Protein AF-A0A1W9N4V4-F1 (afdb_monomer_lite)

Foldseek 3Di:
DQVLQLLVQVLVVVVVVCPPDDPVVVVVNVVSNVVSVVVSVVVLVVQWDFLLVLVVCLQVLLVVLCVVVVAAEDEAEERSRDIAGPQLSVLCNVLVSVVSSCCSPPFADHLVVQVVLVHHSYKYWYWYWDDDPQKIKIKIWIQGQWDDLVVLLVLCVVVVVDDPVVSVPDDSQVSQVCQLDPPSDPDPDPDPPDPDPDGNVVSQVSLVLQVKGWTKDIDGSGTIMIMIIGHRDQDFFKWWWFDAANAIATEGVVFFPDKDKDWAPRVLVAFDDDQLFTWGQDPNFTATEDEVNLLVVDLFFDDSVNSNVVSVVVNVCSVVSDDPPPDDDDDDPDDPDDIDMWMWTFGDDSPFTHTYTGPDTPGMGTWGWDADDPVCVSSQQFGTWTQDSVRDIHTYGDPVSSCRRHVDDGDDPDDDDDDDDDDDDDDDDDDDFQWFWWFWFAQADAAIATEGPLFFPDKDKDFPVQWDDDPPWTWHQDPNDTATEDRVVVVDVDHHGDHDRIWMWTWTPPDPPTYTYTTRTGDDIDTGRDPFDDPDDDDQFWPGWDQDPNDIYTYGDPVRSSVSVVVVVVVVPDDPDDDDDDD

Structure (mmCIF, N/CA/C/O backbone):
data_AF-A0A1W9N4V4-F1
#
_entry.id   AF-A0A1W9N4V4-F1
#
loop_
_atom_site.group_PDB
_atom_site.id
_atom_site.type_symbol
_atom_site.label_atom_id
_atom_site.label_alt_id
_atom_site.label_comp_id
_atom_site.label_asym_id
_atom_site.label_entity_id
_atom_site.label_seq_id
_atom_site.pdbx_PDB_ins_code
_atom_site.Cartn_x
_atom_site.Cartn_y
_atom_site.Cartn_z
_atom_site.occupancy
_atom_site.B_iso_or_equiv
_atom_site.auth_seq_id
_atom_site.auth_comp_id
_atom_site.auth_asym_id
_atom_site.auth_atom_id
_atom_site.pdbx_PDB_model_num
ATOM 1 N N . MET A 1 1 ? 13.656 -20.418 8.368 1.00 48.03 1 MET A N 1
ATOM 2 C CA . MET A 1 1 ? 12.396 -19.639 8.273 1.00 48.03 1 MET A CA 1
ATOM 3 C C . MET A 1 1 ? 12.213 -18.962 6.918 1.00 48.03 1 MET A C 1
ATOM 5 O O . MET A 1 1 ? 11.075 -18.763 6.526 1.00 48.03 1 MET A O 1
ATOM 9 N N . THR A 1 2 ? 13.289 -18.683 6.181 1.00 56.28 2 THR A N 1
ATOM 10 C CA . THR A 1 2 ? 13.272 -18.233 4.776 1.00 56.28 2 THR A CA 1
ATOM 11 C C . THR A 1 2 ? 12.549 -19.219 3.844 1.00 56.28 2 THR A C 1
ATOM 13 O O . THR A 1 2 ? 11.702 -18.819 3.054 1.00 56.28 2 THR A O 1
ATOM 16 N N . LEU A 1 3 ? 12.754 -20.520 4.076 1.00 59.81 3 LEU A N 1
ATOM 17 C CA . LEU A 1 3 ? 12.187 -21.627 3.296 1.00 59.81 3 LEU A CA 1
ATOM 18 C C . LEU A 1 3 ? 10.655 -21.634 3.181 1.00 59.81 3 LEU A C 1
ATOM 20 O O . LEU A 1 3 ? 10.145 -22.058 2.157 1.00 59.81 3 LEU A O 1
ATOM 24 N N . ALA A 1 4 ? 9.905 -21.186 4.198 1.00 63.50 4 ALA A N 1
ATOM 25 C CA . ALA A 1 4 ? 8.439 -21.169 4.127 1.00 63.50 4 ALA A CA 1
ATOM 26 C C . ALA A 1 4 ? 7.928 -20.048 3.211 1.00 63.50 4 ALA A C 1
ATOM 28 O O . ALA A 1 4 ? 6.982 -20.259 2.464 1.00 63.50 4 ALA A O 1
ATOM 29 N N . GLY A 1 5 ? 8.575 -18.878 3.232 1.00 62.72 5 GLY A N 1
ATOM 30 C CA . GLY A 1 5 ? 8.293 -17.798 2.286 1.00 62.72 5 GLY A CA 1
ATOM 31 C C . GLY A 1 5 ? 8.739 -18.158 0.867 1.00 62.72 5 GLY A C 1
ATOM 32 O O . GLY A 1 5 ? 7.974 -17.989 -0.077 1.00 62.72 5 GLY A O 1
ATOM 33 N N . GLU A 1 6 ? 9.933 -18.738 0.726 1.00 64.31 6 GLU A N 1
ATOM 34 C CA . GLU A 1 6 ? 10.447 -19.259 -0.548 1.00 64.31 6 GLU A CA 1
ATOM 35 C C . GLU A 1 6 ? 9.533 -20.340 -1.141 1.00 64.31 6 GLU A C 1
ATOM 37 O O . GLU A 1 6 ? 9.282 -20.328 -2.341 1.00 64.31 6 GLU A O 1
ATOM 42 N N . LEU A 1 7 ? 8.961 -21.228 -0.318 1.00 71.25 7 LEU A N 1
ATOM 43 C CA . LEU A 1 7 ? 7.986 -22.235 -0.753 1.00 71.25 7 LEU A CA 1
ATOM 44 C C . LEU A 1 7 ? 6.770 -21.587 -1.429 1.00 71.25 7 LEU A C 1
ATOM 46 O O . LEU A 1 7 ? 6.291 -22.089 -2.444 1.00 71.25 7 LEU A O 1
ATOM 50 N N . VAL A 1 8 ? 6.286 -20.463 -0.890 1.00 67.00 8 VAL A N 1
ATOM 51 C CA . VAL A 1 8 ? 5.151 -19.737 -1.472 1.00 67.00 8 VAL A CA 1
ATOM 52 C C . VAL A 1 8 ? 5.548 -19.037 -2.768 1.00 67.00 8 VAL A C 1
ATOM 54 O O . VAL A 1 8 ? 4.783 -19.060 -3.728 1.00 67.00 8 VAL A O 1
ATOM 57 N N . LEU A 1 9 ? 6.759 -18.483 -2.841 1.00 66.44 9 LEU A N 1
ATOM 58 C CA . LEU A 1 9 ? 7.277 -17.898 -4.080 1.00 66.44 9 LEU A CA 1
ATOM 59 C C . LEU A 1 9 ? 7.418 -18.952 -5.183 1.00 66.44 9 LEU A C 1
ATOM 61 O O . LEU A 1 9 ? 6.939 -18.747 -6.297 1.00 66.44 9 LEU A O 1
ATOM 65 N N . VAL A 1 10 ? 8.009 -20.108 -4.866 1.00 66.00 10 VAL A N 1
ATOM 66 C CA . VAL A 1 10 ? 8.147 -21.236 -5.798 1.00 66.00 10 VAL A CA 1
ATOM 67 C C . VAL A 1 10 ? 6.771 -21.734 -6.243 1.00 66.00 10 VAL A C 1
ATOM 69 O O . VAL A 1 10 ? 6.568 -21.961 -7.434 1.00 66.00 10 VAL A O 1
ATOM 72 N N . ARG A 1 11 ? 5.802 -21.833 -5.325 1.00 69.88 11 ARG A N 1
ATOM 73 C CA . ARG A 1 11 ? 4.405 -22.176 -5.633 1.00 69.88 11 ARG A CA 1
ATOM 74 C C . ARG A 1 11 ? 3.775 -21.178 -6.611 1.00 69.88 11 ARG A C 1
ATOM 76 O O . ARG A 1 11 ? 3.251 -21.595 -7.639 1.00 69.88 11 ARG A O 1
ATOM 83 N N . ASN A 1 12 ? 3.859 -19.874 -6.350 1.00 62.41 12 ASN A N 1
ATOM 84 C CA . ASN A 1 12 ? 3.261 -18.846 -7.215 1.00 62.41 12 ASN A CA 1
ATOM 85 C C . ASN A 1 12 ? 3.929 -18.796 -8.605 1.00 62.41 12 ASN A C 1
ATOM 87 O O . ASN A 1 12 ? 3.254 -18.647 -9.632 1.00 62.41 12 ASN A O 1
ATOM 91 N N . GLN A 1 13 ? 5.248 -19.006 -8.664 1.00 65.25 13 GLN A N 1
ATOM 92 C CA . GLN A 1 13 ? 5.986 -19.157 -9.921 1.00 65.25 13 GLN A CA 1
ATOM 93 C C . GLN A 1 13 ? 5.577 -20.420 -10.690 1.00 65.25 13 GLN A C 1
ATOM 95 O O . GLN A 1 13 ? 5.483 -20.384 -11.919 1.00 65.25 13 GLN A O 1
ATOM 100 N N . GLN A 1 14 ? 5.323 -21.531 -9.992 1.00 67.25 14 GLN A N 1
ATOM 101 C CA . GLN A 1 14 ? 4.809 -22.759 -10.597 1.00 67.25 14 GLN A CA 1
ATOM 102 C C . GLN A 1 14 ? 3.400 -22.546 -11.149 1.00 67.25 14 GLN A C 1
ATOM 104 O O . GLN A 1 14 ? 3.186 -22.832 -12.323 1.00 67.25 14 GLN A O 1
ATOM 109 N N . LEU A 1 15 ? 2.484 -21.958 -10.370 1.00 62.12 15 LEU A N 1
ATOM 110 C CA . LEU A 1 15 ? 1.117 -21.634 -10.801 1.00 62.12 15 LEU A CA 1
ATOM 111 C C . LEU A 1 15 ? 1.096 -20.799 -12.091 1.00 62.12 15 LEU A C 1
ATOM 113 O O . LEU A 1 15 ? 0.320 -21.084 -13.002 1.00 62.12 15 LEU A O 1
ATOM 117 N N . SER A 1 16 ? 2.011 -19.835 -12.219 1.00 57.06 16 SER A N 1
ATOM 118 C CA . SER A 1 16 ? 2.143 -18.997 -13.421 1.00 57.06 16 SER A CA 1
ATOM 119 C C . SER A 1 16 ? 2.586 -19.773 -14.676 1.00 57.06 16 SER A C 1
ATOM 121 O O . SER A 1 16 ? 2.337 -19.324 -15.794 1.00 57.06 16 SER A O 1
ATOM 123 N N . LYS A 1 17 ? 3.213 -20.949 -14.519 1.00 60.25 17 LYS A N 1
ATOM 124 C CA . LYS A 1 17 ? 3.654 -21.834 -15.617 1.00 60.25 17 LYS A CA 1
ATOM 125 C C . LYS A 1 17 ? 2.630 -22.922 -15.981 1.00 60.25 17 LYS A C 1
ATOM 127 O O . LYS A 1 17 ? 2.794 -23.579 -17.004 1.00 60.25 17 LYS A O 1
ATOM 132 N N . ILE A 1 18 ? 1.554 -23.086 -15.203 1.00 60.62 18 ILE A N 1
ATOM 133 C CA . ILE A 1 18 ? 0.519 -24.122 -15.417 1.00 60.62 18 ILE A CA 1
ATOM 134 C C . ILE A 1 18 ? -0.365 -23.838 -16.643 1.00 60.62 18 ILE A C 1
ATOM 136 O O . ILE A 1 18 ? -1.011 -24.750 -17.158 1.00 60.62 18 ILE A O 1
ATOM 140 N N . ALA A 1 19 ? -0.358 -22.610 -17.176 1.00 54.59 19 ALA A N 1
ATOM 141 C CA . ALA A 1 19 ? -1.196 -22.211 -18.311 1.00 54.59 19 ALA A CA 1
ATOM 142 C C . ALA A 1 19 ? -0.974 -23.032 -19.607 1.00 54.59 19 ALA A C 1
ATOM 144 O O . ALA A 1 19 ? -1.804 -22.952 -20.510 1.00 54.59 19 ALA A O 1
ATOM 145 N N . GLY A 1 20 ? 0.095 -23.839 -19.691 1.00 56.53 20 GLY A N 1
ATOM 146 C CA . GLY A 1 20 ? 0.379 -24.754 -20.806 1.00 56.53 20 GLY A CA 1
ATOM 147 C C . GLY A 1 20 ? 0.582 -26.228 -20.423 1.00 56.53 20 GLY A C 1
ATOM 148 O O . GLY A 1 20 ? 1.085 -26.978 -21.250 1.00 56.53 20 GLY A O 1
ATOM 149 N N . ALA A 1 21 ? 0.250 -26.647 -19.194 1.00 60.72 21 ALA A N 1
ATOM 150 C CA . ALA A 1 21 ? 0.531 -28.004 -18.708 1.00 60.72 21 ALA A CA 1
ATOM 151 C C . ALA A 1 21 ? -0.555 -29.033 -19.090 1.00 60.72 21 ALA A C 1
ATOM 153 O O . ALA A 1 21 ? -1.753 -28.697 -19.136 1.00 60.72 21 ALA A O 1
ATOM 154 N N . ASP A 1 22 ? -0.127 -30.285 -19.297 1.00 68.25 22 ASP A N 1
ATOM 155 C CA . ASP A 1 22 ? -0.988 -31.437 -19.584 1.00 68.25 22 ASP A CA 1
ATOM 156 C C . ASP A 1 22 ? -1.964 -31.737 -18.422 1.00 68.25 22 ASP A C 1
ATOM 158 O O . ASP A 1 22 ? -1.704 -31.376 -17.268 1.00 68.25 22 ASP A O 1
ATOM 162 N N . PRO A 1 23 ? -3.118 -32.384 -18.683 1.00 66.12 23 PRO A N 1
ATOM 163 C CA . PRO A 1 23 ? -4.141 -32.649 -17.664 1.00 66.12 23 PRO A CA 1
ATOM 164 C C . PRO A 1 23 ? -3.640 -33.455 -16.454 1.00 66.12 23 PRO A C 1
ATOM 166 O O . PRO A 1 23 ? -4.096 -33.213 -15.335 1.00 66.12 23 PRO A O 1
ATOM 169 N N . GLU A 1 24 ? -2.699 -34.384 -16.656 1.00 64.69 24 GLU A N 1
ATOM 170 C CA . GLU A 1 24 ? -2.095 -35.186 -15.581 1.00 64.69 24 GLU A CA 1
ATOM 171 C C . GLU A 1 24 ? -1.172 -34.346 -14.687 1.00 64.69 24 GLU A C 1
ATOM 173 O O . GLU A 1 24 ? -1.274 -34.404 -13.456 1.00 64.69 24 GLU A O 1
ATOM 178 N N . ASP A 1 25 ? -0.359 -33.475 -15.290 1.00 66.56 25 ASP A N 1
ATOM 179 C CA . ASP A 1 25 ? 0.526 -32.557 -14.571 1.00 66.56 25 ASP A CA 1
ATOM 180 C C . ASP A 1 25 ? -0.270 -31.568 -13.712 1.00 66.56 25 ASP A C 1
ATOM 182 O O . ASP A 1 25 ? 0.094 -31.298 -12.564 1.00 66.56 25 ASP A O 1
ATOM 186 N N . ARG A 1 26 ? -1.424 -31.083 -14.199 1.00 68.19 26 ARG A N 1
ATOM 187 C CA . ARG A 1 26 ? -2.325 -30.216 -13.411 1.00 68.19 26 ARG A CA 1
ATOM 188 C C . ARG A 1 26 ? -2.776 -30.874 -12.109 1.00 68.19 26 ARG A C 1
ATOM 190 O O . ARG A 1 26 ? -2.869 -30.192 -11.088 1.00 68.19 26 ARG A O 1
ATOM 197 N N . GLY A 1 27 ? -3.030 -32.183 -12.125 1.00 71.31 27 GLY A N 1
ATOM 198 C CA . GLY A 1 27 ? -3.420 -32.937 -10.933 1.00 71.31 27 GLY A CA 1
ATOM 199 C C . GLY A 1 27 ? -2.303 -33.019 -9.887 1.00 71.31 27 GLY A C 1
ATOM 200 O O . GLY A 1 27 ? -2.572 -32.918 -8.687 1.00 71.31 27 GLY A O 1
ATOM 201 N N . ILE A 1 28 ? -1.048 -33.163 -10.324 1.00 75.19 28 ILE A N 1
ATOM 202 C CA . ILE A 1 28 ? 0.131 -33.149 -9.443 1.00 75.19 28 ILE A CA 1
ATOM 203 C C . ILE A 1 28 ? 0.344 -31.743 -8.876 1.00 75.19 28 ILE A C 1
ATOM 205 O O . ILE A 1 28 ? 0.511 -31.595 -7.662 1.00 75.19 28 ILE A O 1
ATOM 209 N N . PHE A 1 29 ? 0.243 -30.707 -9.713 1.00 73.56 29 PHE A N 1
ATOM 210 C CA . PHE A 1 29 ? 0.378 -29.320 -9.275 1.00 73.56 29 PHE A CA 1
ATOM 211 C C . PHE A 1 29 ? -0.677 -28.928 -8.240 1.00 73.56 29 PHE A C 1
ATOM 213 O O . PHE A 1 29 ? -0.322 -28.364 -7.213 1.00 73.56 29 PHE A O 1
ATOM 220 N N . GLN A 1 30 ? -1.948 -29.294 -8.431 1.00 73.69 30 GLN A N 1
ATOM 221 C CA . GLN A 1 30 ? -3.002 -29.037 -7.439 1.00 73.69 30 GLN A CA 1
ATOM 222 C C . GLN A 1 30 ? -2.735 -29.733 -6.094 1.00 73.69 30 GLN A C 1
ATOM 224 O O . GLN A 1 30 ? -3.030 -29.184 -5.031 1.00 73.69 30 GLN A O 1
ATOM 229 N N . ARG A 1 31 ? -2.153 -30.941 -6.107 1.00 76.44 31 ARG A N 1
ATOM 230 C CA . ARG A 1 31 ? -1.762 -31.629 -4.865 1.00 76.44 31 ARG A CA 1
ATOM 231 C C . ARG A 1 31 ? -0.582 -30.943 -4.186 1.00 76.44 31 ARG A C 1
ATOM 233 O O . ARG A 1 31 ? -0.629 -30.772 -2.970 1.00 76.44 31 ARG A O 1
ATOM 240 N N . MET A 1 32 ? 0.441 -30.538 -4.942 1.00 78.56 32 MET A N 1
ATOM 241 C CA . MET A 1 32 ? 1.561 -29.758 -4.405 1.00 78.56 32 MET A CA 1
ATOM 242 C C . MET A 1 32 ? 1.078 -28.427 -3.827 1.00 78.56 32 MET A C 1
ATOM 244 O O . MET A 1 32 ? 1.463 -28.077 -2.716 1.00 78.56 32 MET A O 1
ATOM 248 N N . ASP A 1 33 ? 0.175 -27.738 -4.518 1.00 75.12 33 ASP A N 1
ATOM 249 C CA . ASP A 1 33 ? -0.450 -26.490 -4.080 1.00 75.12 33 ASP A CA 1
ATOM 250 C C . ASP A 1 33 ? -1.152 -26.646 -2.724 1.00 75.12 33 ASP A C 1
ATOM 252 O O . ASP A 1 33 ? -0.937 -25.868 -1.792 1.00 75.12 33 ASP A O 1
ATOM 256 N N . ARG A 1 34 ? -1.924 -27.727 -2.569 1.00 77.06 34 ARG A N 1
ATOM 257 C CA . ARG A 1 34 ? -2.609 -28.046 -1.315 1.00 77.06 34 ARG A CA 1
ATOM 258 C C . ARG A 1 34 ? -1.631 -28.377 -0.187 1.00 77.06 34 ARG A C 1
ATOM 260 O O . ARG A 1 34 ? -1.788 -27.862 0.915 1.00 77.06 34 ARG A O 1
ATOM 267 N N . ILE A 1 35 ? -0.638 -29.234 -0.443 1.00 80.50 35 ILE A N 1
ATOM 268 C CA . ILE A 1 35 ? 0.340 -29.662 0.575 1.00 80.50 35 ILE A CA 1
ATOM 269 C C . ILE A 1 35 ? 1.196 -28.478 1.033 1.00 80.50 35 ILE A C 1
ATOM 271 O O . ILE A 1 35 ? 1.402 -28.294 2.230 1.00 80.50 35 ILE A O 1
ATOM 275 N N . THR A 1 36 ? 1.667 -27.654 0.096 1.00 76.00 36 THR A N 1
ATOM 276 C CA . THR A 1 36 ? 2.465 -26.460 0.408 1.00 76.00 36 THR A CA 1
ATOM 277 C C . THR A 1 36 ? 1.653 -25.438 1.199 1.00 76.00 36 THR A C 1
ATOM 279 O O . THR A 1 36 ? 2.160 -24.911 2.186 1.00 76.00 36 THR A O 1
ATOM 282 N N . SER A 1 37 ? 0.375 -25.242 0.857 1.00 71.56 37 SER A N 1
ATOM 283 C CA . SER A 1 37 ? -0.541 -24.376 1.618 1.00 71.56 37 SER A CA 1
ATOM 284 C C . SER A 1 37 ? -0.770 -24.884 3.049 1.00 71.56 37 SER A C 1
ATOM 286 O O . SER A 1 37 ? -0.696 -24.109 3.998 1.00 71.56 37 SER A O 1
ATOM 288 N N . GLN A 1 38 ? -0.975 -26.195 3.232 1.00 76.25 38 GLN A N 1
ATOM 289 C CA . GLN A 1 38 ? -1.119 -26.808 4.562 1.00 76.25 38 GLN A CA 1
ATOM 290 C C . GLN A 1 38 ? 0.162 -26.693 5.396 1.00 76.25 38 GLN A C 1
ATOM 292 O O . GLN A 1 38 ? 0.105 -26.409 6.593 1.00 76.25 38 GLN A O 1
ATOM 297 N N . MET A 1 39 ? 1.326 -26.892 4.771 1.00 79.31 39 MET A N 1
ATOM 298 C CA . MET A 1 39 ? 2.618 -26.744 5.436 1.00 79.31 39 MET A CA 1
ATOM 299 C C . MET A 1 39 ? 2.867 -25.289 5.843 1.00 79.31 39 MET A C 1
ATOM 301 O O . MET A 1 39 ? 3.314 -25.038 6.961 1.00 79.31 39 MET A O 1
ATOM 305 N N . GLN A 1 40 ? 2.531 -24.332 4.973 1.00 72.75 40 GLN A N 1
ATOM 306 C CA . GLN A 1 40 ? 2.591 -22.909 5.286 1.00 72.75 40 GLN A CA 1
ATOM 307 C C . GLN A 1 40 ? 1.699 -22.585 6.486 1.00 72.75 40 GLN A C 1
ATOM 309 O O . GLN A 1 40 ? 2.184 -22.001 7.448 1.00 72.75 40 GLN A O 1
ATOM 314 N N . GLU A 1 41 ? 0.428 -22.992 6.471 1.00 73.25 41 GLU A N 1
ATOM 315 C CA . GLU A 1 41 ? -0.503 -22.722 7.570 1.00 73.25 41 GLU A CA 1
ATOM 316 C C . GLU A 1 41 ? 0.003 -23.299 8.901 1.00 73.25 41 GLU A C 1
ATOM 318 O O . GLU A 1 41 ? 0.016 -22.603 9.918 1.00 73.25 41 GLU A O 1
ATOM 323 N N . ALA A 1 42 ? 0.501 -24.540 8.891 1.00 78.50 42 ALA A N 1
ATOM 324 C CA . ALA A 1 42 ? 1.070 -25.180 10.073 1.00 78.50 42 ALA A CA 1
ATOM 325 C C . ALA A 1 42 ? 2.297 -24.424 10.611 1.00 78.50 42 ALA A C 1
ATOM 327 O O . ALA A 1 42 ? 2.389 -24.186 11.815 1.00 78.50 42 ALA A O 1
ATOM 328 N N . VAL A 1 43 ? 3.216 -23.998 9.735 1.00 78.44 43 VAL A N 1
ATOM 329 C CA . VAL A 1 43 ? 4.378 -23.184 10.128 1.00 78.44 43 VAL A CA 1
ATOM 330 C C . VAL A 1 43 ? 3.928 -21.832 10.683 1.00 78.44 43 VAL A C 1
ATOM 332 O O . VAL A 1 43 ? 4.441 -21.400 11.714 1.00 78.44 43 VAL A O 1
ATOM 335 N N . MET A 1 44 ? 2.945 -21.182 10.058 1.00 72.75 44 MET A N 1
ATOM 336 C CA . MET A 1 44 ? 2.443 -19.883 10.505 1.00 72.75 44 MET A CA 1
ATOM 337 C C . MET A 1 44 ? 1.842 -19.965 11.910 1.00 72.75 44 MET A C 1
ATOM 339 O O . MET A 1 44 ? 2.187 -19.133 12.747 1.00 72.75 44 MET A O 1
ATOM 343 N N . ARG A 1 45 ? 1.055 -21.007 12.217 1.00 75.94 45 ARG A N 1
ATOM 344 C CA . ARG A 1 45 ? 0.507 -21.232 13.569 1.00 75.94 45 ARG A CA 1
ATOM 345 C C . ARG A 1 45 ? 1.585 -21.298 14.652 1.00 75.94 45 ARG A C 1
ATOM 347 O O . ARG A 1 45 ? 1.359 -20.819 15.753 1.00 75.94 45 ARG A O 1
ATOM 354 N N . THR A 1 46 ? 2.785 -21.804 14.351 1.00 81.12 46 THR A N 1
ATOM 355 C CA . THR A 1 46 ? 3.880 -21.843 15.347 1.00 81.12 46 THR A CA 1
ATOM 356 C C . THR A 1 46 ? 4.456 -20.468 15.705 1.00 81.12 46 THR A C 1
ATOM 358 O O . THR A 1 46 ? 5.111 -20.330 16.737 1.00 81.12 46 THR A O 1
ATOM 361 N N . ARG A 1 47 ? 4.231 -19.448 14.865 1.00 77.44 47 ARG A N 1
ATOM 362 C CA . ARG A 1 47 ? 4.715 -18.069 15.061 1.00 77.44 47 ARG A CA 1
ATOM 363 C C . ARG A 1 47 ? 3.648 -17.137 15.634 1.00 77.44 47 ARG A C 1
ATOM 365 O O . ARG A 1 47 ? 3.988 -16.039 16.085 1.00 77.44 47 ARG A O 1
ATOM 372 N N . MET A 1 48 ? 2.386 -17.547 15.586 1.00 83.69 48 MET A N 1
ATOM 373 C CA . MET A 1 48 ? 1.278 -16.733 16.056 1.00 83.69 48 MET A CA 1
ATOM 374 C C . MET A 1 48 ? 1.414 -16.414 17.543 1.00 83.69 48 MET A C 1
ATOM 376 O O . MET A 1 48 ? 1.865 -17.225 18.351 1.00 83.69 48 MET A O 1
ATOM 380 N N . GLN A 1 49 ? 1.036 -15.193 17.893 1.00 87.44 49 GLN A N 1
ATOM 381 C CA . GLN A 1 49 ? 0.944 -14.727 19.265 1.00 87.44 49 GLN A CA 1
ATOM 382 C C . GLN A 1 49 ? -0.426 -14.091 19.498 1.00 87.44 49 GLN A C 1
ATOM 384 O O . GLN A 1 49 ? -0.960 -13.452 18.590 1.00 87.44 49 GLN A O 1
ATOM 389 N N . PRO A 1 50 ? -0.991 -14.215 20.708 1.00 91.06 50 PRO A N 1
ATOM 390 C CA . PRO A 1 50 ? -2.258 -13.577 21.029 1.00 91.06 50 PRO A CA 1
ATOM 391 C C . PRO A 1 50 ? -2.121 -12.050 20.990 1.00 91.06 50 PRO A C 1
ATOM 393 O O . PRO A 1 50 ? -1.191 -11.471 21.569 1.00 91.06 50 PRO A O 1
ATOM 396 N N . VAL A 1 51 ? -3.086 -11.384 20.353 1.00 89.69 51 VAL A N 1
ATOM 397 C CA . VAL A 1 51 ? -3.188 -9.918 20.282 1.00 89.69 51 VAL A CA 1
ATOM 398 C C . VAL A 1 51 ? -3.362 -9.310 21.681 1.00 89.69 51 VAL A C 1
ATOM 400 O O . VAL A 1 51 ? -2.968 -8.166 21.905 1.00 89.69 51 VAL A O 1
ATOM 403 N N . GLY A 1 52 ? -3.816 -10.081 22.674 1.00 88.25 52 GLY A N 1
ATOM 404 C CA . GLY A 1 52 ? -3.866 -9.674 24.081 1.00 88.25 52 GLY A CA 1
ATOM 405 C C . GLY A 1 52 ? -2.554 -9.084 24.623 1.00 88.25 52 GLY A C 1
ATOM 406 O O . GLY A 1 52 ? -2.584 -8.191 25.470 1.00 88.25 52 GLY A O 1
ATOM 407 N N . ASN A 1 53 ? -1.393 -9.478 24.083 1.00 85.62 53 ASN A N 1
ATOM 408 C CA . ASN A 1 53 ? -0.096 -8.887 24.441 1.00 85.62 53 ASN A CA 1
ATOM 409 C C . ASN A 1 53 ? -0.004 -7.384 24.117 1.00 85.62 53 ASN A C 1
ATOM 411 O O . ASN A 1 53 ? 0.622 -6.618 24.858 1.00 85.62 53 ASN A O 1
ATOM 415 N N . LEU A 1 54 ? -0.634 -6.958 23.021 1.00 86.00 54 LEU A N 1
ATOM 416 C CA . LEU A 1 54 ? -0.772 -5.556 22.640 1.00 86.00 54 LEU A CA 1
ATOM 417 C C . LEU A 1 54 ? -1.776 -4.852 23.563 1.00 86.00 54 LEU A C 1
ATOM 419 O O . LEU A 1 54 ? -1.515 -3.753 24.059 1.00 86.00 54 LEU A O 1
ATOM 423 N N . PHE A 1 55 ? -2.909 -5.503 23.829 1.00 88.75 55 PHE A N 1
ATOM 424 C CA . PHE A 1 55 ? -3.999 -4.937 24.621 1.00 88.75 55 PHE A CA 1
ATOM 425 C C . PHE A 1 55 ? -3.642 -4.757 26.096 1.00 88.75 55 PHE A C 1
ATOM 427 O O . PHE A 1 55 ? -4.039 -3.758 26.692 1.00 88.75 55 PHE A O 1
ATOM 434 N N . GLY A 1 56 ? -2.806 -5.624 26.672 1.00 86.31 56 GLY A N 1
ATOM 435 C CA . GLY A 1 56 ? -2.440 -5.577 28.091 1.00 86.31 56 GLY A CA 1
ATOM 436 C C . GLY A 1 56 ? -1.764 -4.274 28.546 1.00 86.31 56 GLY A C 1
ATOM 437 O O . GLY A 1 56 ? -1.820 -3.925 29.726 1.00 86.31 56 GLY A O 1
ATOM 438 N N . ARG A 1 57 ? -1.151 -3.511 27.628 1.00 87.06 57 ARG A N 1
ATOM 439 C CA . ARG A 1 57 ? -0.519 -2.213 27.942 1.00 87.06 57 ARG A CA 1
ATOM 440 C C . ARG A 1 57 ? -1.492 -1.034 27.870 1.00 87.06 57 ARG A C 1
ATOM 442 O O . ARG A 1 57 ? -1.261 -0.018 28.529 1.00 87.06 57 ARG A O 1
ATOM 449 N N . LEU A 1 58 ? -2.572 -1.159 27.100 1.00 89.88 58 LEU A N 1
ATOM 450 C CA . LEU A 1 58 ? -3.493 -0.057 26.817 1.00 89.88 58 LEU A CA 1
ATOM 451 C C . LEU A 1 58 ? -4.220 0.465 28.073 1.00 89.88 58 LEU A C 1
ATOM 453 O O . LEU A 1 58 ? -4.274 1.685 28.229 1.00 89.88 58 LEU A O 1
ATOM 457 N N . PRO A 1 59 ? -4.702 -0.372 29.019 1.00 91.31 59 PRO A N 1
ATOM 458 C CA . PRO A 1 59 ? -5.377 0.118 30.223 1.00 91.31 59 PRO A CA 1
ATOM 459 C C . PRO A 1 59 ? -4.537 1.038 31.099 1.00 91.31 59 PRO A C 1
ATOM 461 O O . PRO A 1 59 ? -5.060 2.019 31.625 1.00 91.31 59 PRO A O 1
ATOM 464 N N . ARG A 1 60 ? -3.235 0.757 31.239 1.00 91.56 60 ARG A N 1
ATOM 465 C CA . ARG A 1 60 ? -2.329 1.633 31.997 1.00 91.56 60 ARG A CA 1
ATOM 466 C C . ARG A 1 60 ? -2.168 2.977 31.291 1.00 91.56 60 ARG A C 1
ATOM 468 O O . ARG A 1 60 ? -2.388 4.012 31.903 1.00 91.56 60 ARG A O 1
ATOM 475 N N . MET A 1 61 ? -1.913 2.950 29.984 1.00 90.38 61 MET A N 1
ATOM 476 C CA . MET A 1 61 ? -1.768 4.164 29.179 1.00 90.38 61 MET A CA 1
ATOM 477 C C . MET A 1 61 ? -3.031 5.041 29.197 1.00 90.38 61 MET A C 1
ATOM 479 O O . MET A 1 61 ? -2.928 6.256 29.338 1.00 90.38 61 MET A O 1
ATOM 483 N N . VAL A 1 62 ? -4.223 4.448 29.069 1.00 91.88 62 VAL A N 1
ATOM 484 C CA . VAL A 1 62 ? -5.491 5.197 29.123 1.00 91.88 62 VAL A CA 1
ATOM 485 C C . VAL A 1 62 ? -5.721 5.795 30.508 1.00 91.88 62 VAL A C 1
ATOM 487 O O . VAL A 1 62 ? -6.171 6.934 30.594 1.00 91.88 62 VAL A O 1
ATOM 490 N N . ARG A 1 63 ? -5.367 5.084 31.586 1.00 91.25 63 ARG A N 1
ATOM 491 C CA . ARG A 1 63 ? -5.452 5.613 32.955 1.00 91.25 63 ARG A CA 1
ATOM 492 C C . ARG A 1 63 ? -4.536 6.825 33.156 1.00 91.25 63 ARG A C 1
ATOM 494 O O . ARG A 1 63 ? -4.989 7.834 33.689 1.00 91.25 63 ARG A O 1
ATOM 501 N N . ASP A 1 64 ? -3.297 6.754 32.675 1.00 91.19 64 ASP A N 1
ATOM 502 C CA . ASP A 1 64 ? -2.338 7.861 32.772 1.00 91.19 64 ASP A CA 1
ATOM 503 C C . ASP A 1 64 ? -2.802 9.082 31.951 1.00 91.19 64 ASP A C 1
ATOM 505 O O . ASP A 1 64 ? -2.743 10.221 32.419 1.00 91.19 64 ASP A O 1
ATOM 509 N N . LEU A 1 65 ? -3.329 8.857 30.739 1.00 88.31 65 LEU A N 1
ATOM 510 C CA . LEU A 1 65 ? -3.900 9.916 29.893 1.00 88.31 65 LEU A CA 1
ATOM 511 C C . LEU A 1 65 ? -5.166 10.528 30.505 1.00 88.31 65 LEU A C 1
ATOM 513 O O . LEU A 1 65 ? -5.331 11.745 30.480 1.00 88.31 65 LEU A O 1
ATOM 517 N N . SER A 1 66 ? -6.040 9.705 31.085 1.00 90.75 66 SER A N 1
ATOM 518 C CA . SER A 1 66 ? -7.259 10.135 31.777 1.00 90.75 66 SER A CA 1
ATOM 519 C C . SER A 1 66 ? -6.939 11.115 32.911 1.00 90.75 66 SER A C 1
ATOM 521 O O . SER A 1 66 ? -7.551 12.183 32.981 1.00 90.75 66 SER A O 1
ATOM 523 N N . GLN A 1 67 ? -5.918 10.815 33.723 1.00 90.19 67 GLN A N 1
ATOM 524 C CA . GLN A 1 67 ? -5.442 11.714 34.779 1.00 90.19 67 GLN A CA 1
ATOM 525 C C . GLN A 1 67 ? -4.826 12.996 34.214 1.00 90.19 67 GLN A C 1
ATOM 527 O O . GLN A 1 67 ? -5.164 14.089 34.659 1.00 90.19 67 GLN A O 1
ATOM 532 N N . LYS A 1 68 ? -3.950 12.879 33.209 1.00 89.75 68 LYS A N 1
ATOM 533 C CA . LYS A 1 68 ? -3.249 14.028 32.619 1.00 89.75 68 LYS A CA 1
ATOM 534 C C . LYS A 1 68 ? -4.191 15.028 31.939 1.00 89.75 68 LYS A C 1
ATOM 536 O O . LYS A 1 68 ? -3.928 16.226 31.956 1.00 89.75 68 LYS A O 1
ATOM 541 N N . LEU A 1 69 ? -5.262 14.539 31.318 1.00 87.31 69 LEU A N 1
ATOM 542 C CA . LEU A 1 69 ? -6.233 15.351 30.577 1.00 87.31 69 LEU A CA 1
ATOM 543 C C . LEU A 1 69 ? -7.437 15.776 31.427 1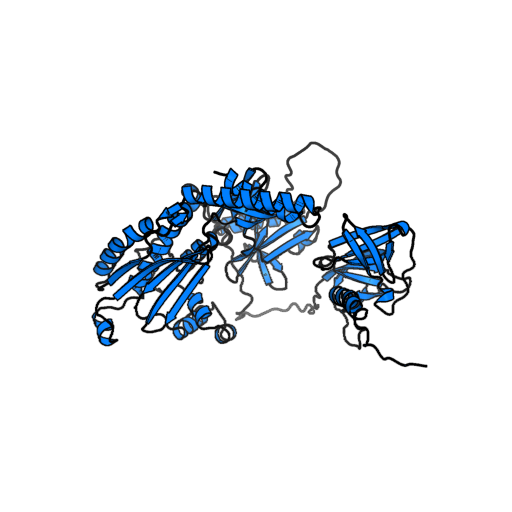.00 87.31 69 LEU A C 1
ATOM 545 O O . LEU A 1 69 ? -8.295 16.507 30.927 1.00 87.31 69 LEU A O 1
ATOM 549 N N . SER A 1 70 ? -7.527 15.298 32.673 1.00 89.50 70 SER A N 1
ATOM 550 C CA . SER A 1 70 ? -8.688 15.464 33.555 1.00 89.50 70 SER A CA 1
ATOM 551 C C . SER A 1 70 ? -10.004 15.026 32.890 1.00 89.50 70 SER A C 1
ATOM 553 O O . SER A 1 70 ? -11.001 15.752 32.906 1.00 89.50 70 SER A O 1
ATOM 555 N N . LYS A 1 71 ? -10.000 13.842 32.263 1.00 90.94 71 LYS A N 1
ATOM 556 C CA . LYS A 1 71 ? -11.173 13.228 31.613 1.00 90.94 71 LYS A CA 1
ATOM 557 C C . LYS A 1 71 ? -11.442 11.855 32.218 1.00 90.94 71 LYS A C 1
ATOM 559 O O . LYS A 1 71 ? -10.497 11.098 32.411 1.00 90.94 71 LYS A O 1
ATOM 564 N N . ASN A 1 72 ? -12.704 11.488 32.431 1.00 91.25 72 ASN A N 1
ATOM 565 C CA . ASN A 1 72 ? -13.077 10.147 32.893 1.00 91.25 72 ASN A CA 1
ATOM 566 C C . ASN A 1 72 ? -13.183 9.201 31.690 1.00 91.25 72 ASN A C 1
ATOM 568 O O . ASN A 1 72 ? -14.090 9.351 30.875 1.00 91.25 72 ASN A O 1
ATOM 572 N N . ILE A 1 73 ? -12.241 8.259 31.554 1.00 93.62 73 ILE A N 1
ATOM 573 C CA . ILE A 1 73 ? -12.148 7.364 30.389 1.00 93.62 73 ILE A CA 1
ATOM 574 C C . ILE A 1 73 ? -12.053 5.906 30.844 1.00 93.62 73 ILE A C 1
ATOM 576 O O . ILE A 1 73 ? -11.199 5.550 31.655 1.00 93.62 73 ILE A O 1
ATOM 580 N N . GLN A 1 74 ? -12.896 5.052 30.270 1.00 93.94 74 GLN A N 1
ATOM 581 C CA . GLN A 1 74 ? -12.863 3.603 30.414 1.00 93.94 74 GLN A CA 1
ATOM 582 C C . GLN A 1 74 ? -12.399 2.957 29.106 1.00 93.94 74 GLN A C 1
ATOM 584 O O . GLN A 1 74 ? -12.872 3.314 28.027 1.00 93.94 74 GLN A O 1
ATOM 589 N N . ILE A 1 75 ? -11.499 1.975 29.202 1.00 94.31 75 ILE A N 1
ATOM 590 C CA . ILE A 1 75 ? -11.125 1.123 28.071 1.00 94.31 75 ILE A CA 1
ATOM 591 C C . ILE A 1 75 ? -11.779 -0.255 28.192 1.00 94.31 75 ILE A C 1
ATOM 593 O O . ILE A 1 75 ? -11.808 -0.838 29.276 1.00 94.31 75 ILE A O 1
ATOM 597 N N . VAL A 1 76 ? -12.283 -0.779 27.076 1.00 94.81 76 VAL A N 1
ATOM 598 C CA . VAL A 1 76 ? -12.854 -2.127 26.971 1.00 94.81 76 VAL A CA 1
ATOM 599 C C . VAL A 1 76 ? -12.144 -2.879 25.851 1.00 94.81 76 VAL A C 1
ATOM 601 O O . VAL A 1 76 ? -12.199 -2.461 24.697 1.00 94.81 76 VAL A O 1
ATOM 604 N N . THR A 1 77 ? -11.500 -3.998 26.172 1.00 93.94 77 THR A N 1
ATOM 605 C CA . THR A 1 77 ? -10.831 -4.870 25.196 1.00 93.94 77 THR A CA 1
ATOM 606 C C . THR A 1 77 ? -11.631 -6.161 25.010 1.00 93.94 77 THR A C 1
ATOM 608 O O . THR A 1 77 ? -12.262 -6.643 25.952 1.00 93.94 77 THR A O 1
ATOM 611 N N . ARG A 1 78 ? -11.687 -6.680 23.779 1.00 94.31 78 ARG A N 1
ATOM 612 C CA . ARG A 1 78 ? -12.274 -7.990 23.439 1.00 94.31 78 ARG A CA 1
ATOM 613 C C . ARG A 1 78 ? -11.456 -8.652 22.330 1.00 94.31 78 ARG A C 1
ATOM 615 O O . ARG A 1 78 ? -10.942 -7.945 21.460 1.00 94.31 78 ARG A O 1
ATOM 622 N N . GLY A 1 79 ? -11.421 -9.983 22.319 1.00 91.81 79 GLY A N 1
ATOM 623 C CA . GLY A 1 79 ? -10.649 -10.755 21.342 1.00 91.81 79 GLY A CA 1
ATOM 624 C C . GLY A 1 79 ? -9.163 -10.827 21.687 1.00 91.81 79 GLY A C 1
ATOM 625 O O . GLY A 1 79 ? -8.317 -10.779 20.797 1.00 91.81 79 GLY A O 1
ATOM 626 N N . ASP A 1 80 ? -8.835 -10.893 22.977 1.00 91.06 80 ASP A N 1
ATOM 627 C CA . ASP A 1 80 ? -7.455 -10.986 23.465 1.00 91.06 80 ASP A CA 1
ATOM 628 C C . ASP A 1 80 ? -6.787 -12.295 22.987 1.00 91.06 80 ASP A C 1
ATOM 630 O O . ASP A 1 80 ? -5.570 -12.357 22.804 1.00 91.06 80 ASP A O 1
ATOM 634 N N . GLU A 1 81 ? -7.600 -13.326 22.756 1.00 89.12 81 GLU A N 1
ATOM 635 C CA . GLU A 1 81 ? -7.247 -14.657 22.270 1.00 89.12 81 GLU A CA 1
ATOM 636 C C . GLU A 1 81 ? -6.951 -14.728 20.768 1.00 89.12 81 GLU A C 1
ATOM 638 O O . GLU A 1 81 ? -6.416 -15.735 20.308 1.00 89.12 81 GLU A O 1
ATOM 643 N N . VAL A 1 82 ? -7.292 -13.690 19.994 1.00 90.19 82 VAL A N 1
ATOM 644 C CA . VAL A 1 82 ? -7.057 -13.687 18.546 1.00 90.19 82 VAL A CA 1
ATOM 645 C C . VAL A 1 82 ? -5.562 -13.767 18.281 1.00 90.19 82 VAL A C 1
ATOM 647 O O . VAL A 1 82 ? -4.777 -12.988 18.813 1.00 90.19 82 VAL A O 1
ATOM 650 N N . GLU A 1 83 ? -5.173 -14.715 17.444 1.00 87.88 83 GLU A N 1
ATOM 651 C CA . GLU A 1 83 ? -3.789 -14.973 17.079 1.00 87.88 83 GLU A CA 1
ATOM 652 C C . GLU A 1 83 ? -3.355 -14.100 15.897 1.00 87.88 83 GLU A C 1
ATOM 654 O O . GLU A 1 83 ? -4.058 -14.013 14.894 1.00 87.88 83 GLU A O 1
ATOM 659 N N . LEU A 1 84 ? -2.188 -13.462 16.010 1.00 86.56 84 LEU A N 1
ATOM 660 C CA . LEU A 1 84 ? -1.576 -12.623 14.980 1.00 86.56 84 LEU A CA 1
ATOM 661 C C . LEU A 1 84 ? -0.078 -12.927 14.873 1.00 86.56 84 LEU A C 1
ATOM 663 O O . LEU A 1 84 ? 0.577 -13.277 15.857 1.00 86.56 84 LEU A O 1
ATOM 667 N N . ASP A 1 85 ? 0.493 -12.762 13.681 1.00 83.94 85 ASP A N 1
ATOM 668 C CA . ASP A 1 85 ? 1.927 -12.939 13.474 1.00 83.94 85 ASP A CA 1
ATOM 669 C C . ASP A 1 85 ? 2.730 -11.988 14.379 1.00 83.94 85 ASP A C 1
ATOM 671 O O . ASP A 1 85 ? 2.489 -10.776 14.396 1.00 83.94 85 ASP A O 1
ATOM 675 N N . LYS A 1 86 ? 3.715 -12.529 15.111 1.00 82.62 86 LYS A N 1
ATOM 676 C CA . LYS A 1 86 ? 4.561 -11.769 16.049 1.00 82.62 86 LYS A CA 1
ATOM 677 C C . LYS A 1 86 ? 5.104 -10.468 15.452 1.00 82.62 86 LYS A C 1
ATOM 679 O O . LYS A 1 86 ? 5.182 -9.451 16.134 1.00 82.62 86 LYS A O 1
ATOM 684 N N . THR A 1 87 ? 5.505 -10.492 14.190 1.00 78.00 87 THR A N 1
ATOM 685 C CA . THR A 1 87 ? 6.132 -9.341 13.548 1.00 78.00 87 THR A CA 1
ATOM 686 C C . THR A 1 87 ? 5.119 -8.270 13.161 1.00 78.00 87 THR A C 1
ATOM 688 O O . THR A 1 87 ? 5.409 -7.080 13.295 1.00 78.00 87 THR A O 1
ATOM 691 N N . ILE A 1 88 ? 3.914 -8.676 12.755 1.00 82.56 88 ILE A N 1
ATOM 692 C CA . ILE A 1 88 ? 2.797 -7.747 12.567 1.00 82.56 88 ILE A CA 1
ATOM 693 C C . ILE A 1 88 ? 2.427 -7.118 13.922 1.00 82.56 88 ILE A C 1
ATOM 695 O O . ILE A 1 88 ? 2.275 -5.900 14.014 1.00 82.56 88 ILE A O 1
ATOM 699 N N . LEU A 1 89 ? 2.384 -7.915 14.996 1.00 85.62 89 LEU A N 1
ATOM 700 C CA . LEU A 1 89 ? 2.090 -7.454 16.358 1.00 85.62 89 LEU A CA 1
ATOM 701 C C . LEU A 1 89 ? 3.111 -6.414 16.861 1.00 85.62 89 LEU A C 1
ATOM 703 O O . LEU A 1 89 ? 2.728 -5.354 17.364 1.00 85.62 89 LEU A O 1
ATOM 707 N N . GLU A 1 90 ? 4.409 -6.670 16.676 1.00 84.12 90 GLU A N 1
ATOM 708 C CA . GLU A 1 90 ? 5.479 -5.718 17.012 1.00 84.12 90 GLU A CA 1
ATOM 709 C C . GLU A 1 90 ? 5.341 -4.408 16.218 1.00 84.12 90 GLU A C 1
ATOM 711 O O . GLU A 1 90 ? 5.434 -3.323 16.795 1.00 84.12 90 GLU A O 1
ATOM 716 N N . SER A 1 91 ? 5.045 -4.489 14.916 1.00 80.88 91 SER A N 1
ATOM 717 C CA . SER A 1 91 ? 4.889 -3.309 14.056 1.00 80.88 91 SER A CA 1
ATOM 718 C C . SER A 1 91 ? 3.635 -2.480 14.363 1.00 80.88 91 SER A C 1
ATOM 720 O O . SER A 1 91 ? 3.624 -1.276 14.101 1.00 80.88 91 SER A O 1
ATOM 722 N N . LEU A 1 92 ? 2.579 -3.090 14.908 1.00 84.94 92 LEU A N 1
ATOM 723 C CA . LEU A 1 92 ? 1.326 -2.407 15.256 1.00 84.94 92 LEU A CA 1
ATOM 724 C C . LEU A 1 92 ? 1.333 -1.755 16.636 1.00 84.94 92 LEU A C 1
ATOM 726 O O . LEU A 1 92 ? 0.432 -0.971 16.931 1.00 84.94 92 LEU A O 1
ATOM 730 N N . THR A 1 93 ? 2.345 -2.021 17.463 1.00 85.62 93 THR A N 1
ATOM 731 C CA . THR A 1 93 ? 2.395 -1.508 18.838 1.00 85.62 93 THR A CA 1
ATOM 732 C C . THR A 1 93 ? 2.321 0.021 18.897 1.00 85.62 93 THR A C 1
ATOM 734 O O . THR A 1 93 ? 1.452 0.568 19.582 1.00 85.62 93 THR A O 1
ATOM 737 N N . ASP A 1 94 ? 3.169 0.719 18.137 1.00 82.75 94 ASP A N 1
ATOM 738 C CA . ASP A 1 94 ? 3.179 2.188 18.119 1.00 82.75 94 ASP A CA 1
ATOM 739 C C . ASP A 1 94 ? 1.930 2.786 17.430 1.00 82.75 94 ASP A C 1
ATOM 741 O O . ASP A 1 94 ? 1.311 3.683 18.015 1.00 82.75 94 ASP A O 1
ATOM 745 N N . PRO A 1 95 ? 1.492 2.303 16.241 1.00 86.25 95 PRO A N 1
ATOM 746 C CA . PRO A 1 95 ? 0.267 2.784 15.594 1.00 86.25 95 PRO A CA 1
ATOM 747 C C . PRO A 1 95 ? -0.989 2.673 16.465 1.00 86.25 95 PRO A C 1
ATOM 749 O O . PRO A 1 95 ? -1.783 3.612 16.545 1.00 86.25 95 PRO A O 1
ATOM 752 N N . MET A 1 96 ? -1.154 1.549 17.160 1.00 88.75 96 MET A N 1
ATOM 753 C CA . MET A 1 96 ? -2.297 1.299 18.039 1.00 88.75 96 MET A CA 1
ATOM 754 C C . MET A 1 96 ? -2.302 2.239 19.241 1.00 88.75 96 MET A C 1
ATOM 756 O O . MET A 1 96 ? -3.332 2.834 19.560 1.00 88.75 96 MET A O 1
ATOM 760 N N . ALA A 1 97 ? -1.143 2.437 19.875 1.00 87.56 97 ALA A N 1
ATOM 761 C CA . ALA A 1 97 ? -1.011 3.388 20.973 1.00 87.56 97 ALA A CA 1
ATOM 762 C C . ALA A 1 97 ? -1.356 4.821 20.533 1.00 87.56 97 ALA A C 1
ATOM 764 O O . ALA A 1 97 ? -1.993 5.566 21.281 1.00 87.56 97 ALA A O 1
ATOM 765 N N . HIS A 1 98 ? -0.979 5.194 19.308 1.00 86.50 98 HIS A N 1
ATOM 766 C CA . HIS A 1 98 ? -1.286 6.500 18.737 1.00 86.50 98 HIS A CA 1
ATOM 767 C C . HIS A 1 98 ? -2.791 6.702 18.494 1.00 86.50 98 HIS A C 1
ATOM 769 O O . HIS A 1 98 ? -3.338 7.724 18.905 1.00 86.50 98 HIS A O 1
ATOM 775 N N . LEU A 1 99 ? -3.489 5.726 17.898 1.00 89.06 99 LEU A N 1
ATOM 776 C CA . LEU A 1 99 ? -4.940 5.818 17.679 1.00 89.06 99 LEU A CA 1
ATOM 777 C C . LEU A 1 99 ? -5.717 5.957 18.996 1.00 89.06 99 LEU A C 1
ATOM 779 O O . LEU A 1 99 ? -6.604 6.803 19.103 1.00 89.06 99 LEU A O 1
ATOM 783 N N . ILE A 1 100 ? -5.341 5.184 20.019 1.00 90.38 100 ILE A N 1
ATOM 784 C CA . ILE A 1 100 ? -5.954 5.271 21.352 1.00 90.38 100 ILE A CA 1
ATOM 785 C C . ILE A 1 100 ? -5.683 6.630 21.998 1.00 90.38 100 ILE A C 1
ATOM 787 O O . ILE A 1 100 ? -6.582 7.226 22.587 1.00 90.38 100 ILE A O 1
ATOM 791 N N . ARG A 1 101 ? -4.465 7.164 21.857 1.00 87.94 101 ARG A N 1
ATOM 792 C CA . ARG A 1 101 ? -4.143 8.506 22.348 1.00 87.94 101 ARG A CA 1
ATOM 793 C C . ARG A 1 101 ? -5.002 9.572 21.672 1.00 87.94 101 ARG A C 1
ATOM 795 O O . ARG A 1 101 ? -5.572 10.397 22.374 1.00 87.94 101 ARG A O 1
ATOM 802 N N . ASN A 1 102 ? -5.164 9.517 20.351 1.00 85.94 102 ASN A N 1
ATOM 803 C CA . ASN A 1 102 ? -6.007 10.466 19.618 1.00 85.94 102 ASN A CA 1
ATOM 804 C C . ASN A 1 102 ? -7.472 10.403 20.071 1.00 85.94 102 ASN A C 1
ATOM 806 O O . ASN A 1 102 ? -8.117 11.446 20.219 1.00 85.94 102 ASN A O 1
ATOM 810 N N . ALA A 1 103 ? -7.982 9.199 20.344 1.00 88.75 103 ALA A N 1
ATOM 811 C CA . ALA A 1 103 ? -9.302 9.023 20.938 1.00 88.75 103 ALA A CA 1
ATOM 812 C C . ALA A 1 103 ? -9.394 9.716 22.311 1.00 88.75 103 ALA A C 1
ATOM 814 O O . ALA A 1 103 ? -10.330 10.475 22.544 1.00 88.75 103 ALA A O 1
ATOM 815 N N . CYS A 1 104 ? -8.404 9.549 23.193 1.00 88.25 104 CYS A N 1
ATOM 816 C CA . CYS A 1 104 ? -8.385 10.193 24.512 1.00 88.25 104 CYS A CA 1
ATOM 817 C C . CYS A 1 104 ? -8.202 11.725 24.455 1.00 88.25 104 CYS A C 1
ATOM 819 O O . CYS A 1 104 ? -8.910 12.460 25.148 1.00 88.25 104 CYS A O 1
ATOM 821 N N . ASP A 1 105 ? -7.270 12.224 23.639 1.00 85.00 105 ASP A N 1
ATOM 822 C CA . ASP A 1 105 ? -6.899 13.643 23.557 1.00 85.00 105 ASP A CA 1
ATOM 823 C C . ASP A 1 105 ? -7.980 14.470 22.853 1.00 85.00 105 ASP A C 1
ATOM 825 O O . ASP A 1 105 ? -8.429 15.499 23.371 1.00 85.00 105 ASP A O 1
ATOM 829 N N . HIS A 1 106 ? -8.438 14.005 21.690 1.00 83.06 106 HIS A N 1
ATOM 830 C CA . HIS A 1 106 ? -9.310 14.776 20.806 1.00 83.06 106 HIS A CA 1
ATOM 831 C C . HIS A 1 106 ? -10.724 14.213 20.678 1.00 83.06 106 HIS A C 1
ATOM 833 O O . HIS A 1 106 ? -11.648 15.005 20.471 1.00 83.06 106 HIS A O 1
ATOM 839 N N . GLY A 1 107 ? -10.892 12.893 20.785 1.00 84.62 107 GLY A N 1
ATOM 840 C CA . GLY A 1 107 ? -12.186 12.223 20.653 1.00 84.62 107 GLY A CA 1
ATOM 841 C C . GLY A 1 107 ? -13.087 12.447 21.866 1.00 84.62 107 GLY A C 1
ATOM 842 O O . GLY A 1 107 ? -14.157 13.046 21.739 1.00 84.62 107 GLY A O 1
ATOM 843 N N . ILE A 1 108 ? -12.642 11.997 23.042 1.00 90.75 108 ILE A N 1
ATOM 844 C CA . ILE A 1 108 ? -13.407 12.056 24.290 1.00 90.75 108 ILE A CA 1
ATOM 845 C C . ILE A 1 108 ? -13.465 13.492 24.827 1.00 90.75 108 ILE A C 1
ATOM 847 O O . ILE A 1 108 ? -12.447 14.171 24.971 1.00 90.75 108 ILE A O 1
ATOM 851 N N . GLU A 1 109 ? -14.675 13.950 25.126 1.00 91.56 109 GLU A N 1
ATOM 852 C CA . GLU A 1 109 ? -14.992 15.276 25.673 1.00 91.56 109 GLU A CA 1
ATOM 853 C C . GLU A 1 109 ? -14.760 15.327 27.197 1.00 91.56 109 GLU A C 1
ATOM 855 O O . GLU A 1 109 ? -14.596 14.290 27.847 1.00 91.56 109 GLU A O 1
ATOM 860 N N . LYS A 1 110 ? -14.739 16.525 27.796 1.00 91.44 110 LYS A N 1
ATOM 861 C CA . LYS A 1 110 ? -14.655 16.651 29.265 1.00 91.44 110 LYS A CA 1
ATOM 862 C C . LYS A 1 110 ? -15.963 16.195 29.936 1.00 91.44 110 LYS A C 1
ATOM 864 O O . LYS A 1 110 ? -17.018 16.309 29.315 1.00 91.44 110 LYS A O 1
ATOM 869 N N . PRO A 1 111 ? -15.944 15.770 31.217 1.00 90.31 111 PRO A N 1
ATOM 870 C CA . PRO A 1 111 ? -17.148 15.319 31.929 1.00 90.31 111 PRO A CA 1
ATOM 871 C C . PRO A 1 111 ? -18.337 16.291 31.834 1.00 90.31 111 PRO A C 1
ATOM 873 O O . PRO A 1 111 ? -19.455 15.882 31.531 1.00 90.31 111 PRO A O 1
ATOM 876 N N . ALA A 1 112 ? -18.081 17.594 32.000 1.00 89.12 112 ALA A N 1
ATOM 877 C CA . ALA A 1 112 ? -19.108 18.634 31.906 1.00 89.12 112 ALA A CA 1
ATOM 878 C C . ALA A 1 112 ? -19.717 18.764 30.495 1.00 89.12 112 ALA A C 1
ATOM 880 O O . ALA A 1 112 ? -20.927 18.927 30.361 1.00 89.12 112 ALA A O 1
ATOM 881 N N . GLU A 1 113 ? -18.891 18.655 29.449 1.00 88.56 113 GLU A N 1
ATOM 882 C CA . GLU A 1 113 ? -19.322 18.704 28.042 1.00 88.56 113 GLU A CA 1
ATOM 883 C C . GLU A 1 113 ? -20.106 17.441 27.647 1.00 88.56 113 GLU A C 1
ATOM 885 O O . GLU A 1 113 ? -21.043 17.504 26.855 1.00 88.56 113 GLU A O 1
ATOM 890 N N . ARG A 1 114 ? -19.767 16.282 28.226 1.00 91.00 114 ARG A N 1
ATOM 891 C CA . ARG A 1 114 ? -20.505 15.032 27.989 1.00 91.00 114 ARG A CA 1
ATOM 892 C C . ARG A 1 114 ? -21.901 15.074 28.594 1.00 91.00 114 ARG A C 1
ATOM 894 O O . ARG A 1 114 ? -22.859 14.711 27.917 1.00 91.00 114 ARG A O 1
ATOM 901 N N . LEU A 1 115 ? -22.017 15.557 29.832 1.00 89.50 115 LEU A N 1
ATOM 902 C CA . LEU A 1 115 ? -23.305 15.706 30.510 1.00 89.50 115 LEU A CA 1
ATOM 903 C C . LEU A 1 115 ? -24.222 16.693 29.776 1.00 89.50 115 LEU A C 1
ATOM 905 O O . LEU A 1 115 ? -25.406 16.407 29.613 1.00 89.50 115 LEU A O 1
ATOM 909 N N . SER A 1 116 ? -23.685 17.810 29.269 1.00 89.00 116 SER A N 1
ATOM 910 C CA . SER A 1 116 ? -24.476 18.765 28.479 1.00 89.00 116 SER A CA 1
ATOM 911 C C . SER A 1 116 ? -24.916 18.204 27.122 1.00 89.00 116 SER A C 1
ATOM 913 O O . SER A 1 116 ? -25.987 18.558 26.635 1.00 89.00 116 SER A O 1
ATOM 915 N N . ALA A 1 117 ? -24.143 17.283 26.541 1.00 84.31 117 ALA A N 1
ATOM 916 C CA . ALA A 1 117 ? -24.501 16.547 25.330 1.00 84.31 117 ALA A CA 1
ATOM 917 C C . ALA A 1 117 ? -25.408 15.319 25.582 1.00 84.31 117 ALA A C 1
ATOM 919 O O . ALA A 1 117 ? -25.707 14.584 24.640 1.00 84.31 117 ALA A O 1
ATOM 920 N N . GLY A 1 118 ? -25.833 15.066 26.828 1.00 87.44 118 GLY A N 1
ATOM 921 C CA . GLY A 1 118 ? -26.686 13.926 27.193 1.00 87.44 118 GLY A CA 1
ATOM 922 C C . GLY A 1 118 ? -25.974 12.567 27.188 1.00 87.44 118 GLY A C 1
ATOM 923 O O . GLY A 1 118 ? -26.629 11.527 27.121 1.00 87.44 118 GLY A O 1
ATOM 924 N N . LYS A 1 119 ? -24.639 12.556 27.237 1.00 89.69 119 LYS A N 1
ATOM 925 C CA . LYS A 1 119 ? -23.813 11.342 27.265 1.00 89.69 119 LYS A CA 1
ATOM 926 C C . LYS A 1 119 ? -23.425 10.962 28.700 1.00 89.69 119 LYS A C 1
ATOM 928 O O . LYS A 1 119 ? -23.375 11.834 29.570 1.00 89.69 119 LYS A O 1
ATOM 933 N N . PRO A 1 120 ? -23.074 9.687 28.960 1.00 90.44 120 PRO A N 1
ATOM 934 C CA . PRO A 1 120 ? -22.509 9.277 30.243 1.00 90.44 120 PRO A CA 1
ATOM 935 C C . PRO A 1 120 ? -21.252 10.081 30.580 1.00 90.44 120 PRO A C 1
ATOM 937 O O . PRO A 1 120 ? -20.449 10.360 29.691 1.00 90.44 120 PRO A O 1
ATOM 940 N N . GLU A 1 121 ? -21.049 10.400 31.858 1.00 90.31 121 GLU A N 1
ATOM 941 C CA . GLU A 1 121 ? -19.884 11.166 32.328 1.00 90.31 121 GLU A CA 1
ATOM 942 C C . GLU A 1 121 ? -18.550 10.496 31.951 1.00 90.31 121 GLU A C 1
ATOM 944 O O . GLU A 1 121 ? -17.580 11.167 31.597 1.00 90.31 121 GLU A O 1
ATOM 949 N N . THR A 1 122 ? -18.512 9.161 31.993 1.00 91.25 122 THR A N 1
ATOM 950 C CA . THR A 1 122 ? -17.351 8.364 31.581 1.00 91.25 122 THR A CA 1
ATOM 951 C C . THR A 1 122 ? -17.395 8.101 30.076 1.00 91.25 122 THR A C 1
ATOM 953 O O . THR A 1 122 ? -18.379 7.572 29.560 1.00 91.25 122 THR A O 1
ATOM 956 N N . GLY A 1 123 ? -16.327 8.472 29.370 1.00 93.31 123 GLY A N 1
ATOM 957 C CA . GLY A 1 123 ? -16.112 8.129 27.965 1.00 93.31 123 GLY A CA 1
ATOM 958 C C . GLY A 1 123 ? -15.599 6.707 27.794 1.00 93.31 123 GLY A C 1
ATOM 959 O O . GLY A 1 123 ? -14.809 6.232 28.608 1.00 93.31 123 GLY A O 1
ATOM 960 N N . THR A 1 124 ? -16.022 6.035 26.729 1.00 94.62 124 THR A N 1
ATOM 961 C CA . THR A 1 124 ? -15.643 4.646 26.449 1.00 94.62 124 THR A CA 1
ATOM 962 C C . THR A 1 124 ? -14.787 4.565 25.194 1.00 94.62 124 THR A C 1
ATOM 964 O O . THR A 1 124 ? -15.191 5.019 24.125 1.00 94.62 124 THR A O 1
ATOM 967 N N . VAL A 1 125 ? -13.624 3.924 25.315 1.00 95.50 125 VAL A N 1
ATOM 968 C CA . VAL A 1 125 ? -12.790 3.505 24.185 1.00 95.50 125 VAL A CA 1
ATOM 969 C C . VAL A 1 125 ? -12.788 1.981 24.135 1.00 95.50 125 VAL A C 1
ATOM 971 O O . VAL A 1 125 ? -12.392 1.309 25.082 1.00 95.50 125 VAL A O 1
ATOM 974 N N . SER A 1 126 ? -13.248 1.421 23.028 1.00 94.88 126 SER A N 1
ATOM 975 C CA . SER A 1 126 ? -13.358 -0.018 22.805 1.00 94.88 126 SER A CA 1
ATOM 976 C C . SER A 1 126 ? -12.349 -0.483 21.763 1.00 94.88 126 SER A C 1
ATOM 978 O O . SER A 1 126 ? -12.159 0.177 20.743 1.00 94.88 126 SER A O 1
ATOM 980 N N . VAL A 1 127 ? -11.696 -1.613 22.027 1.00 95.44 127 VAL A N 1
ATOM 981 C CA . VAL A 1 127 ? -10.781 -2.280 21.097 1.00 95.44 127 VAL A CA 1
ATOM 982 C C . VAL A 1 127 ? -11.224 -3.724 20.948 1.00 95.44 127 VAL A C 1
ATOM 984 O O . VAL A 1 127 ? -11.326 -4.452 21.936 1.00 95.44 127 VAL A O 1
ATOM 987 N N . HIS A 1 128 ? -11.548 -4.127 19.728 1.00 94.88 128 HIS A N 1
ATOM 988 C CA . HIS A 1 128 ? -12.090 -5.445 19.427 1.00 94.88 128 HIS A CA 1
ATOM 989 C C . HIS A 1 128 ? -11.282 -6.076 18.301 1.00 94.88 128 HIS A C 1
ATOM 991 O O . HIS A 1 128 ? -11.215 -5.509 17.214 1.00 94.88 128 HIS A O 1
ATOM 997 N N . ALA A 1 129 ? -10.680 -7.234 18.560 1.00 94.81 129 ALA A N 1
ATOM 998 C CA . ALA A 1 129 ? -10.059 -8.057 17.530 1.00 94.81 129 ALA A CA 1
ATOM 999 C C . ALA A 1 129 ? -10.944 -9.267 17.216 1.00 94.81 129 ALA A C 1
ATOM 1001 O O . ALA A 1 129 ? -11.527 -9.862 18.120 1.00 94.81 129 ALA A O 1
ATOM 1002 N N . TYR A 1 130 ? -11.049 -9.635 15.944 1.00 93.50 130 TYR A N 1
ATOM 1003 C CA . TYR A 1 130 ? -11.704 -10.868 15.512 1.00 93.50 130 TYR A CA 1
ATOM 1004 C C . TYR A 1 130 ? -11.164 -11.324 14.158 1.00 93.50 130 TYR A C 1
ATOM 1006 O O . TYR A 1 130 ? -10.594 -10.546 13.392 1.00 93.50 130 TYR A O 1
ATOM 1014 N N . HIS A 1 131 ? -11.348 -12.606 13.866 1.00 86.25 131 HIS A N 1
ATOM 1015 C CA . HIS A 1 131 ? -10.976 -13.200 12.591 1.00 86.25 131 HIS A CA 1
ATOM 1016 C C . HIS A 1 131 ? -12.204 -13.307 11.679 1.00 86.25 131 HIS A C 1
ATOM 1018 O O . HIS A 1 131 ? -13.211 -13.897 12.070 1.00 86.25 131 HIS A O 1
ATOM 1024 N N . GLU A 1 132 ? -12.121 -12.770 10.462 1.00 86.25 132 GLU A N 1
ATOM 1025 C CA . GLU A 1 132 ? -13.185 -12.861 9.456 1.00 86.25 132 GLU A CA 1
ATOM 1026 C C . GLU A 1 132 ? -12.571 -12.984 8.055 1.00 86.25 132 GLU A C 1
ATOM 1028 O O . GLU A 1 132 ? -11.615 -12.287 7.727 1.00 86.25 132 GLU A O 1
ATOM 1033 N N . ALA A 1 133 ? -13.100 -13.896 7.232 1.00 75.00 133 ALA A N 1
ATOM 1034 C CA . ALA A 1 133 ? -12.693 -14.093 5.833 1.00 75.00 133 ALA A CA 1
ATOM 1035 C C . ALA A 1 133 ? -11.174 -14.295 5.589 1.00 75.00 133 ALA A C 1
ATOM 1037 O O . ALA A 1 133 ? -10.653 -13.903 4.547 1.00 75.00 133 ALA A O 1
ATOM 1038 N N . GLY A 1 134 ? -10.448 -14.917 6.527 1.00 71.25 134 GLY A N 1
ATOM 1039 C CA . GLY A 1 134 ? -8.996 -15.119 6.393 1.00 71.25 134 GLY A CA 1
ATOM 1040 C C . GLY A 1 134 ? -8.170 -13.856 6.670 1.00 71.25 134 GLY A C 1
ATOM 1041 O O . GLY A 1 134 ? -6.991 -13.792 6.319 1.00 71.25 134 GLY A O 1
ATOM 1042 N N . GLN A 1 135 ? -8.787 -12.840 7.272 1.00 83.25 135 GLN A N 1
ATOM 1043 C CA . GLN A 1 135 ? -8.148 -11.610 7.714 1.00 83.25 135 GLN A CA 1
ATOM 1044 C C . GLN A 1 135 ? -8.384 -11.399 9.207 1.00 83.25 135 GLN A C 1
ATOM 1046 O O . GLN A 1 135 ? -9.355 -11.882 9.799 1.00 83.25 135 GLN A O 1
ATOM 1051 N N . ILE A 1 136 ? -7.466 -10.665 9.823 1.00 88.50 136 ILE A N 1
ATOM 1052 C CA . ILE A 1 136 ? -7.583 -10.221 11.206 1.00 88.50 136 ILE A CA 1
ATOM 1053 C C . ILE A 1 136 ? -8.101 -8.793 11.184 1.00 88.50 136 ILE A C 1
ATOM 1055 O O . ILE A 1 136 ? -7.465 -7.896 10.631 1.00 88.50 136 ILE A O 1
ATOM 1059 N N . ASN A 1 137 ? -9.253 -8.593 11.808 1.00 92.38 137 ASN A N 1
ATOM 1060 C CA . ASN A 1 137 ? -9.909 -7.304 11.919 1.00 92.38 137 ASN A CA 1
ATOM 1061 C C . ASN A 1 137 ? -9.701 -6.770 13.331 1.00 92.38 137 ASN A C 1
ATOM 1063 O O . ASN A 1 137 ? -10.052 -7.427 14.309 1.00 92.38 137 ASN A O 1
ATOM 1067 N N . ILE A 1 138 ? -9.131 -5.573 13.437 1.00 93.62 138 ILE A N 1
ATOM 1068 C CA . ILE A 1 138 ?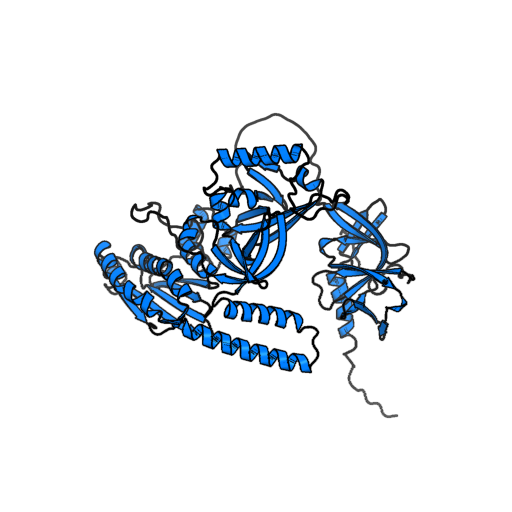 -8.954 -4.833 14.684 1.00 93.62 138 ILE A CA 1
ATOM 1069 C C . ILE A 1 138 ? -9.768 -3.548 14.571 1.00 93.62 138 ILE A C 1
ATOM 1071 O O . ILE A 1 138 ? -9.469 -2.665 13.767 1.00 93.62 138 ILE A O 1
ATOM 1075 N N . VAL A 1 139 ? -10.804 -3.437 15.394 1.00 95.12 139 VAL A N 1
ATOM 1076 C CA . VAL A 1 139 ? -11.716 -2.295 15.430 1.00 95.12 139 VAL A CA 1
ATOM 1077 C C . VAL A 1 139 ? -11.476 -1.504 16.705 1.00 95.12 139 VAL A C 1
ATOM 1079 O O . VAL A 1 139 ? -11.595 -2.033 17.809 1.00 95.12 139 VAL A O 1
ATOM 1082 N N . ILE A 1 140 ? -11.165 -0.222 16.554 1.00 95.06 140 ILE A N 1
ATOM 1083 C CA . ILE A 1 140 ? -10.999 0.723 17.659 1.00 95.06 140 ILE A CA 1
ATOM 1084 C C . ILE A 1 140 ? -12.124 1.735 17.557 1.00 95.06 140 ILE A C 1
ATOM 1086 O O . ILE A 1 140 ? -12.214 2.426 16.547 1.00 95.06 140 ILE A O 1
ATOM 1090 N N . ARG A 1 141 ? -12.965 1.856 18.582 1.00 95.50 141 ARG A N 1
ATOM 1091 C CA . ARG A 1 141 ? -14.082 2.804 18.588 1.00 95.50 141 ARG A CA 1
ATOM 1092 C C . ARG A 1 141 ? -14.132 3.602 19.880 1.00 95.50 141 ARG A C 1
ATOM 1094 O O . ARG A 1 141 ? -14.093 3.015 20.957 1.00 95.50 141 ARG A O 1
ATOM 1101 N N . ASP A 1 142 ? -14.293 4.912 19.763 1.00 94.81 142 ASP A N 1
ATOM 1102 C CA . ASP A 1 142 ? -14.634 5.817 20.857 1.00 94.81 142 ASP A CA 1
ATOM 1103 C C . ASP A 1 142 ? -16.089 6.293 20.757 1.00 94.81 142 ASP A C 1
ATOM 1105 O O . ASP A 1 142 ? -16.687 6.266 19.682 1.00 94.81 142 ASP A O 1
ATOM 1109 N N . ASP A 1 143 ? -16.652 6.737 21.880 1.00 93.81 143 ASP A N 1
ATOM 1110 C CA . ASP A 1 143 ? -17.986 7.347 21.982 1.00 93.81 143 ASP A CA 1
ATOM 1111 C C . ASP A 1 143 ? -17.929 8.884 22.123 1.00 93.81 143 ASP A C 1
ATOM 1113 O O . ASP A 1 143 ? -18.810 9.526 22.709 1.00 93.81 143 ASP A O 1
ATOM 1117 N N . GLY A 1 144 ? -16.847 9.487 21.630 1.00 91.12 144 GLY A N 1
ATOM 1118 C CA . GLY A 1 144 ? -16.558 10.904 21.773 1.00 91.12 144 GLY A CA 1
ATOM 1119 C C . GLY A 1 144 ? -17.415 11.806 20.888 1.00 91.12 144 GLY A C 1
ATOM 1120 O O . GLY A 1 144 ? -18.493 11.449 20.404 1.00 91.12 144 GLY A O 1
ATOM 1121 N N . LYS A 1 145 ? -16.925 13.019 20.636 1.00 87.69 145 LYS A N 1
ATOM 1122 C CA . LYS A 1 145 ? -17.629 14.014 19.808 1.00 87.69 145 LYS A CA 1
ATOM 1123 C C . LYS A 1 145 ? -17.747 13.624 18.330 1.00 87.69 145 LYS A C 1
ATOM 1125 O O . LYS A 1 145 ? -18.525 14.231 17.600 1.00 87.69 145 LYS A O 1
ATOM 1130 N N . GLY A 1 146 ? -16.990 12.619 17.888 1.00 87.75 146 GLY A N 1
ATOM 1131 C CA . GLY A 1 146 ? -16.903 12.221 16.485 1.00 87.75 146 GLY A CA 1
ATOM 1132 C C . GLY A 1 146 ? -16.283 13.298 15.594 1.00 87.75 146 GLY A C 1
ATOM 1133 O O . GLY A 1 146 ? -15.763 14.315 16.056 1.00 87.75 146 GLY A O 1
ATOM 1134 N N . MET A 1 147 ? -16.319 13.062 14.290 1.00 86.06 147 MET A N 1
ATOM 1135 C CA . MET A 1 147 ? -15.792 13.963 13.273 1.00 86.06 147 MET A CA 1
ATOM 1136 C C . MET A 1 147 ? -16.938 14.547 12.459 1.00 86.06 147 MET A C 1
ATOM 1138 O O . MET A 1 147 ? -17.888 13.847 12.116 1.00 86.06 147 MET A O 1
ATOM 1142 N N . ASN A 1 148 ? -16.834 15.834 12.134 1.00 84.50 148 ASN A N 1
ATOM 1143 C CA . ASN A 1 148 ? -17.780 16.501 11.250 1.00 84.50 148 ASN A CA 1
ATOM 1144 C C . ASN A 1 148 ? -17.198 16.552 9.822 1.00 84.50 148 ASN A C 1
ATOM 1146 O O . ASN A 1 148 ? -16.208 17.265 9.610 1.00 84.50 148 ASN A O 1
ATOM 1150 N N . PRO A 1 149 ? -17.797 15.846 8.839 1.00 85.31 149 PRO A N 1
ATOM 1151 C CA . PRO A 1 149 ? -17.331 15.864 7.454 1.00 85.31 149 PRO A CA 1
ATOM 1152 C C . PRO A 1 149 ? -17.280 17.272 6.850 1.00 85.31 149 PRO A C 1
ATOM 1154 O O . PRO A 1 149 ? -16.384 17.552 6.060 1.00 85.31 149 PRO A O 1
ATOM 1157 N N . ALA A 1 150 ? -18.180 18.181 7.243 1.00 85.06 150 ALA A N 1
ATOM 1158 C CA . ALA A 1 150 ? -18.191 19.556 6.739 1.00 85.06 150 ALA A CA 1
ATOM 1159 C C . ALA A 1 150 ? -16.922 20.326 7.143 1.00 85.06 150 ALA A C 1
ATOM 1161 O O . ALA A 1 150 ? -16.283 20.951 6.300 1.00 85.06 150 ALA A O 1
ATOM 1162 N N . VAL A 1 151 ? -16.495 20.190 8.403 1.00 84.12 151 VAL A N 1
ATOM 1163 C CA . VAL A 1 151 ? -15.265 20.821 8.917 1.00 84.12 151 VAL A CA 1
ATOM 1164 C C . VAL A 1 151 ? -14.025 20.235 8.238 1.00 84.12 151 VAL A C 1
ATOM 1166 O O . VAL A 1 151 ? -13.064 20.948 7.954 1.00 84.12 151 VAL A O 1
ATOM 1169 N N . ILE A 1 152 ? -14.035 18.929 7.956 1.00 84.81 152 ILE A N 1
ATOM 1170 C CA . ILE A 1 152 ? -12.939 18.258 7.247 1.00 84.81 152 ILE A CA 1
ATOM 1171 C C . ILE A 1 152 ? -12.852 18.739 5.795 1.00 84.81 152 ILE A C 1
ATOM 1173 O O . ILE A 1 152 ? -11.748 19.023 5.330 1.00 84.81 152 ILE A O 1
ATOM 1177 N N . ARG A 1 153 ? -13.991 18.887 5.099 1.00 85.06 153 ARG A N 1
ATOM 1178 C CA . ARG A 1 153 ? -14.054 19.454 3.739 1.00 85.06 153 ARG A CA 1
ATOM 1179 C C . ARG A 1 153 ? -13.460 20.863 3.703 1.00 85.06 153 ARG A C 1
ATOM 1181 O O . ARG A 1 153 ? -12.588 21.128 2.883 1.00 85.06 153 ARG A O 1
ATOM 1188 N N . GLU A 1 154 ? -13.893 21.738 4.608 1.00 84.56 154 GLU A N 1
ATOM 1189 C CA . GLU A 1 154 ? -13.432 23.130 4.664 1.00 84.56 154 GLU A CA 1
ATOM 1190 C C . GLU A 1 154 ? -11.925 23.218 4.941 1.00 84.56 154 GLU A C 1
ATOM 1192 O O . GLU A 1 154 ? -11.198 23.920 4.240 1.00 84.56 154 GLU A O 1
ATOM 1197 N N . LYS A 1 155 ? -11.416 22.421 5.890 1.00 81.56 155 LYS A N 1
ATOM 1198 C CA . LYS A 1 155 ? -9.973 22.356 6.172 1.00 81.56 155 LYS A CA 1
ATOM 1199 C C . LYS A 1 155 ? -9.164 21.774 5.015 1.00 81.56 155 LYS A C 1
ATOM 1201 O O . LYS A 1 155 ? -8.057 22.246 4.763 1.00 81.56 155 LYS A O 1
ATOM 1206 N N . ALA A 1 156 ? -9.685 20.765 4.316 1.00 82.38 156 ALA A N 1
ATOM 1207 C CA . ALA A 1 156 ? -9.027 20.193 3.142 1.00 82.38 156 ALA A CA 1
ATOM 1208 C C . ALA A 1 156 ? -8.905 21.220 2.006 1.00 82.38 156 ALA A C 1
ATOM 1210 O O . ALA A 1 156 ? -7.863 21.274 1.349 1.00 82.38 156 ALA A O 1
ATOM 1211 N N . LEU A 1 157 ? -9.941 22.048 1.819 1.00 84.81 157 LEU A N 1
ATOM 1212 C CA . LEU A 1 157 ? -9.950 23.148 0.858 1.00 84.81 157 LEU A CA 1
ATOM 1213 C C . LEU A 1 157 ? -8.962 24.251 1.263 1.00 84.81 157 LEU A C 1
ATOM 1215 O O . LEU A 1 157 ? -8.129 24.649 0.454 1.00 84.81 157 LEU A O 1
ATOM 1219 N N . ALA A 1 158 ? -8.998 24.694 2.525 1.00 82.50 158 ALA A N 1
ATOM 1220 C CA . ALA A 1 158 ? -8.117 25.746 3.040 1.00 82.50 158 ALA A CA 1
ATOM 1221 C C . ALA A 1 158 ? -6.629 25.368 2.957 1.00 82.50 158 ALA A C 1
ATOM 1223 O O . ALA A 1 158 ? -5.783 26.211 2.673 1.00 82.50 158 ALA A O 1
ATOM 1224 N N . LYS A 1 159 ? -6.305 24.085 3.163 1.00 77.12 159 LYS A N 1
ATOM 1225 C CA . LYS A 1 159 ? -4.941 23.552 3.021 1.00 77.12 159 LYS A CA 1
ATOM 1226 C C . LYS A 1 159 ? -4.545 23.231 1.572 1.00 77.12 159 LYS A C 1
ATOM 1228 O O . LYS A 1 159 ? -3.437 22.748 1.354 1.00 77.12 159 LYS A O 1
ATOM 1233 N N . GLY A 1 160 ? -5.429 23.443 0.593 1.00 77.69 160 GLY A N 1
ATOM 1234 C CA . GLY A 1 160 ? -5.168 23.144 -0.819 1.00 77.69 160 GLY A CA 1
ATOM 1235 C C . GLY A 1 160 ? -4.938 21.656 -1.113 1.00 77.69 160 GLY A C 1
ATOM 1236 O O . GLY A 1 160 ? -4.320 21.315 -2.118 1.00 77.69 160 GLY A O 1
ATOM 1237 N N . LEU A 1 161 ? -5.401 20.753 -0.239 1.00 75.12 161 LEU A N 1
ATOM 1238 C CA . LEU A 1 161 ? -5.212 19.307 -0.409 1.00 75.12 161 LEU A CA 1
ATOM 1239 C C . LEU A 1 161 ? -6.135 18.734 -1.493 1.00 75.12 161 LEU A C 1
ATOM 1241 O O . LEU A 1 161 ? -5.787 17.741 -2.135 1.00 75.12 161 LEU A O 1
ATOM 1245 N N . LYS A 1 162 ? -7.311 19.347 -1.680 1.00 77.12 162 LYS A N 1
ATOM 1246 C CA . LYS A 1 162 ? -8.322 18.986 -2.680 1.00 77.12 162 LYS A CA 1
ATOM 1247 C C . LYS A 1 162 ? -9.068 20.217 -3.185 1.00 77.12 162 LYS A C 1
ATOM 1249 O O . LYS A 1 162 ? -9.271 21.170 -2.438 1.00 77.12 162 LYS A O 1
ATOM 1254 N N . THR A 1 163 ? -9.502 20.174 -4.442 1.00 82.81 163 THR A N 1
ATOM 1255 C CA . THR A 1 163 ? -10.330 21.230 -5.046 1.00 82.81 163 THR A CA 1
ATOM 1256 C C . THR A 1 163 ? -11.797 21.102 -4.629 1.00 82.81 163 THR A C 1
ATOM 1258 O O . THR A 1 163 ? -12.275 20.011 -4.306 1.00 82.81 163 THR A O 1
ATOM 1261 N N . GLN A 1 164 ? -12.555 22.202 -4.694 1.00 80.50 164 GLN A N 1
ATOM 1262 C CA . GLN A 1 164 ? -13.991 22.194 -4.380 1.00 80.50 164 GLN A CA 1
ATOM 1263 C C . GLN A 1 164 ? -14.774 21.203 -5.261 1.00 80.50 164 GLN A C 1
ATOM 1265 O O . GLN A 1 164 ? -15.669 20.509 -4.779 1.00 80.50 164 GLN A O 1
ATOM 1270 N N . GLY A 1 165 ? -14.410 21.103 -6.545 1.00 79.12 165 GLY A N 1
ATOM 1271 C CA . GLY A 1 165 ? -15.030 20.174 -7.492 1.00 79.12 165 GLY A CA 1
ATOM 1272 C C . GLY A 1 165 ? -14.778 18.703 -7.152 1.00 79.12 165 GLY A C 1
ATOM 1273 O O . GLY A 1 165 ? -15.683 17.884 -7.298 1.00 79.12 165 GLY A O 1
ATOM 1274 N N . GLU A 1 166 ? -13.584 18.365 -6.658 1.00 76.81 166 GLU A N 1
ATOM 1275 C CA . GLU A 1 166 ? -13.275 17.014 -6.175 1.00 76.81 166 GLU A CA 1
ATOM 1276 C C . GLU A 1 166 ? -14.020 16.701 -4.878 1.00 76.81 166 GLU A C 1
ATOM 1278 O O . GLU A 1 166 ? -14.657 15.656 -4.789 1.00 76.81 166 GLU A O 1
ATOM 1283 N N . LEU A 1 167 ? -14.001 17.613 -3.899 1.00 82.62 167 LEU A N 1
ATOM 1284 C CA . LEU A 1 167 ? -14.679 17.406 -2.618 1.00 82.62 167 LEU A CA 1
ATOM 1285 C C . LEU A 1 167 ? -16.177 17.159 -2.819 1.00 82.62 167 LEU A C 1
ATOM 1287 O O . LEU A 1 167 ? -16.727 16.246 -2.209 1.00 82.62 167 LEU A O 1
ATOM 1291 N N . ASN A 1 168 ? -16.838 17.908 -3.704 1.00 82.12 168 ASN A N 1
ATOM 1292 C CA . ASN A 1 168 ? -18.271 17.744 -3.976 1.00 82.12 168 ASN A CA 1
ATOM 1293 C C . ASN A 1 168 ? -18.641 16.358 -4.540 1.00 82.12 168 ASN A C 1
ATOM 1295 O O . ASN A 1 168 ? -19.785 15.940 -4.392 1.00 82.12 168 ASN A O 1
ATOM 1299 N N . ARG A 1 169 ? -17.696 15.642 -5.166 1.00 83.19 169 ARG A N 1
ATOM 1300 C CA . ARG A 1 169 ? -17.909 14.289 -5.713 1.00 83.19 169 ARG A CA 1
ATOM 1301 C C . ARG A 1 169 ? -17.607 13.173 -4.713 1.00 83.19 169 ARG A C 1
ATOM 1303 O O . ARG A 1 169 ? -17.981 12.034 -4.968 1.00 83.19 169 ARG A O 1
ATOM 1310 N N . MET A 1 170 ? -16.929 13.486 -3.610 1.00 80.19 170 MET A N 1
ATOM 1311 C CA . MET A 1 170 ? -16.533 12.504 -2.604 1.00 80.19 170 MET A CA 1
ATOM 1312 C C . MET A 1 170 ? -17.686 12.175 -1.652 1.00 80.19 170 MET A C 1
ATOM 1314 O O . MET A 1 170 ? -18.399 13.060 -1.160 1.00 80.19 170 MET A O 1
ATOM 1318 N N . SER A 1 171 ? -17.806 10.888 -1.345 1.00 85.94 171 SER A N 1
ATOM 1319 C CA . SER A 1 171 ? -18.658 10.355 -0.286 1.00 85.94 171 SER A CA 1
ATOM 1320 C C . SER A 1 171 ? -18.152 10.758 1.105 1.00 85.94 171 SER A C 1
ATOM 1322 O O . SER A 1 171 ? -16.982 11.099 1.296 1.00 85.94 171 SER A O 1
ATOM 1324 N N . GLU A 1 172 ? -19.024 10.693 2.116 1.00 81.81 172 GLU A N 1
ATOM 1325 C CA . GLU A 1 172 ? -18.653 11.035 3.498 1.00 81.81 172 GLU A CA 1
ATOM 1326 C C . GLU A 1 172 ? -17.489 10.185 4.029 1.00 81.81 172 GLU A C 1
ATOM 1328 O O . GLU A 1 172 ? -16.595 10.717 4.686 1.00 81.81 172 GLU A O 1
ATOM 1333 N N . GLY A 1 173 ? -17.443 8.891 3.694 1.00 77.88 173 GLY A N 1
ATOM 1334 C CA . GLY A 1 173 ? -16.345 8.001 4.090 1.00 77.88 173 GLY A CA 1
ATOM 1335 C C . GLY A 1 173 ? -14.999 8.383 3.464 1.00 77.88 173 GLY A C 1
ATOM 1336 O O . GLY A 1 173 ? -13.966 8.372 4.138 1.00 77.88 173 GLY A O 1
ATOM 1337 N N . GLU A 1 174 ? -14.994 8.795 2.195 1.00 80.00 174 GLU A N 1
ATOM 1338 C CA . GLU A 1 174 ? -13.777 9.271 1.525 1.00 80.00 174 GLU A CA 1
ATOM 1339 C C . GLU A 1 174 ? -13.275 10.585 2.131 1.00 80.00 174 GLU A C 1
ATOM 1341 O O . GLU A 1 174 ? -12.070 10.808 2.229 1.00 80.00 174 GLU A O 1
ATOM 1346 N N . ILE A 1 175 ? -14.189 11.438 2.595 1.00 84.06 175 ILE A N 1
ATOM 1347 C CA . ILE A 1 175 ? -13.846 12.696 3.266 1.00 84.06 175 ILE A CA 1
ATOM 1348 C C . ILE A 1 175 ? -13.266 12.440 4.640 1.00 84.06 175 ILE A C 1
ATOM 1350 O O . ILE A 1 175 ? -12.235 13.013 4.970 1.00 84.06 175 ILE A O 1
ATOM 1354 N N . LEU A 1 176 ? -13.873 11.549 5.423 1.00 84.81 176 LEU A N 1
ATOM 1355 C CA . LEU A 1 176 ? -13.294 11.116 6.692 1.00 84.81 176 LEU A CA 1
ATOM 1356 C C . LEU A 1 176 ? -11.896 10.525 6.484 1.00 84.81 176 LEU A C 1
ATOM 1358 O O . LEU A 1 176 ? -11.003 10.762 7.289 1.00 84.81 176 LEU A O 1
ATOM 1362 N N . SER A 1 177 ? -11.667 9.837 5.367 1.00 84.12 177 SER A N 1
ATOM 1363 C CA . SER A 1 177 ? -10.355 9.280 5.031 1.00 84.12 177 SER A CA 1
ATOM 1364 C C . SER A 1 177 ? -9.285 10.341 4.733 1.00 84.12 177 SER A C 1
ATOM 1366 O O . SER A 1 177 ? -8.094 10.036 4.826 1.00 84.12 177 SER A O 1
ATOM 1368 N N . LEU A 1 178 ? -9.666 11.596 4.450 1.00 83.19 178 LEU A N 1
ATOM 1369 C CA . LEU A 1 178 ? -8.720 12.702 4.249 1.00 83.19 178 LEU A CA 1
ATOM 1370 C C . LEU A 1 178 ? -7.893 13.003 5.504 1.00 83.19 178 LEU A C 1
ATOM 1372 O O . LEU A 1 178 ? -6.783 13.514 5.375 1.00 83.19 178 LEU A O 1
ATOM 1376 N N . ILE A 1 179 ? -8.368 12.634 6.703 1.00 83.00 179 ILE A N 1
ATOM 1377 C CA . ILE A 1 179 ? -7.599 12.818 7.947 1.00 83.00 179 ILE A CA 1
ATOM 1378 C C . ILE A 1 179 ? -6.283 12.035 7.950 1.00 83.00 179 ILE A C 1
ATOM 1380 O O . ILE A 1 179 ? -5.356 12.363 8.684 1.00 83.00 179 ILE A O 1
ATOM 1384 N N . MET A 1 180 ? -6.204 10.978 7.142 1.00 80.06 180 MET A N 1
ATOM 1385 C CA . MET A 1 180 ? -5.020 10.136 6.997 1.00 80.06 180 MET A CA 1
ATOM 1386 C C . MET A 1 180 ? -4.090 10.625 5.877 1.00 80.06 180 MET A C 1
ATOM 1388 O O . MET A 1 180 ? -3.131 9.932 5.541 1.00 80.06 180 MET A O 1
ATOM 1392 N N . LEU A 1 181 ? -4.365 11.786 5.266 1.00 72.19 181 LEU A N 1
ATOM 1393 C CA . LEU A 1 181 ? -3.450 12.396 4.307 1.00 72.19 181 LEU A CA 1
ATOM 1394 C C . LEU A 1 181 ? -2.291 13.111 5.018 1.00 72.19 181 LEU A C 1
ATOM 1396 O O . LEU A 1 181 ? -2.501 13.771 6.043 1.00 72.19 181 LEU A O 1
ATOM 1400 N N . PRO A 1 182 ? -1.078 13.058 4.441 1.00 66.81 182 PRO A N 1
ATOM 1401 C CA . PRO A 1 182 ? 0.054 13.839 4.927 1.00 66.81 182 PRO A CA 1
ATOM 1402 C C . PRO A 1 182 ? -0.291 15.327 4.996 1.00 66.81 182 PRO A C 1
ATOM 1404 O O . PRO A 1 182 ? -0.894 15.877 4.076 1.00 66.81 182 PRO A O 1
ATOM 1407 N N . GLY A 1 183 ? 0.081 15.984 6.095 1.00 65.56 183 GLY A N 1
ATOM 1408 C CA . GLY A 1 183 ? -0.165 17.418 6.288 1.00 65.56 183 GLY A CA 1
ATOM 1409 C C . GLY A 1 183 ? -1.602 17.790 6.679 1.00 65.56 183 GLY A C 1
ATOM 1410 O O . GLY A 1 183 ? -1.871 18.966 6.945 1.00 65.56 183 GLY A O 1
ATOM 1411 N N . PHE A 1 184 ? -2.528 16.827 6.799 1.00 68.94 184 PHE A N 1
ATOM 1412 C CA . PHE A 1 184 ? -3.895 17.122 7.243 1.00 68.94 184 PHE A CA 1
ATOM 1413 C C . PHE A 1 184 ? -3.963 17.541 8.721 1.00 68.94 184 PHE A C 1
ATOM 1415 O O . PHE A 1 184 ? -4.841 18.334 9.063 1.00 68.94 184 PHE A O 1
ATOM 1422 N N . SER A 1 185 ? -3.012 17.100 9.561 1.00 61.19 185 SER A N 1
ATOM 1423 C CA . SER A 1 185 ? -3.014 17.277 11.027 1.00 61.19 185 SER A CA 1
ATOM 1424 C C . SER A 1 185 ? -3.612 18.610 11.499 1.00 61.19 185 SER A C 1
ATOM 1426 O O . SER A 1 185 ? -3.272 19.689 11.006 1.00 61.19 185 SER A O 1
ATOM 1428 N N . THR A 1 186 ? -4.549 18.516 12.440 1.00 53.16 186 THR A N 1
ATOM 1429 C CA . THR A 1 186 ? -5.416 19.612 12.888 1.00 53.16 186 THR A CA 1
ATOM 1430 C C . THR A 1 186 ? -4.790 20.532 13.933 1.00 53.16 186 THR A C 1
ATOM 1432 O O . THR A 1 186 ? -5.463 21.462 14.371 1.00 53.16 186 THR A O 1
ATOM 1435 N N . SER A 1 187 ? -3.554 20.282 14.363 1.00 47.06 187 SER A N 1
ATOM 1436 C CA . SER A 1 187 ? -2.887 21.062 15.406 1.00 47.06 187 SER A CA 1
ATOM 1437 C C . SER A 1 187 ? -1.998 22.158 14.806 1.00 47.06 187 SER A C 1
ATOM 1439 O O . SER A 1 187 ? -0.942 21.859 14.255 1.00 47.06 187 SER A O 1
ATOM 1441 N N . GLU A 1 188 ? -2.399 23.423 14.968 1.00 35.56 188 GLU A N 1
ATOM 1442 C CA . GLU A 1 188 ? -1.532 24.603 14.766 1.00 35.56 188 GLU A CA 1
ATOM 1443 C C . GLU A 1 188 ? -0.436 24.717 15.841 1.00 35.56 188 GLU A C 1
ATOM 1445 O O . GLU A 1 188 ? 0.539 25.439 15.667 1.00 35.56 188 GLU A O 1
ATOM 1450 N N . PHE A 1 189 ? -0.548 23.949 16.928 1.00 32.31 189 PHE A N 1
ATOM 1451 C CA . PHE A 1 189 ? 0.469 23.836 17.964 1.00 32.31 189 PHE A CA 1
ATOM 1452 C C . PHE A 1 189 ? 1.120 22.456 17.914 1.00 32.31 189 PHE A C 1
ATOM 1454 O O . PHE A 1 189 ? 0.511 21.453 18.289 1.00 32.31 189 PHE A O 1
ATOM 1461 N N . ALA A 1 190 ? 2.382 22.403 17.495 1.00 31.52 190 ALA A N 1
ATOM 1462 C CA . ALA A 1 190 ? 3.258 21.295 17.840 1.00 31.52 190 ALA A CA 1
ATOM 1463 C C . ALA A 1 190 ? 3.490 21.340 19.360 1.00 31.52 190 ALA A C 1
ATOM 1465 O O . ALA A 1 190 ? 4.381 22.027 19.844 1.00 31.52 190 ALA A O 1
ATOM 1466 N N . THR A 1 191 ? 2.645 20.669 20.146 1.00 33.12 191 THR A N 1
ATOM 1467 C CA . THR A 1 191 ? 2.899 20.503 21.582 1.00 33.12 191 THR A CA 1
ATOM 1468 C C . THR A 1 191 ? 4.191 19.709 21.776 1.00 33.12 191 THR A C 1
ATOM 1470 O O . THR A 1 191 ? 4.301 18.583 21.285 1.00 33.12 191 THR A O 1
ATOM 1473 N N . GLU A 1 192 ? 5.134 20.287 22.526 1.00 30.69 192 GLU A N 1
ATOM 1474 C CA . GLU A 1 192 ? 6.533 19.873 22.773 1.00 30.69 192 GLU A CA 1
ATOM 1475 C C . GLU A 1 192 ? 6.752 18.439 23.311 1.00 30.69 192 GLU A C 1
ATOM 1477 O O . GLU A 1 192 ? 7.879 18.036 23.581 1.00 30.69 192 GLU A O 1
ATOM 1482 N N . ILE A 1 193 ? 5.706 17.622 23.454 1.00 32.81 193 ILE A N 1
ATOM 1483 C CA . ILE A 1 193 ? 5.792 16.272 24.033 1.00 32.81 193 ILE A CA 1
ATOM 1484 C C . ILE A 1 193 ? 5.989 15.187 22.955 1.00 32.81 193 ILE A C 1
ATOM 1486 O O . ILE A 1 193 ? 6.346 14.055 23.273 1.00 32.81 193 ILE A O 1
ATOM 1490 N N . SER A 1 194 ? 5.805 15.500 21.668 1.00 36.12 194 SER A N 1
ATOM 1491 C CA . SER A 1 194 ? 6.035 14.544 20.573 1.00 36.12 194 SER A CA 1
ATOM 1492 C C . SER A 1 194 ? 7.184 14.993 19.681 1.00 36.12 194 SER A C 1
ATOM 1494 O O . SER A 1 194 ? 6.975 15.628 18.654 1.00 36.12 194 SER A O 1
ATOM 1496 N N . GLY A 1 195 ? 8.409 14.607 20.042 1.00 34.62 195 GLY A N 1
ATOM 1497 C CA . GLY A 1 195 ? 9.637 14.878 19.278 1.00 34.62 195 GLY A CA 1
ATOM 1498 C C . GLY A 1 195 ? 9.721 14.253 17.874 1.00 34.62 195 GLY A C 1
ATOM 1499 O O . GLY A 1 195 ? 10.805 14.208 17.305 1.00 34.62 195 GLY A O 1
ATOM 1500 N N . ARG A 1 196 ? 8.615 13.757 17.309 1.00 41.84 196 ARG A N 1
ATOM 1501 C CA . ARG A 1 196 ? 8.436 13.383 15.897 1.00 41.84 196 ARG A CA 1
ATOM 1502 C C . ARG A 1 196 ? 6.951 13.574 15.604 1.00 41.84 196 ARG A C 1
ATOM 1504 O O . ARG A 1 196 ? 6.142 12.914 16.244 1.00 41.84 196 ARG A O 1
ATOM 1511 N N . GLY A 1 197 ? 6.566 14.493 14.725 1.00 45.53 197 GLY A N 1
ATOM 1512 C CA . GLY A 1 197 ? 5.159 14.757 14.401 1.00 45.53 197 GLY A CA 1
ATOM 1513 C C . GLY A 1 197 ? 4.482 13.557 13.730 1.00 45.53 197 GLY A C 1
ATOM 1514 O O . GLY A 1 197 ? 4.433 13.487 12.509 1.00 45.53 197 GLY A O 1
ATOM 1515 N N . VAL A 1 198 ? 3.989 12.599 14.517 1.00 52.47 198 VAL A N 1
ATOM 1516 C CA . VAL A 1 198 ? 3.313 11.396 14.015 1.00 52.47 198 VAL A CA 1
ATOM 1517 C C . VAL A 1 198 ? 1.836 11.721 13.820 1.00 52.47 198 VAL A C 1
ATOM 1519 O O . VAL A 1 198 ? 1.120 11.918 14.798 1.00 52.47 198 VAL A O 1
ATOM 1522 N N . GLY A 1 199 ? 1.393 11.817 12.567 1.00 65.94 199 GLY A N 1
ATOM 1523 C CA . GLY A 1 199 ? -0.020 11.922 12.216 1.00 65.94 199 GLY A CA 1
ATOM 1524 C C . GLY A 1 199 ? -0.671 10.553 12.004 1.00 65.94 199 GLY A C 1
ATOM 1525 O O . GLY A 1 199 ? -0.016 9.508 11.951 1.00 65.94 199 GLY A O 1
ATOM 1526 N N . THR A 1 200 ? -1.988 10.562 11.810 1.00 76.62 200 THR A N 1
ATOM 1527 C CA . THR A 1 200 ? -2.783 9.401 11.367 1.00 76.62 200 THR A CA 1
ATOM 1528 C C . THR A 1 200 ? -2.347 8.846 10.001 1.00 76.62 200 THR A C 1
ATOM 1530 O O . THR A 1 200 ? -2.690 7.716 9.660 1.00 76.62 200 THR A O 1
ATOM 1533 N N . ASP A 1 201 ? -1.545 9.588 9.236 1.00 74.62 201 ASP A N 1
ATOM 1534 C CA . ASP A 1 201 ? -0.921 9.148 7.985 1.00 74.62 201 ASP A CA 1
ATOM 1535 C C . ASP A 1 201 ? 0.207 8.121 8.201 1.00 74.62 201 ASP A C 1
ATOM 1537 O O . ASP A 1 201 ? 0.384 7.217 7.379 1.00 74.62 201 ASP A O 1
ATOM 1541 N N . VAL A 1 202 ? 0.931 8.200 9.325 1.00 74.81 202 VAL A N 1
ATOM 1542 C CA . VAL A 1 202 ? 1.955 7.209 9.699 1.00 74.81 202 VAL A CA 1
ATOM 1543 C C . VAL A 1 202 ? 1.303 5.873 10.044 1.00 74.81 202 VAL A C 1
ATOM 1545 O O . VAL A 1 202 ? 1.798 4.823 9.640 1.00 74.81 202 VAL A O 1
ATOM 1548 N N . VAL A 1 203 ? 0.159 5.909 10.735 1.00 82.62 203 VAL A N 1
ATOM 1549 C CA . VAL A 1 203 ? -0.634 4.709 11.046 1.00 82.62 203 VAL A CA 1
ATOM 1550 C C . VAL A 1 203 ? -1.103 4.032 9.762 1.00 82.62 203 VAL A C 1
ATOM 1552 O O . VAL A 1 203 ? -0.902 2.831 9.599 1.00 82.62 203 VAL A O 1
ATOM 1555 N N . LYS A 1 204 ? -1.670 4.808 8.830 1.00 81.25 204 LYS A N 1
ATOM 1556 C CA . LYS A 1 204 ? -2.102 4.297 7.527 1.00 81.25 204 LYS A CA 1
ATOM 1557 C C . LYS A 1 204 ? -0.947 3.658 6.761 1.00 81.25 204 LYS A C 1
ATOM 1559 O O . LYS A 1 204 ? -1.070 2.517 6.331 1.00 81.25 204 LYS A O 1
ATOM 1564 N N . SER A 1 205 ? 0.185 4.353 6.669 1.00 72.56 205 SER A N 1
ATOM 1565 C CA . SER A 1 205 ? 1.369 3.845 5.968 1.00 72.56 205 SER A CA 1
ATOM 1566 C C . SER A 1 205 ? 1.890 2.551 6.608 1.00 72.56 205 SER A C 1
ATOM 1568 O O . SER A 1 205 ? 2.232 1.612 5.899 1.00 72.56 205 SER A O 1
ATOM 1570 N N . ALA A 1 206 ? 1.902 2.459 7.943 1.00 74.12 206 ALA A N 1
ATOM 1571 C CA . ALA A 1 206 ? 2.306 1.247 8.656 1.00 74.12 206 ALA A CA 1
ATOM 1572 C C . ALA A 1 206 ? 1.383 0.055 8.361 1.00 74.12 206 ALA A C 1
ATOM 1574 O O . ALA A 1 206 ? 1.874 -1.042 8.114 1.00 74.12 206 ALA A O 1
ATOM 1575 N N . VAL A 1 207 ? 0.063 0.265 8.351 1.00 82.69 207 VAL A N 1
ATOM 1576 C CA . VAL A 1 207 ? -0.918 -0.784 8.026 1.00 82.69 207 VAL A CA 1
ATOM 1577 C C . VAL A 1 207 ? -0.807 -1.216 6.558 1.00 82.69 207 VAL A C 1
ATOM 1579 O O . VAL A 1 207 ? -0.790 -2.412 6.280 1.00 82.69 207 VAL A O 1
ATOM 1582 N N . GLU A 1 208 ? -0.662 -0.270 5.627 1.00 79.69 208 GLU A N 1
ATOM 1583 C CA . GLU A 1 208 ? -0.509 -0.559 4.192 1.00 79.69 208 GLU A CA 1
ATOM 1584 C C . GLU A 1 208 ? 0.800 -1.305 3.885 1.00 79.69 208 GLU A C 1
ATOM 1586 O O . GLU A 1 208 ? 0.804 -2.235 3.079 1.00 79.69 208 GLU A O 1
ATOM 1591 N N . MET A 1 209 ? 1.905 -0.976 4.568 1.00 68.88 209 MET A N 1
ATOM 1592 C CA . MET A 1 209 ? 3.172 -1.718 4.450 1.00 68.88 209 MET A CA 1
ATOM 1593 C C . MET A 1 209 ? 3.052 -3.179 4.895 1.00 68.88 209 MET A C 1
ATOM 1595 O O . MET A 1 209 ? 3.760 -4.040 4.378 1.00 68.88 209 MET A O 1
ATOM 1599 N N . LEU A 1 210 ? 2.151 -3.468 5.836 1.00 74.62 210 LEU A N 1
ATOM 1600 C CA . LEU A 1 210 ? 1.858 -4.825 6.299 1.00 74.62 210 LEU A CA 1
ATOM 1601 C C . LEU A 1 210 ? 0.896 -5.570 5.354 1.00 74.62 210 LEU A C 1
ATOM 1603 O O . LEU A 1 210 ? 0.471 -6.678 5.670 1.00 74.62 210 LEU A O 1
ATOM 1607 N N . GLY A 1 211 ? 0.533 -4.977 4.210 1.00 71.00 211 GLY A N 1
ATOM 1608 C CA . GLY A 1 211 ? -0.454 -5.529 3.281 1.00 71.00 211 GLY A CA 1
ATOM 1609 C C . GLY A 1 211 ? -1.892 -5.441 3.798 1.00 71.00 211 GLY A C 1
ATOM 1610 O O . GLY A 1 211 ? -2.771 -6.126 3.278 1.00 71.00 211 GLY A O 1
ATOM 1611 N N . GLY A 1 212 ? -2.130 -4.638 4.838 1.00 79.38 212 GLY A N 1
ATOM 1612 C CA . GLY A 1 212 ? -3.449 -4.385 5.399 1.00 79.38 212 GLY A CA 1
ATOM 1613 C C . GLY A 1 212 ? -4.106 -3.129 4.834 1.00 79.38 212 GLY A C 1
ATOM 1614 O O . GLY A 1 212 ? -3.512 -2.368 4.071 1.00 79.38 212 GLY A O 1
ATOM 1615 N N . HIS A 1 213 ? -5.341 -2.882 5.254 1.00 85.06 213 HIS A N 1
ATOM 1616 C CA . HIS A 1 213 ? -6.061 -1.645 4.969 1.00 85.06 213 HIS A CA 1
ATOM 1617 C C . HIS A 1 213 ? -6.659 -1.057 6.246 1.00 85.06 213 HIS A C 1
ATOM 1619 O O . HIS A 1 213 ? -6.965 -1.775 7.195 1.00 85.06 213 HIS A O 1
ATOM 1625 N N . ILE A 1 214 ? -6.812 0.267 6.271 1.00 88.19 214 ILE A N 1
ATOM 1626 C CA . ILE A 1 214 ? -7.456 0.989 7.368 1.00 88.19 214 ILE A CA 1
ATOM 1627 C C . ILE A 1 214 ? -8.594 1.853 6.828 1.00 88.19 214 ILE A C 1
ATOM 1629 O O . ILE A 1 214 ? -8.419 2.605 5.868 1.00 88.19 214 ILE A O 1
ATOM 1633 N N . ALA A 1 215 ? -9.757 1.758 7.461 1.00 88.31 215 ALA A N 1
ATOM 1634 C CA . ALA A 1 215 ? -10.931 2.564 7.162 1.00 88.31 215 ALA A CA 1
ATOM 1635 C C . ALA A 1 215 ? -11.375 3.352 8.398 1.00 88.31 215 ALA A C 1
ATOM 1637 O O . ALA A 1 215 ? -11.204 2.912 9.537 1.00 88.31 215 ALA A O 1
ATOM 1638 N N . VAL A 1 216 ? -11.968 4.523 8.169 1.00 90.44 216 VAL A N 1
ATOM 1639 C CA . VAL A 1 216 ? -12.477 5.397 9.231 1.00 90.44 216 VAL A CA 1
ATOM 1640 C C . VAL A 1 216 ? -13.979 5.548 9.076 1.00 90.44 216 VAL A C 1
ATOM 1642 O O . VAL A 1 216 ? -14.486 5.865 8.005 1.00 90.44 216 VAL A O 1
ATOM 1645 N N . THR A 1 217 ? -14.685 5.356 10.179 1.00 90.06 217 THR A N 1
ATOM 1646 C CA . THR A 1 217 ? -16.118 5.602 10.316 1.00 90.06 217 THR A CA 1
ATOM 1647 C C . THR A 1 217 ? -16.306 6.594 11.448 1.00 90.06 217 THR A C 1
ATOM 1649 O O . THR A 1 217 ? -15.705 6.445 12.503 1.00 90.06 217 THR A O 1
ATOM 1652 N N . SER A 1 218 ? -17.087 7.647 11.258 1.00 91.38 218 SER A N 1
ATOM 1653 C CA . SER A 1 218 ? -17.314 8.627 12.317 1.00 91.38 218 SER A CA 1
ATOM 1654 C C . SER A 1 218 ? -18.630 9.336 12.079 1.00 91.38 218 SER A C 1
ATOM 1656 O O . SER A 1 218 ? -19.015 9.558 10.933 1.00 91.38 218 SER A O 1
ATOM 1658 N N . ALA A 1 219 ? -19.311 9.690 13.160 1.00 86.06 219 ALA A N 1
ATOM 1659 C CA . ALA A 1 219 ? -20.500 10.519 13.100 1.00 86.06 219 ALA A CA 1
ATOM 1660 C C . ALA A 1 219 ? -20.454 11.546 14.230 1.00 86.06 219 ALA A C 1
ATOM 1662 O O . ALA A 1 219 ? -20.139 11.212 15.377 1.00 86.06 219 ALA A O 1
ATOM 1663 N N . ALA A 1 220 ? -20.781 12.798 13.908 1.00 83.81 220 ALA A N 1
ATOM 1664 C CA . ALA A 1 220 ? -20.814 13.880 14.882 1.00 83.81 220 ALA A CA 1
ATOM 1665 C C . ALA A 1 220 ? -21.731 13.514 16.065 1.00 83.81 220 ALA A C 1
ATOM 1667 O O . ALA A 1 220 ? -22.857 13.051 15.887 1.00 83.81 220 ALA A O 1
ATOM 1668 N N . GLY A 1 221 ? -21.213 13.666 17.279 1.00 83.00 221 GLY A N 1
ATOM 1669 C CA . GLY A 1 221 ? -21.880 13.307 18.528 1.00 83.00 221 GLY A CA 1
ATOM 1670 C C . GLY A 1 221 ? -21.904 11.811 18.868 1.00 83.00 221 GLY A C 1
ATOM 1671 O O . GLY A 1 221 ? -22.265 11.488 19.994 1.00 83.00 221 GLY A O 1
ATOM 1672 N N . LYS A 1 222 ? -21.507 10.900 17.968 1.00 86.38 222 LYS A N 1
ATOM 1673 C CA . LYS A 1 222 ? -21.547 9.437 18.195 1.00 86.38 222 LYS A CA 1
ATOM 1674 C C . LYS A 1 222 ? -20.169 8.774 18.316 1.00 86.38 222 LYS A C 1
ATOM 1676 O O . LYS A 1 222 ? -20.108 7.581 18.598 1.00 86.38 222 LYS A O 1
ATOM 1681 N N . GLY A 1 223 ? -19.094 9.534 18.110 1.00 90.88 223 GLY A N 1
ATOM 1682 C CA . GLY A 1 223 ? -17.713 9.064 18.218 1.00 90.88 223 GLY A CA 1
ATOM 1683 C C . GLY A 1 223 ? -17.094 8.626 16.890 1.00 90.88 223 GLY A C 1
ATOM 1684 O O . GLY A 1 223 ? -17.672 8.824 15.816 1.00 90.88 223 GLY A O 1
ATOM 1685 N N . THR A 1 224 ? -15.880 8.081 16.961 1.00 92.81 224 THR A N 1
ATOM 1686 C CA . THR A 1 224 ? -15.092 7.633 15.801 1.00 92.81 224 THR A CA 1
ATOM 1687 C C . THR A 1 224 ? -14.734 6.155 15.927 1.00 92.81 224 THR A C 1
ATOM 1689 O O . THR A 1 224 ? -14.521 5.640 17.016 1.00 92.81 224 THR A O 1
ATOM 1692 N N . GLY A 1 225 ? -14.674 5.455 14.797 1.00 93.50 225 GLY A N 1
ATOM 1693 C CA . GLY A 1 225 ? -14.243 4.072 14.669 1.00 93.50 225 GLY A CA 1
ATOM 1694 C C . GLY A 1 225 ? -13.187 3.909 13.577 1.00 93.50 225 GLY A C 1
ATOM 1695 O O . GLY A 1 225 ? -13.442 4.264 12.426 1.00 93.50 225 GLY A O 1
ATOM 1696 N N . PHE A 1 226 ? -12.038 3.338 13.924 1.00 93.69 226 PHE A N 1
ATOM 1697 C CA . PHE A 1 226 ? -11.009 2.881 12.993 1.00 93.69 226 PHE A CA 1
ATOM 1698 C C . PHE A 1 226 ? -11.133 1.369 12.815 1.00 93.69 226 PHE A C 1
ATOM 1700 O O . PHE A 1 226 ? -11.160 0.632 13.799 1.00 93.69 226 PHE A O 1
ATOM 1707 N N . HIS A 1 227 ? -11.189 0.918 11.566 1.00 93.31 227 HIS A N 1
ATOM 1708 C CA . HIS A 1 227 ? -11.247 -0.494 11.194 1.00 93.31 227 HIS A CA 1
ATOM 1709 C C . HIS A 1 227 ? -9.952 -0.843 10.483 1.00 93.31 227 HIS A C 1
ATOM 1711 O O . HIS A 1 227 ? -9.680 -0.304 9.414 1.00 93.31 227 HIS A O 1
ATOM 1717 N N . ILE A 1 228 ? -9.134 -1.682 11.107 1.00 92.06 228 ILE A N 1
ATOM 1718 C CA . ILE A 1 228 ? -7.855 -2.142 10.575 1.00 92.06 228 ILE A CA 1
ATOM 1719 C C . ILE A 1 228 ? -8.023 -3.600 10.181 1.00 92.06 228 ILE A C 1
ATOM 1721 O O . ILE A 1 228 ? -8.354 -4.430 11.022 1.00 92.06 228 ILE A O 1
ATOM 1725 N N . CYS A 1 229 ? -7.742 -3.911 8.929 1.00 89.44 229 CYS A N 1
ATOM 1726 C CA . CYS A 1 229 ? -7.857 -5.253 8.388 1.00 89.44 229 CYS A CA 1
ATOM 1727 C C . CYS A 1 229 ? -6.476 -5.696 7.923 1.00 89.44 229 CYS A C 1
ATOM 1729 O O . CYS A 1 229 ? -5.846 -5.031 7.097 1.00 89.44 229 CYS A O 1
ATOM 1731 N N . LEU A 1 230 ? -5.987 -6.798 8.476 1.00 85.81 230 LEU A N 1
ATOM 1732 C CA . LEU A 1 230 ? -4.626 -7.278 8.279 1.00 85.81 230 LEU A CA 1
ATOM 1733 C C . LEU A 1 230 ? -4.648 -8.698 7.721 1.00 85.81 230 LEU A C 1
ATOM 1735 O O . LEU A 1 230 ? -5.493 -9.505 8.122 1.00 85.81 230 LEU A O 1
ATOM 1739 N N . PRO A 1 231 ? -3.713 -9.042 6.827 1.00 75.12 231 PRO A N 1
ATOM 1740 C CA . PRO A 1 231 ? -3.539 -10.422 6.415 1.00 75.12 231 PRO A CA 1
ATOM 1741 C C . PRO A 1 231 ? -3.035 -11.271 7.592 1.00 75.12 231 PRO A C 1
ATOM 1743 O O . PRO A 1 231 ? -2.297 -10.800 8.456 1.00 75.12 231 PRO A O 1
ATOM 1746 N N . LEU A 1 232 ? -3.399 -12.554 7.596 1.00 69.81 232 LEU A N 1
ATOM 1747 C CA . LEU A 1 232 ? -2.914 -13.538 8.574 1.00 69.81 232 LEU A CA 1
ATOM 1748 C C . LEU A 1 232 ? -1.404 -13.824 8.469 1.00 69.81 232 LEU A C 1
ATOM 1750 O O . LEU A 1 232 ? -0.821 -14.394 9.390 1.00 69.81 232 LEU A O 1
ATOM 1754 N N . THR A 1 233 ? -0.768 -13.504 7.338 1.00 61.06 233 THR A N 1
ATOM 1755 C CA . THR A 1 233 ? 0.582 -13.976 6.998 1.00 61.06 233 THR A CA 1
ATOM 1756 C C . THR A 1 233 ? 1.554 -12.854 6.661 1.00 61.06 233 THR A C 1
ATOM 1758 O O . THR A 1 233 ? 1.152 -11.715 6.435 1.00 61.06 233 THR A O 1
ATOM 1761 N N . LEU A 1 234 ? 2.847 -13.201 6.567 1.00 62.91 234 LEU A N 1
ATOM 1762 C CA . LEU A 1 234 ? 3.851 -12.370 5.894 1.00 62.91 234 LEU A CA 1
ATOM 1763 C C . LEU A 1 234 ? 3.282 -11.869 4.562 1.00 62.91 234 LEU A C 1
ATOM 1765 O O . LEU A 1 234 ? 2.779 -12.665 3.762 1.00 62.91 234 LEU A O 1
ATOM 1769 N N . ALA A 1 235 ? 3.336 -10.556 4.355 1.00 63.66 235 ALA A N 1
ATOM 1770 C CA . ALA A 1 235 ? 2.810 -9.937 3.154 1.00 63.66 235 ALA A CA 1
ATOM 1771 C C . ALA A 1 235 ? 3.683 -10.336 1.960 1.00 63.66 235 ALA A C 1
ATOM 1773 O O . ALA A 1 235 ? 4.881 -10.046 1.922 1.00 63.66 235 ALA A O 1
ATOM 1774 N N . ILE A 1 236 ? 3.075 -11.016 0.990 1.00 71.62 236 ILE A N 1
ATOM 1775 C CA . ILE A 1 236 ? 3.644 -11.163 -0.346 1.00 71.62 236 ILE A CA 1
ATOM 1776 C C . ILE A 1 236 ? 3.167 -9.955 -1.125 1.00 71.62 236 ILE A C 1
ATOM 1778 O O . ILE A 1 236 ? 1.964 -9.788 -1.328 1.00 71.62 236 ILE A O 1
ATOM 1782 N N . ILE A 1 237 ? 4.098 -9.094 -1.517 1.00 72.19 237 ILE A N 1
ATOM 1783 C CA . ILE A 1 237 ? 3.766 -7.899 -2.286 1.00 72.19 237 ILE A CA 1
ATOM 1784 C C . ILE A 1 237 ? 4.408 -7.983 -3.673 1.00 72.19 237 ILE A C 1
ATOM 1786 O O . ILE A 1 237 ? 5.552 -8.432 -3.798 1.00 72.19 237 ILE A O 1
ATOM 1790 N N . PRO A 1 238 ? 3.708 -7.540 -4.729 1.00 73.56 238 PRO A N 1
ATOM 1791 C CA . PRO A 1 238 ? 4.319 -7.375 -6.034 1.00 73.56 238 PRO A CA 1
ATOM 1792 C C . PRO A 1 238 ? 5.235 -6.147 -6.013 1.00 73.56 238 PRO A C 1
ATOM 1794 O O . PRO A 1 238 ? 4.793 -5.028 -5.728 1.00 73.56 238 PRO A O 1
ATOM 1797 N N . CYS A 1 239 ? 6.498 -6.337 -6.374 1.00 83.50 239 CYS A N 1
ATOM 1798 C CA . CYS A 1 239 ? 7.496 -5.279 -6.455 1.00 83.50 239 CYS A CA 1
ATOM 1799 C C . CYS A 1 239 ? 8.135 -5.211 -7.838 1.00 83.50 239 CYS A C 1
ATOM 1801 O O . CYS A 1 239 ? 8.309 -6.213 -8.521 1.00 83.50 239 CYS A O 1
ATOM 1803 N N . LEU A 1 240 ? 8.505 -4.002 -8.244 1.00 83.88 240 LEU A N 1
ATOM 1804 C CA . LEU A 1 240 ? 9.392 -3.748 -9.364 1.00 83.88 240 LEU A CA 1
ATOM 1805 C C . LEU A 1 240 ? 10.845 -3.832 -8.882 1.00 83.88 240 LEU A C 1
ATOM 1807 O O . LEU A 1 240 ? 11.225 -3.120 -7.952 1.00 83.88 240 LEU A O 1
ATOM 1811 N N . LEU A 1 241 ? 11.655 -4.664 -9.532 1.00 83.38 241 LEU A N 1
ATOM 1812 C CA . LEU A 1 241 ? 13.077 -4.787 -9.243 1.00 83.38 241 LEU A CA 1
ATOM 1813 C C . LEU A 1 241 ? 13.888 -3.751 -10.026 1.00 83.38 241 LEU A C 1
ATOM 1815 O O . LEU A 1 241 ? 13.854 -3.700 -11.259 1.00 83.38 241 LEU A O 1
ATOM 1819 N N . LEU A 1 242 ? 14.637 -2.947 -9.278 1.00 83.88 242 LEU A N 1
ATOM 1820 C CA . LEU A 1 242 ? 15.606 -1.974 -9.763 1.00 83.88 242 LEU A CA 1
ATOM 1821 C C . LEU A 1 242 ? 17.017 -2.453 -9.421 1.00 83.88 242 LEU A C 1
ATOM 1823 O O . LEU A 1 242 ? 17.234 -3.062 -8.375 1.00 83.88 242 LEU A O 1
ATOM 1827 N N . SER A 1 243 ? 17.991 -2.158 -10.273 1.00 81.94 243 SER A N 1
ATOM 1828 C CA . SER A 1 243 ? 19.402 -2.419 -9.980 1.00 81.94 243 SER A CA 1
ATOM 1829 C C . SER A 1 243 ? 20.197 -1.125 -9.929 1.00 81.94 243 SER A C 1
ATOM 1831 O O . SER A 1 243 ? 20.000 -0.238 -10.761 1.00 81.94 243 SER A O 1
ATOM 1833 N N . VAL A 1 244 ? 21.088 -1.042 -8.943 1.00 83.81 244 VAL A N 1
ATOM 1834 C CA . VAL A 1 244 ? 22.102 0.007 -8.826 1.00 83.81 244 VAL A CA 1
ATOM 1835 C C . VAL A 1 244 ? 23.439 -0.670 -8.554 1.00 83.81 244 VAL A C 1
ATOM 1837 O O . VAL A 1 244 ? 23.606 -1.358 -7.546 1.00 83.81 244 VAL A O 1
ATOM 1840 N N . GLY A 1 245 ? 24.389 -0.515 -9.471 1.00 81.00 245 GLY A N 1
ATOM 1841 C CA . GLY A 1 245 ? 25.610 -1.310 -9.482 1.00 81.00 245 GLY A CA 1
ATOM 1842 C C . GLY A 1 245 ? 25.297 -2.810 -9.509 1.00 81.00 245 GLY A C 1
ATOM 1843 O O . GLY A 1 245 ? 24.553 -3.286 -10.364 1.00 81.00 245 GLY A O 1
ATOM 1844 N N . ASN A 1 246 ? 25.854 -3.552 -8.550 1.00 78.31 246 ASN A N 1
ATOM 1845 C CA . ASN A 1 246 ? 25.628 -4.996 -8.411 1.00 78.31 246 ASN A CA 1
ATOM 1846 C C . ASN A 1 246 ? 24.492 -5.338 -7.434 1.00 78.31 246 ASN A C 1
ATOM 1848 O O . ASN A 1 246 ? 24.236 -6.516 -7.185 1.00 78.31 246 ASN A O 1
ATOM 1852 N N . GLU A 1 247 ? 23.829 -4.333 -6.863 1.00 83.38 247 GLU A N 1
ATOM 1853 C CA . GLU A 1 247 ? 22.791 -4.519 -5.854 1.00 83.38 247 GLU A CA 1
ATOM 1854 C C . GLU A 1 247 ? 21.394 -4.381 -6.462 1.00 83.38 247 GLU A C 1
ATOM 1856 O O . GLU A 1 247 ? 21.154 -3.592 -7.383 1.00 83.38 247 GLU A O 1
ATOM 1861 N N . ARG A 1 248 ? 20.457 -5.178 -5.939 1.00 83.88 248 ARG A N 1
ATOM 1862 C CA . ARG A 1 248 ? 19.053 -5.188 -6.354 1.00 83.88 248 ARG A CA 1
ATOM 1863 C C . ARG A 1 248 ? 18.179 -4.608 -5.249 1.00 83.88 248 ARG A C 1
ATOM 1865 O O . ARG A 1 248 ? 18.301 -4.961 -4.078 1.00 83.88 248 ARG A O 1
ATOM 1872 N N . PHE A 1 249 ? 17.259 -3.753 -5.660 1.00 90.00 249 PHE A N 1
ATOM 1873 C CA . PHE A 1 249 ? 16.312 -3.057 -4.807 1.00 90.00 249 PHE A CA 1
ATOM 1874 C C . PHE A 1 249 ? 14.898 -3.314 -5.307 1.00 90.00 249 PHE A C 1
ATOM 1876 O O . PHE A 1 249 ? 14.666 -3.446 -6.508 1.00 90.00 249 PHE A O 1
ATOM 1883 N N . ALA A 1 250 ? 13.942 -3.362 -4.390 1.00 89.00 250 ALA A N 1
ATOM 1884 C CA . ALA A 1 250 ? 12.545 -3.598 -4.710 1.00 89.00 250 ALA A CA 1
ATOM 1885 C C . ALA A 1 250 ? 11.716 -2.339 -4.440 1.00 89.00 250 ALA A C 1
ATOM 1887 O O . ALA A 1 250 ? 11.771 -1.773 -3.352 1.00 89.00 250 ALA A O 1
ATOM 1888 N N . VAL A 1 251 ? 10.916 -1.905 -5.412 1.00 87.12 251 VAL A N 1
ATOM 1889 C CA . VAL A 1 251 ? 9.927 -0.833 -5.235 1.00 87.12 251 VAL A CA 1
ATOM 1890 C C . VAL A 1 251 ? 8.533 -1.452 -5.269 1.00 87.12 251 VAL A C 1
ATOM 1892 O O . VAL A 1 251 ? 8.197 -2.080 -6.273 1.00 87.12 251 VAL A O 1
ATOM 1895 N N . PRO A 1 252 ? 7.690 -1.269 -4.238 1.00 83.56 252 PRO A N 1
ATOM 1896 C CA . PRO A 1 252 ? 6.310 -1.742 -4.266 1.00 83.56 252 PRO A CA 1
ATOM 1897 C C . PRO A 1 252 ? 5.582 -1.272 -5.524 1.00 83.56 252 PRO A C 1
ATOM 1899 O O . PRO A 1 252 ? 5.551 -0.076 -5.817 1.00 83.56 252 PRO A O 1
ATOM 1902 N N . LYS A 1 253 ? 4.970 -2.200 -6.269 1.00 80.31 253 LYS A N 1
ATOM 1903 C CA . LYS A 1 253 ? 4.318 -1.888 -7.552 1.00 80.31 253 LYS A CA 1
ATOM 1904 C C . LYS A 1 253 ? 3.189 -0.870 -7.392 1.00 80.31 253 LYS A C 1
ATOM 1906 O O . LYS A 1 253 ? 2.980 -0.060 -8.285 1.00 80.31 253 LYS A O 1
ATOM 1911 N N . VAL A 1 254 ? 2.516 -0.859 -6.239 1.00 78.44 254 VAL A N 1
ATOM 1912 C CA . VAL A 1 254 ? 1.493 0.142 -5.881 1.00 78.44 254 VAL A CA 1
ATOM 1913 C C . VAL A 1 254 ? 2.020 1.583 -5.929 1.00 78.44 254 VAL A C 1
ATOM 1915 O O . VAL A 1 254 ? 1.271 2.506 -6.245 1.00 78.44 254 VAL A O 1
ATOM 1918 N N . ASN A 1 255 ? 3.321 1.773 -5.696 1.00 80.69 255 ASN A N 1
ATOM 1919 C CA . ASN A 1 255 ? 3.969 3.077 -5.760 1.00 80.69 255 ASN A CA 1
ATOM 1920 C C . ASN A 1 255 ? 4.484 3.411 -7.165 1.00 80.69 255 ASN A C 1
ATOM 1922 O O . ASN A 1 255 ? 4.911 4.539 -7.377 1.00 80.69 255 ASN A O 1
ATOM 1926 N N . VAL A 1 256 ? 4.465 2.481 -8.124 1.00 80.00 256 VAL A N 1
ATOM 1927 C CA . VAL A 1 256 ? 4.960 2.698 -9.491 1.00 80.00 256 VAL A CA 1
ATOM 1928 C C . VAL A 1 256 ? 3.788 3.058 -10.403 1.00 80.00 256 VAL A C 1
ATOM 1930 O O . VAL A 1 256 ? 2.869 2.268 -10.594 1.00 80.00 256 VAL A O 1
ATOM 1933 N N . ALA A 1 257 ? 3.826 4.252 -10.990 1.00 74.19 257 ALA A N 1
ATOM 1934 C CA . ALA A 1 257 ? 2.820 4.710 -11.943 1.00 74.19 257 ALA A CA 1
ATOM 1935 C C . ALA A 1 257 ? 3.128 4.242 -13.372 1.00 74.19 257 ALA A C 1
ATOM 1937 O O . ALA A 1 257 ? 2.253 3.704 -14.044 1.00 74.19 257 ALA A O 1
ATOM 1938 N N . GLU A 1 258 ? 4.364 4.438 -13.835 1.00 76.25 258 GLU A N 1
ATOM 1939 C CA . GLU A 1 258 ? 4.825 3.983 -15.149 1.00 76.25 258 GLU A CA 1
ATOM 1940 C C . GLU A 1 258 ? 6.357 3.888 -15.208 1.00 76.25 258 GLU A C 1
ATOM 1942 O O . GLU A 1 258 ? 7.061 4.380 -14.326 1.00 76.25 258 GLU A O 1
ATOM 1947 N N . LEU A 1 259 ? 6.876 3.237 -16.250 1.00 71.75 259 LEU A N 1
ATOM 1948 C CA . LEU A 1 259 ? 8.306 3.135 -16.541 1.00 71.75 259 LEU A CA 1
ATOM 1949 C C . LEU A 1 259 ? 8.634 3.984 -17.763 1.00 71.75 259 LEU A C 1
ATOM 1951 O O . LEU A 1 259 ? 7.952 3.880 -18.783 1.00 71.75 259 LEU A O 1
ATOM 1955 N N . VAL A 1 260 ? 9.697 4.779 -17.677 1.00 71.25 260 VAL A N 1
ATOM 1956 C CA . VAL A 1 260 ? 10.163 5.616 -18.783 1.00 71.25 260 VAL A CA 1
ATOM 1957 C C . VAL A 1 260 ? 11.593 5.229 -19.144 1.00 71.25 260 VAL A C 1
ATOM 1959 O O . VAL A 1 260 ? 12.448 5.063 -18.276 1.00 71.25 260 VAL A O 1
ATOM 1962 N N . CYS A 1 261 ? 11.837 5.080 -20.445 1.00 65.94 261 CYS A N 1
ATOM 1963 C CA . CYS A 1 261 ? 13.156 4.848 -21.020 1.00 65.94 261 CYS A CA 1
ATOM 1964 C C . CYS A 1 261 ? 13.480 5.991 -21.980 1.00 65.94 261 CYS A C 1
ATOM 1966 O O . CYS A 1 261 ? 12.708 6.263 -22.903 1.00 65.94 261 CYS A O 1
ATOM 1968 N N . LEU A 1 262 ? 14.618 6.640 -21.763 1.00 61.09 262 LEU A N 1
ATOM 1969 C CA . LEU A 1 262 ? 15.200 7.620 -22.672 1.00 61.09 262 LEU A CA 1
ATOM 1970 C C . LEU A 1 262 ? 16.342 6.946 -23.430 1.00 61.09 262 LEU A C 1
ATOM 1972 O O . LEU A 1 262 ? 17.132 6.230 -22.821 1.00 61.09 262 LEU A O 1
ATOM 1976 N N . TYR A 1 263 ? 16.403 7.156 -24.741 1.00 58.78 263 TYR A N 1
ATOM 1977 C CA . TYR A 1 263 ? 17.397 6.546 -25.625 1.00 58.78 263 TYR A CA 1
ATOM 1978 C C . TYR A 1 263 ? 18.352 7.620 -26.153 1.00 58.78 263 TYR A C 1
ATOM 1980 O O . TYR A 1 263 ? 17.887 8.677 -26.580 1.00 58.78 263 TYR A O 1
ATOM 1988 N N . ASP A 1 264 ? 19.652 7.323 -26.164 1.00 58.38 264 ASP A N 1
ATOM 1989 C CA . ASP A 1 264 ? 20.714 8.038 -26.885 1.00 58.38 264 ASP A CA 1
ATOM 1990 C C . ASP A 1 264 ? 20.669 9.575 -26.749 1.00 58.38 264 ASP A C 1
ATOM 1992 O O . ASP A 1 264 ? 21.123 10.138 -25.753 1.00 58.38 264 ASP A O 1
ATOM 1996 N N . GLU A 1 265 ? 20.126 10.276 -27.748 1.00 51.41 265 GLU A N 1
ATOM 1997 C CA . GLU A 1 265 ? 20.106 11.744 -27.813 1.00 51.41 265 GLU A CA 1
ATOM 1998 C C . GLU A 1 265 ? 19.033 12.382 -26.905 1.00 51.41 265 GLU A C 1
ATOM 2000 O O . GLU A 1 265 ? 19.195 13.515 -26.443 1.00 51.41 265 GLU A O 1
ATOM 2005 N N . ASP A 1 266 ? 17.958 11.652 -26.578 1.00 52.44 266 ASP A N 1
ATOM 2006 C CA . ASP A 1 266 ? 16.860 12.157 -25.740 1.00 52.44 266 ASP A CA 1
ATOM 2007 C C . ASP A 1 266 ? 17.253 12.269 -24.256 1.00 52.44 266 ASP A C 1
ATOM 2009 O O . ASP A 1 266 ? 16.625 13.026 -23.512 1.00 52.44 266 ASP A O 1
ATOM 2013 N N . VAL A 1 267 ? 18.288 11.542 -23.812 1.00 55.28 267 VAL A N 1
ATOM 2014 C CA . VAL A 1 267 ? 18.763 11.569 -22.416 1.00 55.28 267 VAL A CA 1
ATOM 2015 C C . VAL A 1 267 ? 19.278 12.963 -22.048 1.00 55.28 267 VAL A C 1
ATOM 2017 O O . VAL A 1 267 ? 18.990 13.467 -20.963 1.00 55.28 267 VAL A O 1
ATOM 2020 N N . PHE A 1 268 ? 20.006 13.603 -22.964 1.00 52.75 268 PHE A N 1
ATOM 2021 C CA . PHE A 1 268 ? 20.661 14.890 -22.729 1.00 52.75 268 PHE A CA 1
ATOM 2022 C C . PHE A 1 268 ? 19.796 16.089 -23.134 1.00 52.75 268 PHE A C 1
ATOM 2024 O O . PHE A 1 268 ? 19.958 17.170 -22.574 1.00 52.75 268 PHE A O 1
ATOM 2031 N N . ALA A 1 269 ? 18.868 15.908 -24.080 1.00 57.62 269 ALA A N 1
ATOM 2032 C CA . ALA A 1 269 ? 18.010 16.984 -24.577 1.00 57.62 269 ALA A CA 1
ATOM 2033 C C . ALA A 1 269 ? 16.728 17.197 -23.751 1.00 57.62 269 ALA A C 1
ATOM 2035 O O . ALA A 1 269 ? 16.163 18.289 -23.782 1.00 57.62 269 ALA A O 1
ATOM 2036 N N . ARG A 1 270 ? 16.237 16.169 -23.039 1.00 65.38 270 ARG A N 1
ATOM 2037 C CA . ARG A 1 270 ? 14.930 16.216 -22.349 1.00 65.38 270 ARG A CA 1
ATOM 2038 C C . ARG A 1 270 ? 14.993 16.355 -20.831 1.00 65.38 270 ARG A C 1
ATOM 2040 O O . ARG A 1 270 ? 13.951 16.584 -20.215 1.00 65.38 270 ARG A O 1
ATOM 2047 N N . ILE A 1 271 ? 16.167 16.175 -20.225 1.00 73.12 271 ILE A N 1
ATOM 2048 C CA . ILE A 1 271 ? 16.365 16.459 -18.801 1.00 73.12 271 ILE A CA 1
ATOM 2049 C C . ILE A 1 271 ? 16.634 17.957 -18.671 1.00 73.12 271 ILE A C 1
ATOM 2051 O O . ILE A 1 271 ? 17.677 18.462 -19.081 1.00 73.12 271 ILE A O 1
ATOM 2055 N N . GLU A 1 272 ? 15.648 18.664 -18.136 1.00 75.31 272 GLU A N 1
ATOM 2056 C CA . GLU A 1 272 ? 15.714 20.089 -17.842 1.00 75.31 272 GLU A CA 1
ATOM 2057 C C . GLU A 1 272 ? 16.182 20.286 -16.386 1.00 75.31 272 GLU A C 1
ATOM 2059 O O . GLU A 1 272 ? 16.142 19.371 -15.559 1.00 75.31 272 GLU A O 1
ATOM 2064 N N . TYR A 1 273 ? 16.624 21.498 -16.058 1.00 74.44 273 TYR A N 1
ATOM 2065 C CA . TYR A 1 273 ? 17.071 21.854 -14.713 1.00 74.44 273 TYR A CA 1
ATOM 2066 C C . TYR A 1 273 ? 16.227 23.016 -14.198 1.00 74.44 273 TYR A C 1
ATOM 2068 O O . TYR A 1 273 ? 16.206 24.086 -14.807 1.00 74.44 273 TYR A O 1
ATOM 2076 N N . ALA A 1 274 ? 15.540 22.808 -13.077 1.00 69.25 274 ALA A N 1
ATOM 2077 C CA . ALA A 1 274 ? 14.791 23.842 -12.374 1.00 69.25 274 ALA A CA 1
ATOM 2078 C C . ALA A 1 274 ? 15.543 24.188 -11.080 1.00 69.25 274 ALA A C 1
ATOM 2080 O O . ALA A 1 274 ? 15.410 23.503 -10.068 1.00 69.25 274 ALA A O 1
ATOM 2081 N N . GLY A 1 275 ? 16.401 25.213 -11.129 1.00 74.12 275 GLY A N 1
ATOM 2082 C CA . GLY A 1 275 ? 17.286 25.556 -10.011 1.00 74.12 275 GLY A CA 1
ATOM 2083 C C . GLY A 1 275 ? 18.298 24.441 -9.720 1.00 74.12 275 GLY A C 1
ATOM 2084 O O . GLY A 1 275 ? 19.107 24.102 -10.581 1.00 74.12 275 GLY A O 1
ATOM 2085 N N . VAL A 1 276 ? 18.238 23.867 -8.513 1.00 75.31 276 VAL A N 1
ATOM 2086 C CA . VAL A 1 276 ? 19.103 22.760 -8.047 1.00 75.31 276 VAL A CA 1
ATOM 2087 C C . VAL A 1 276 ? 18.467 21.370 -8.215 1.00 75.31 276 VAL A C 1
ATOM 2089 O O . VAL A 1 276 ? 18.928 20.409 -7.602 1.00 75.31 276 VAL A O 1
ATOM 2092 N N . GLN A 1 277 ? 17.400 21.257 -9.014 1.00 78.75 277 GLN A N 1
ATOM 2093 C CA . GLN A 1 277 ? 16.638 20.023 -9.209 1.00 78.75 277 GLN A CA 1
ATOM 2094 C C . GLN A 1 277 ? 16.634 19.599 -10.687 1.00 78.75 277 GLN A C 1
ATOM 2096 O O . GLN A 1 277 ? 16.245 20.368 -11.571 1.00 78.75 277 GLN A O 1
ATOM 2101 N N . GLU A 1 278 ? 17.020 18.348 -10.957 1.00 81.88 278 GLU A N 1
ATOM 2102 C CA . GLU A 1 278 ? 16.803 17.702 -12.259 1.00 81.88 278 GLU A CA 1
ATOM 2103 C C . GLU A 1 278 ? 15.299 17.458 -12.449 1.00 81.88 278 GLU A C 1
ATOM 2105 O O . GLU A 1 278 ? 14.645 16.922 -11.550 1.00 81.88 278 GLU A O 1
ATOM 2110 N N . VAL A 1 279 ? 14.742 17.838 -13.601 1.00 81.81 279 VAL A N 1
ATOM 2111 C CA . VAL A 1 279 ? 13.326 17.639 -13.935 1.00 81.81 279 VAL A CA 1
ATOM 2112 C C . VAL A 1 279 ? 13.168 17.072 -15.346 1.00 81.81 279 VAL A C 1
ATOM 2114 O O . VAL A 1 279 ? 13.950 17.345 -16.252 1.00 81.81 279 VAL A O 1
ATOM 2117 N N . PHE A 1 280 ? 12.125 16.278 -15.551 1.00 80.75 280 PHE A N 1
ATOM 2118 C CA . PHE A 1 280 ? 11.766 15.703 -16.840 1.00 80.75 280 PHE A CA 1
ATOM 2119 C C . PHE A 1 280 ? 10.325 16.049 -17.191 1.00 80.75 280 PHE A C 1
ATOM 2121 O O . PHE A 1 280 ? 9.413 15.867 -16.387 1.00 80.75 280 PHE A O 1
ATOM 2128 N N . ARG A 1 281 ? 10.086 16.527 -18.412 1.00 76.00 281 ARG A N 1
ATOM 2129 C CA . ARG A 1 281 ? 8.742 16.918 -18.842 1.00 76.00 281 ARG A CA 1
ATOM 2130 C C . ARG A 1 281 ? 7.949 15.712 -19.345 1.00 76.00 281 ARG A C 1
ATOM 2132 O O . ARG A 1 281 ? 7.991 15.366 -20.525 1.00 76.00 281 ARG A O 1
ATOM 2139 N N . LEU A 1 282 ? 7.163 15.101 -18.463 1.00 71.31 282 LEU A N 1
ATOM 2140 C CA . LEU A 1 282 ? 6.275 13.988 -18.796 1.00 71.31 282 LEU A CA 1
ATOM 2141 C C . LEU A 1 282 ? 4.847 14.499 -19.022 1.00 71.31 282 LEU A C 1
ATOM 2143 O O . LEU A 1 282 ? 4.239 15.056 -18.114 1.00 71.31 282 LEU A O 1
ATOM 2147 N N . ARG A 1 283 ? 4.303 14.337 -20.239 1.00 67.12 283 ARG A N 1
ATOM 2148 C CA . ARG A 1 283 ? 2.914 14.713 -20.604 1.00 67.12 283 ARG A CA 1
ATOM 2149 C C . ARG A 1 283 ? 2.493 16.120 -20.125 1.00 67.12 283 ARG A C 1
ATOM 2151 O O . ARG A 1 283 ? 1.381 16.305 -19.648 1.00 67.12 283 ARG A O 1
ATOM 2158 N N . ARG A 1 284 ? 3.379 17.115 -20.292 1.00 55.94 284 ARG A N 1
ATOM 2159 C CA . ARG A 1 284 ? 3.214 18.531 -19.869 1.00 55.94 284 ARG A CA 1
ATOM 2160 C C . ARG A 1 284 ? 3.333 18.809 -18.363 1.00 55.94 284 ARG A C 1
ATOM 2162 O O . ARG A 1 284 ? 3.207 19.962 -17.969 1.00 55.94 284 ARG A O 1
ATOM 2169 N N . THR A 1 285 ? 3.647 17.808 -17.544 1.00 65.19 285 THR A N 1
ATOM 2170 C CA . THR A 1 285 ? 4.012 17.992 -16.129 1.00 65.19 285 THR A CA 1
ATOM 2171 C C . THR A 1 285 ? 5.524 17.903 -15.943 1.00 65.19 285 THR A C 1
ATOM 2173 O O . THR A 1 285 ? 6.174 17.051 -16.550 1.00 65.19 285 THR A O 1
ATOM 2176 N N . LEU A 1 286 ? 6.093 18.802 -15.133 1.00 77.31 286 LEU A N 1
ATOM 2177 C CA . LEU A 1 286 ? 7.495 18.725 -14.726 1.00 77.31 286 LEU A CA 1
ATOM 2178 C C . LEU A 1 286 ? 7.615 17.675 -13.624 1.00 77.31 286 LEU A C 1
ATOM 2180 O O . LEU A 1 286 ? 7.083 17.849 -12.531 1.00 77.31 286 LEU A O 1
ATOM 2184 N N . LEU A 1 287 ? 8.288 16.576 -13.937 1.00 82.50 287 LEU A N 1
ATOM 2185 C CA . LEU A 1 287 ? 8.532 15.469 -13.032 1.00 82.50 287 LEU A CA 1
ATOM 2186 C C . LEU A 1 287 ? 9.944 15.611 -12.450 1.00 82.50 287 LEU A C 1
ATOM 2188 O O . LEU A 1 287 ? 10.907 15.447 -13.199 1.00 82.50 287 LEU A O 1
ATOM 2192 N N . PRO A 1 288 ? 10.110 15.891 -11.148 1.00 85.94 288 PRO A N 1
ATOM 2193 C CA . PRO A 1 288 ? 11.428 15.895 -10.526 1.00 85.94 288 PRO A CA 1
ATOM 2194 C C . PRO A 1 288 ? 12.098 14.530 -10.662 1.00 85.94 288 PRO A C 1
ATOM 2196 O O . PRO A 1 288 ? 11.443 13.503 -10.503 1.00 85.94 288 PRO A O 1
ATOM 2199 N N . LEU A 1 289 ? 13.392 14.512 -10.956 1.00 88.38 289 LEU A N 1
ATOM 2200 C CA . LEU A 1 289 ? 14.195 13.305 -11.087 1.00 88.38 289 LEU A CA 1
ATOM 2201 C C . LEU A 1 289 ? 15.121 13.147 -9.882 1.00 88.38 289 LEU A C 1
ATOM 2203 O O . LEU A 1 289 ? 15.819 14.075 -9.481 1.00 88.38 289 LEU A O 1
ATOM 2207 N N . VAL A 1 290 ? 15.149 11.941 -9.327 1.00 90.88 290 VAL A N 1
ATOM 2208 C CA . VAL A 1 290 ? 16.021 11.546 -8.224 1.00 90.88 290 VAL A CA 1
ATOM 2209 C C . VAL A 1 290 ? 16.846 10.354 -8.667 1.00 90.88 290 VAL A C 1
ATOM 2211 O O . VAL A 1 290 ? 16.313 9.349 -9.138 1.00 90.88 290 VAL A O 1
ATOM 2214 N N . ARG A 1 291 ? 18.161 10.443 -8.492 1.00 89.75 291 ARG A N 1
ATOM 2215 C CA . ARG A 1 291 ? 19.086 9.354 -8.803 1.00 89.75 291 ARG A CA 1
ATOM 2216 C C . ARG A 1 291 ? 19.253 8.454 -7.594 1.00 89.75 291 ARG A C 1
ATOM 2218 O O . ARG A 1 291 ? 19.868 8.857 -6.608 1.00 89.75 291 ARG A O 1
ATOM 2225 N N . LEU A 1 292 ? 18.740 7.225 -7.686 1.00 90.25 292 LEU A N 1
ATOM 2226 C CA . LEU A 1 292 ? 18.763 6.269 -6.576 1.00 90.25 292 LEU A CA 1
ATOM 2227 C C . LEU A 1 292 ? 20.190 6.033 -6.070 1.00 90.25 292 LEU A C 1
ATOM 2229 O O . LEU A 1 292 ? 20.428 5.985 -4.870 1.00 90.25 292 LEU A O 1
ATOM 2233 N N . HIS A 1 293 ? 21.161 5.971 -6.974 1.00 90.31 293 HIS A N 1
ATOM 2234 C CA . HIS A 1 293 ? 22.550 5.742 -6.605 1.00 90.31 293 HIS A CA 1
ATOM 2235 C C . HIS A 1 293 ? 23.174 6.896 -5.779 1.00 90.31 293 HIS A C 1
ATOM 2237 O O . HIS A 1 293 ? 24.047 6.637 -4.956 1.00 90.31 293 HIS A O 1
ATOM 2243 N N . GLU A 1 294 ? 22.746 8.158 -5.955 1.00 90.44 294 GLU A N 1
ATOM 2244 C CA . GLU A 1 294 ? 23.222 9.282 -5.124 1.00 90.44 294 GLU A CA 1
ATOM 2245 C C . GLU A 1 294 ? 22.582 9.253 -3.730 1.00 90.44 294 GLU A C 1
ATOM 2247 O O . GLU A 1 294 ? 23.229 9.643 -2.757 1.00 90.44 294 GLU A O 1
ATOM 2252 N N . VAL A 1 295 ? 21.330 8.783 -3.644 1.00 88.56 295 VAL A N 1
ATOM 2253 C CA . VAL A 1 295 ? 20.604 8.583 -2.379 1.00 88.56 295 VAL A CA 1
ATOM 2254 C C . VAL A 1 295 ? 21.253 7.459 -1.575 1.00 88.56 295 VAL A C 1
ATOM 2256 O O . VAL A 1 295 ? 21.532 7.627 -0.398 1.00 88.56 295 VAL A O 1
ATOM 2259 N N . LEU A 1 296 ? 21.574 6.332 -2.217 1.00 87.38 296 LEU A N 1
ATOM 2260 C CA . LEU A 1 296 ? 22.223 5.194 -1.557 1.00 87.38 296 LEU A CA 1
ATOM 2261 C C . LEU A 1 296 ? 23.657 5.503 -1.099 1.00 87.38 296 LEU A C 1
ATOM 2263 O O . LEU A 1 296 ? 24.114 4.965 -0.095 1.00 87.38 296 LEU A O 1
ATOM 2267 N N . ALA A 1 297 ? 24.372 6.371 -1.820 1.00 86.69 297 ALA A N 1
ATOM 2268 C CA . ALA A 1 297 ? 25.750 6.731 -1.494 1.00 86.69 297 ALA A CA 1
ATOM 2269 C C . ALA A 1 297 ? 25.876 7.672 -0.283 1.00 86.69 297 ALA A C 1
ATOM 2271 O O . ALA A 1 297 ? 26.981 7.830 0.243 1.00 86.69 297 ALA A O 1
ATOM 2272 N N . ARG A 1 298 ? 24.786 8.324 0.150 1.00 83.69 298 ARG A N 1
ATOM 2273 C CA . ARG A 1 298 ? 24.816 9.323 1.225 1.00 83.69 298 ARG A CA 1
ATOM 2274 C C . ARG A 1 298 ? 23.986 8.865 2.425 1.00 83.69 298 ARG A C 1
ATOM 2276 O O . ARG A 1 298 ? 22.804 8.581 2.288 1.00 83.69 298 ARG A O 1
ATOM 2283 N N . PRO A 1 299 ? 24.575 8.822 3.632 1.00 72.38 299 PRO A N 1
ATOM 2284 C CA . PRO A 1 299 ? 23.850 8.400 4.827 1.00 72.38 299 PRO A CA 1
ATOM 2285 C C . PRO A 1 299 ? 22.917 9.485 5.387 1.00 72.38 299 PRO A C 1
ATOM 2287 O O . PRO A 1 299 ? 22.036 9.171 6.184 1.00 72.38 299 PRO A O 1
ATOM 2290 N N . LEU A 1 300 ? 23.114 10.752 5.006 1.00 81.38 300 LEU A N 1
ATOM 2291 C CA . LEU A 1 300 ? 22.352 11.903 5.496 1.00 81.38 300 LEU A CA 1
ATOM 2292 C C . LEU A 1 300 ? 21.496 12.512 4.376 1.00 81.38 300 LEU A C 1
ATOM 2294 O O . LEU A 1 300 ? 21.958 12.519 3.232 1.00 81.38 300 LEU A O 1
ATOM 2298 N N . PRO A 1 301 ? 20.304 13.058 4.702 1.00 80.25 301 PRO A N 1
ATOM 2299 C CA . PRO A 1 301 ? 19.458 13.763 3.744 1.00 80.25 301 PRO A CA 1
ATOM 2300 C C . PRO A 1 301 ? 20.200 14.879 3.008 1.00 80.25 301 PRO A C 1
ATOM 2302 O O . PRO A 1 301 ? 21.112 15.508 3.552 1.00 80.25 301 PRO A O 1
ATOM 2305 N N . PHE A 1 302 ? 19.793 15.142 1.772 1.00 83.19 302 PHE A N 1
ATOM 2306 C CA . PHE A 1 302 ? 20.430 16.130 0.917 1.00 83.19 302 PHE A CA 1
ATOM 2307 C C . PHE A 1 302 ? 20.201 17.542 1.463 1.00 83.19 302 PHE A C 1
ATOM 2309 O O . PHE A 1 302 ? 19.066 17.977 1.654 1.00 83.19 302 PHE A O 1
ATOM 2316 N N . THR A 1 303 ? 21.291 18.283 1.660 1.00 81.88 303 THR A N 1
ATOM 2317 C CA . THR A 1 303 ? 21.248 19.739 1.819 1.00 81.88 303 THR A CA 1
ATOM 2318 C C . THR A 1 303 ? 21.134 20.409 0.450 1.00 81.88 303 THR A C 1
ATOM 2320 O O . THR A 1 303 ? 21.343 19.783 -0.593 1.00 81.88 303 THR A O 1
ATOM 2323 N N . GLU A 1 304 ? 20.815 21.702 0.424 1.00 77.12 304 GLU A N 1
ATOM 2324 C CA . GLU A 1 304 ? 20.789 22.479 -0.819 1.00 77.12 304 GLU A CA 1
ATOM 2325 C C . GLU A 1 304 ? 22.148 22.461 -1.545 1.00 77.12 304 GLU A C 1
ATOM 2327 O O . GLU A 1 304 ? 22.196 22.335 -2.769 1.00 77.12 304 GLU A O 1
ATOM 2332 N N . GLU A 1 305 ? 23.252 22.463 -0.791 1.00 81.25 305 GLU A N 1
ATOM 2333 C CA . GLU A 1 305 ? 24.611 22.343 -1.332 1.00 81.25 305 GLU A CA 1
ATOM 2334 C C . GLU A 1 305 ? 24.826 20.988 -2.014 1.00 81.25 305 GLU A C 1
ATOM 2336 O O . GLU A 1 305 ? 25.343 20.937 -3.128 1.00 81.25 305 GLU A O 1
ATOM 2341 N N . ILE A 1 306 ? 24.370 19.894 -1.389 1.00 83.62 306 ILE A N 1
ATOM 2342 C CA . ILE A 1 306 ? 24.457 18.540 -1.956 1.00 83.62 306 ILE A CA 1
ATOM 2343 C C . ILE A 1 306 ? 23.610 18.432 -3.231 1.00 83.62 306 ILE A C 1
ATOM 2345 O O . ILE A 1 306 ? 24.066 17.861 -4.223 1.00 83.62 306 ILE A O 1
ATOM 2349 N N . ARG A 1 307 ? 22.397 19.005 -3.248 1.00 80.75 307 ARG A N 1
ATOM 2350 C CA . ARG A 1 307 ? 21.543 19.035 -4.452 1.00 80.75 307 ARG A CA 1
ATOM 2351 C C . ARG A 1 307 ? 22.213 19.802 -5.595 1.00 80.75 307 ARG A C 1
ATOM 2353 O O . ARG A 1 307 ? 22.209 19.334 -6.735 1.00 80.75 307 ARG A O 1
ATOM 2360 N N . SER A 1 308 ? 22.844 20.934 -5.286 1.00 79.88 308 SER A N 1
ATOM 2361 C CA . SER A 1 308 ? 23.615 21.726 -6.251 1.00 79.88 308 SER A CA 1
ATOM 2362 C C . SER A 1 308 ? 24.843 20.966 -6.773 1.00 79.88 308 SER A C 1
ATOM 2364 O O . SER A 1 308 ? 25.088 20.933 -7.981 1.00 79.88 308 SER A O 1
ATOM 2366 N N . GLU A 1 309 ? 25.573 20.270 -5.895 1.00 86.12 309 GLU A N 1
ATOM 2367 C CA . GLU A 1 309 ? 26.722 19.432 -6.261 1.00 86.12 309 GLU A CA 1
ATOM 2368 C C . GLU A 1 309 ? 26.317 18.299 -7.216 1.00 86.12 309 GLU A C 1
ATOM 2370 O O . GLU A 1 309 ? 26.939 18.117 -8.269 1.00 86.12 309 GLU A O 1
ATOM 2375 N N . ILE A 1 310 ? 25.256 17.560 -6.874 1.00 83.62 310 ILE A N 1
ATOM 2376 C CA . ILE A 1 310 ? 24.706 16.470 -7.688 1.00 83.62 310 ILE A CA 1
ATOM 2377 C C . ILE A 1 310 ? 24.282 17.015 -9.053 1.00 83.62 310 ILE A C 1
ATOM 2379 O O . ILE A 1 310 ? 24.725 16.511 -10.088 1.00 83.62 310 ILE A O 1
ATOM 2383 N N . THR A 1 311 ? 23.496 18.088 -9.066 1.00 81.38 311 THR A N 1
ATOM 2384 C CA . THR A 1 311 ? 23.025 18.723 -10.299 1.00 81.38 311 THR A CA 1
ATOM 2385 C C . THR A 1 311 ? 24.193 19.170 -11.179 1.00 81.38 311 THR A C 1
ATOM 2387 O O . THR A 1 311 ? 24.247 18.829 -12.361 1.00 81.38 311 THR A O 1
ATOM 2390 N N . GLY A 1 312 ? 25.196 19.842 -10.608 1.00 80.88 312 GLY A N 1
ATOM 2391 C CA . GLY A 1 312 ? 26.390 20.280 -11.331 1.00 80.88 312 GLY A CA 1
ATOM 2392 C C . GLY A 1 312 ? 27.272 19.125 -11.824 1.00 80.88 312 GLY A C 1
ATOM 2393 O O . GLY A 1 312 ? 27.927 19.235 -12.866 1.00 80.88 312 GLY A O 1
ATOM 2394 N N . LYS A 1 313 ? 27.307 17.992 -11.114 1.00 83.31 313 LYS A N 1
ATOM 2395 C CA . LYS A 1 313 ? 27.970 16.760 -11.567 1.00 83.31 313 LYS A CA 1
ATOM 2396 C C . LYS A 1 313 ? 27.274 16.193 -12.807 1.00 83.31 313 LYS A C 1
ATOM 2398 O O . LYS A 1 313 ? 27.949 15.968 -13.813 1.00 83.31 313 LYS A O 1
ATOM 2403 N N . TYR A 1 314 ? 25.952 16.015 -12.772 1.00 81.25 314 TYR A N 1
ATOM 2404 C CA . TYR A 1 314 ? 25.210 15.442 -13.902 1.00 81.25 314 TYR A CA 1
ATOM 2405 C C . TYR A 1 314 ? 25.093 16.382 -15.090 1.00 81.25 314 TYR A C 1
ATOM 2407 O O . TYR A 1 314 ? 25.162 15.922 -16.223 1.00 81.25 314 TYR A O 1
ATOM 2415 N N . GLN A 1 315 ? 25.047 17.693 -14.862 1.00 76.31 315 GLN A N 1
ATOM 2416 C CA . GLN A 1 315 ? 25.089 18.675 -15.940 1.00 76.31 315 GLN A CA 1
ATOM 2417 C C . GLN A 1 315 ? 26.433 18.650 -16.686 1.00 76.31 315 GLN A C 1
ATOM 2419 O O . GLN A 1 315 ? 26.469 18.789 -17.909 1.00 76.31 315 GLN A O 1
ATOM 2424 N N . ARG A 1 316 ? 27.554 18.443 -15.976 1.00 78.00 316 ARG A N 1
ATOM 2425 C CA . ARG A 1 316 ? 28.877 18.269 -16.604 1.00 78.00 316 ARG A CA 1
ATOM 2426 C C . ARG A 1 316 ? 28.966 16.966 -17.391 1.00 78.00 316 ARG A C 1
ATOM 2428 O O . ARG A 1 316 ? 29.464 16.980 -18.510 1.00 78.00 316 ARG A O 1
ATOM 2435 N N . ILE A 1 317 ? 28.456 15.873 -16.826 1.00 73.69 317 ILE A N 1
ATOM 2436 C CA . ILE A 1 317 ? 28.363 14.566 -17.493 1.00 73.69 317 ILE A CA 1
ATOM 2437 C C . ILE A 1 317 ? 27.515 14.662 -18.768 1.00 73.69 317 ILE A C 1
ATOM 2439 O O . ILE A 1 317 ? 27.939 14.190 -19.821 1.00 73.69 317 ILE A O 1
ATOM 2443 N N . ALA A 1 318 ? 26.371 15.347 -18.691 1.00 67.12 318 ALA A N 1
ATOM 2444 C CA . ALA A 1 318 ? 25.481 15.568 -19.820 1.00 67.12 318 ALA A CA 1
ATOM 2445 C C . ALA A 1 318 ? 26.147 16.380 -20.937 1.00 67.12 318 ALA A C 1
ATOM 2447 O O . ALA A 1 318 ? 26.096 15.995 -22.100 1.00 67.12 318 ALA A O 1
ATOM 2448 N N . LYS A 1 319 ? 26.853 17.461 -20.581 1.00 66.44 319 LYS A N 1
ATOM 2449 C CA . LYS A 1 319 ? 27.630 18.268 -21.539 1.00 66.44 319 LYS A CA 1
ATOM 2450 C C . LYS A 1 319 ? 28.814 17.512 -22.149 1.00 66.44 319 LYS A C 1
ATOM 2452 O O . LYS A 1 319 ? 29.222 17.835 -23.258 1.00 66.44 319 LYS A O 1
ATOM 2457 N N . ALA A 1 320 ? 29.375 16.540 -21.431 1.00 63.62 320 ALA A N 1
ATOM 2458 C CA . ALA A 1 320 ? 30.483 15.713 -21.901 1.00 63.62 320 ALA A CA 1
ATOM 2459 C C . ALA A 1 320 ? 30.033 14.494 -22.732 1.00 63.62 320 ALA A C 1
ATOM 2461 O O . ALA A 1 320 ? 30.890 13.829 -23.308 1.00 63.62 320 ALA A O 1
ATOM 2462 N N . GLY A 1 321 ? 28.727 14.191 -22.786 1.00 58.94 321 GLY A N 1
ATOM 2463 C CA . GLY A 1 321 ? 28.184 13.024 -23.493 1.00 58.94 321 GLY A CA 1
ATOM 2464 C C . GLY A 1 321 ? 28.706 11.684 -22.959 1.00 58.94 321 GLY A C 1
ATOM 2465 O O . GLY A 1 321 ? 28.960 10.776 -23.743 1.00 58.94 321 GLY A O 1
ATOM 2466 N N . LEU A 1 322 ? 28.964 11.591 -21.648 1.00 52.41 322 LEU A N 1
ATOM 2467 C CA . LEU A 1 322 ? 29.661 10.466 -21.012 1.00 52.41 322 LEU A CA 1
ATOM 2468 C C . LEU A 1 322 ? 28.905 9.990 -19.765 1.00 52.41 322 LEU A C 1
ATOM 2470 O O . LEU A 1 322 ? 29.243 10.401 -18.653 1.00 52.41 322 LEU A O 1
ATOM 2474 N N . PHE A 1 323 ? 27.922 9.092 -19.895 1.00 50.16 323 PHE A N 1
ATOM 2475 C CA . PHE A 1 323 ? 27.460 8.357 -18.712 1.00 50.16 323 PHE A CA 1
ATOM 2476 C C . PHE A 1 323 ? 28.511 7.309 -18.298 1.00 50.16 323 PHE A C 1
ATOM 2478 O O . PHE A 1 323 ? 28.960 6.513 -19.126 1.00 50.16 323 PHE A O 1
ATOM 2485 N N . PRO A 1 324 ? 28.922 7.236 -17.017 1.00 43.53 324 PRO A N 1
ATOM 2486 C CA . PRO A 1 324 ? 29.801 6.169 -16.560 1.00 43.53 324 PRO A CA 1
ATOM 2487 C C . PRO A 1 324 ? 29.022 4.849 -16.469 1.00 43.53 324 PRO A C 1
ATOM 2489 O O . PRO A 1 324 ? 28.524 4.477 -15.412 1.00 43.53 324 PRO A O 1
ATOM 2492 N N . SER A 1 325 ? 28.971 4.098 -17.568 1.00 42.69 325 SER A N 1
ATOM 2493 C CA . SER A 1 325 ? 28.589 2.683 -17.548 1.00 42.69 325 SER A CA 1
ATOM 2494 C C . SER A 1 325 ? 29.719 1.864 -16.914 1.00 42.69 325 SER A C 1
ATOM 2496 O O . SER A 1 325 ? 30.574 1.313 -17.608 1.00 42.69 325 SER A O 1
ATOM 2498 N N . ARG A 1 326 ? 29.780 1.790 -15.580 1.00 39.25 326 ARG A N 1
ATOM 2499 C CA . ARG A 1 326 ? 30.657 0.828 -14.889 1.00 39.25 326 ARG A CA 1
ATOM 2500 C C . ARG A 1 326 ? 29.946 -0.517 -14.740 1.00 39.25 326 ARG A C 1
ATOM 2502 O O . ARG A 1 326 ? 29.492 -0.875 -13.663 1.00 39.25 326 ARG A O 1
ATOM 2509 N N . GLY A 1 327 ? 29.912 -1.281 -15.829 1.00 31.45 327 GLY A N 1
ATOM 2510 C CA . GLY A 1 327 ? 29.724 -2.730 -15.769 1.00 31.45 327 GLY A CA 1
ATOM 2511 C C . GLY A 1 327 ? 31.070 -3.421 -15.522 1.00 31.45 327 GLY A C 1
ATOM 2512 O O . GLY A 1 327 ? 31.951 -3.385 -16.378 1.00 31.45 327 GLY A O 1
ATOM 2513 N N . LEU A 1 328 ? 31.245 -4.042 -14.355 1.00 31.36 328 LEU A N 1
ATOM 2514 C CA . LEU A 1 328 ? 32.334 -4.978 -14.041 1.00 31.36 328 LEU A CA 1
ATOM 2515 C C . LEU A 1 328 ? 31.705 -6.376 -13.887 1.00 31.36 328 LEU A C 1
ATOM 2517 O O . LEU A 1 328 ? 30.852 -6.550 -13.032 1.00 31.36 328 LEU A O 1
ATOM 2521 N N . GLY A 1 329 ? 32.060 -7.413 -14.641 1.00 26.91 329 GLY A N 1
ATOM 2522 C CA . GLY A 1 329 ? 32.981 -7.478 -15.759 1.00 26.91 329 GLY A CA 1
ATOM 2523 C C . GLY A 1 329 ? 33.033 -8.883 -16.360 1.00 26.91 329 GLY A C 1
ATOM 2524 O O . GLY A 1 329 ? 32.761 -9.868 -15.691 1.00 26.91 329 GLY A O 1
ATOM 2525 N N . THR A 1 330 ? 33.459 -8.953 -17.616 1.00 28.38 330 THR A N 1
ATOM 2526 C CA . THR A 1 330 ? 34.320 -10.025 -18.129 1.00 28.38 330 THR A CA 1
ATOM 2527 C C . THR A 1 330 ? 35.096 -9.420 -19.291 1.00 28.38 330 THR A C 1
ATOM 2529 O O . THR A 1 330 ? 34.550 -8.651 -20.081 1.00 28.38 330 THR A O 1
ATOM 2532 N N . ARG A 1 331 ? 36.402 -9.684 -19.339 1.00 35.59 331 ARG A N 1
ATOM 2533 C CA . ARG A 1 331 ? 37.305 -9.216 -20.394 1.00 35.59 331 ARG A CA 1
ATOM 2534 C C . ARG A 1 331 ? 36.806 -9.691 -21.758 1.00 35.59 331 ARG A C 1
ATOM 2536 O O . ARG A 1 331 ? 37.048 -10.835 -22.101 1.00 35.59 331 ARG A O 1
ATOM 2543 N N . GLU A 1 332 ? 36.246 -8.796 -22.559 1.00 30.72 332 GLU A N 1
ATOM 2544 C CA . GLU A 1 332 ? 36.200 -8.954 -24.012 1.00 30.72 332 GLU A CA 1
ATOM 2545 C C . GLU A 1 332 ? 36.297 -7.578 -24.681 1.00 30.72 332 GLU A C 1
ATOM 2547 O O . GLU A 1 332 ? 35.348 -6.797 -24.762 1.00 30.72 332 GLU A O 1
ATOM 2552 N N . LYS A 1 333 ? 37.513 -7.259 -25.140 1.00 31.44 333 LYS A N 1
ATOM 2553 C CA . LYS A 1 333 ? 37.798 -6.151 -26.055 1.00 31.44 333 LYS A CA 1
ATOM 2554 C C . LYS A 1 333 ? 37.215 -6.499 -27.428 1.00 31.44 333 LYS A C 1
ATOM 2556 O O . LYS A 1 333 ? 37.946 -6.994 -28.273 1.00 31.44 333 LYS A O 1
ATOM 2561 N N . ASN A 1 334 ? 35.913 -6.305 -27.619 1.00 30.58 334 ASN A N 1
ATOM 2562 C CA . ASN A 1 334 ? 35.278 -6.008 -28.910 1.00 30.58 334 ASN A CA 1
ATOM 2563 C C . ASN A 1 334 ? 33.759 -6.085 -28.760 1.00 30.58 334 ASN A C 1
ATOM 2565 O O . ASN A 1 334 ? 33.152 -7.121 -29.009 1.00 30.58 334 ASN A O 1
ATOM 2569 N N . ARG A 1 335 ? 33.112 -4.965 -28.434 1.00 30.72 335 ARG A N 1
ATOM 2570 C CA . ARG A 1 335 ? 31.715 -4.761 -28.818 1.00 30.72 335 ARG A CA 1
ATOM 2571 C C . ARG A 1 335 ? 31.467 -3.281 -29.070 1.00 30.72 335 ARG A C 1
ATOM 2573 O O . ARG A 1 335 ? 31.863 -2.419 -28.294 1.00 30.72 335 ARG A O 1
ATOM 2580 N N . ARG A 1 336 ? 30.903 -3.033 -30.250 1.00 30.81 336 ARG A N 1
ATOM 2581 C CA . ARG A 1 336 ? 30.519 -1.741 -30.822 1.00 30.81 336 ARG A CA 1
ATOM 2582 C C . ARG A 1 336 ? 29.734 -0.914 -29.795 1.00 30.81 336 ARG A C 1
ATOM 2584 O O . ARG A 1 336 ? 28.985 -1.499 -29.019 1.00 30.81 336 ARG A O 1
ATOM 2591 N N . ARG A 1 337 ? 29.909 0.416 -29.831 1.00 34.19 337 ARG A N 1
ATOM 2592 C CA . ARG A 1 337 ? 29.130 1.423 -29.081 1.00 34.19 337 ARG A CA 1
ATOM 2593 C C . ARG A 1 337 ? 27.650 1.017 -29.050 1.00 34.19 337 ARG A C 1
ATOM 2595 O O . ARG A 1 337 ? 26.975 1.125 -30.069 1.00 34.19 337 ARG A O 1
ATOM 2602 N N . SER A 1 338 ? 27.188 0.484 -27.923 1.00 33.53 338 SER A N 1
ATOM 2603 C CA . SER A 1 338 ? 25.769 0.237 -27.678 1.00 33.53 338 SER A CA 1
ATOM 2604 C C . SER A 1 338 ? 25.212 1.504 -27.046 1.00 33.53 338 SER A C 1
ATOM 2606 O O . SER A 1 338 ? 25.838 2.028 -26.127 1.00 33.53 338 SER A O 1
ATOM 2608 N N . GLY A 1 339 ? 24.101 1.999 -27.584 1.00 41.06 339 GLY A N 1
ATOM 2609 C CA . GLY A 1 339 ? 23.458 3.246 -27.181 1.00 41.06 339 GLY A CA 1
ATOM 2610 C C . GLY A 1 339 ? 23.202 3.369 -25.678 1.00 41.06 339 GLY A C 1
ATOM 2611 O O . GLY A 1 339 ? 22.938 2.369 -25.001 1.00 41.06 339 GLY A O 1
ATOM 2612 N N . GLU A 1 340 ? 23.331 4.588 -25.157 1.00 51.81 340 GLU A N 1
ATOM 2613 C CA . GLU A 1 340 ? 23.179 4.903 -23.735 1.00 51.81 340 GLU A CA 1
ATOM 2614 C C . GLU A 1 340 ? 21.689 5.112 -23.431 1.00 51.81 340 GLU A C 1
ATOM 2616 O O . GLU A 1 340 ? 21.092 6.111 -23.828 1.00 51.81 340 GLU A O 1
ATOM 2621 N N . ASN A 1 341 ? 21.071 4.155 -22.734 1.00 59.25 341 ASN A N 1
ATOM 2622 C CA . ASN A 1 341 ? 19.666 4.236 -22.337 1.00 59.25 341 ASN A CA 1
ATOM 2623 C C . ASN A 1 341 ? 19.562 4.605 -20.858 1.00 59.25 341 ASN A C 1
ATOM 2625 O O . ASN A 1 341 ? 20.153 3.933 -20.013 1.00 59.25 341 ASN A O 1
ATOM 2629 N N . LEU A 1 342 ? 18.775 5.633 -20.536 1.00 67.19 342 LEU A N 1
ATOM 2630 C CA . LEU A 1 342 ? 18.456 5.999 -19.158 1.00 67.19 342 LEU A CA 1
ATOM 2631 C C . LEU A 1 342 ? 17.056 5.500 -18.800 1.00 67.19 342 LEU A C 1
ATOM 2633 O O . LEU A 1 342 ? 16.072 5.883 -19.436 1.00 67.19 342 LEU A O 1
ATOM 2637 N N . PHE A 1 343 ? 16.962 4.695 -17.745 1.00 67.75 343 PHE A N 1
ATOM 2638 C CA . PHE A 1 343 ? 15.694 4.195 -17.225 1.00 67.75 343 PHE A CA 1
ATOM 2639 C C . PHE A 1 343 ? 15.324 4.909 -15.929 1.00 67.75 343 PHE A C 1
ATOM 2641 O O . PHE A 1 343 ? 16.153 5.083 -15.033 1.00 67.75 343 PHE A O 1
ATOM 2648 N N . PHE A 1 344 ? 14.054 5.280 -15.796 1.00 78.19 344 PHE A N 1
ATOM 2649 C CA . PHE A 1 344 ? 13.514 5.702 -14.512 1.00 78.19 344 PHE A CA 1
ATOM 2650 C C . PHE A 1 344 ? 12.084 5.218 -14.306 1.00 78.19 344 PHE A C 1
ATOM 2652 O O . PHE A 1 344 ? 11.270 5.158 -15.230 1.00 78.19 344 PHE A O 1
ATOM 2659 N N . ALA A 1 345 ? 11.781 4.868 -13.060 1.00 78.00 345 ALA A N 1
ATOM 2660 C CA . ALA A 1 345 ? 10.432 4.548 -12.629 1.00 78.00 345 ALA A CA 1
ATOM 2661 C C . ALA A 1 345 ? 9.736 5.831 -12.169 1.00 78.00 345 ALA A C 1
ATOM 2663 O O . ALA A 1 345 ? 10.253 6.545 -11.313 1.00 78.00 345 ALA A O 1
ATOM 2664 N N . VAL A 1 346 ? 8.558 6.129 -12.711 1.00 84.56 346 VAL A N 1
ATOM 2665 C CA . VAL A 1 346 ? 7.702 7.200 -12.195 1.00 84.56 346 VAL A CA 1
ATOM 2666 C C . VAL A 1 346 ? 7.014 6.661 -10.953 1.00 84.56 346 VAL A C 1
ATOM 2668 O O . VAL A 1 346 ? 6.154 5.785 -11.046 1.00 84.56 346 VAL A O 1
ATOM 2671 N N . VAL A 1 347 ? 7.405 7.166 -9.790 1.00 84.88 347 VAL A N 1
ATOM 2672 C CA . VAL A 1 347 ? 6.920 6.703 -8.492 1.00 84.88 347 VAL A CA 1
ATOM 2673 C C . VAL A 1 347 ? 6.028 7.749 -7.828 1.00 84.88 347 VAL A C 1
ATOM 2675 O O . VAL A 1 347 ? 6.191 8.953 -8.035 1.00 84.88 347 VAL A O 1
ATOM 2678 N N . ARG A 1 348 ? 5.036 7.292 -7.062 1.00 79.06 348 ARG A N 1
ATOM 2679 C CA . ARG A 1 348 ? 3.987 8.117 -6.458 1.00 79.06 348 ARG A CA 1
ATOM 2680 C C . ARG A 1 348 ? 4.146 8.200 -4.942 1.00 79.06 348 ARG A C 1
ATOM 2682 O O . ARG A 1 348 ? 4.331 7.189 -4.273 1.00 79.06 348 ARG A O 1
ATOM 2689 N N . VAL A 1 349 ? 3.966 9.408 -4.412 1.00 75.31 349 VAL A N 1
ATOM 2690 C CA . VAL A 1 349 ? 3.820 9.699 -2.980 1.00 75.31 349 VAL A CA 1
ATOM 2691 C C . VAL A 1 349 ? 2.547 10.526 -2.802 1.00 75.31 349 VAL A C 1
ATOM 2693 O O . VAL A 1 349 ? 2.499 11.709 -3.141 1.00 75.31 349 VAL A O 1
ATOM 2696 N N . GLY A 1 350 ? 1.475 9.899 -2.312 1.00 69.19 350 GLY A N 1
ATOM 2697 C CA . GLY A 1 350 ? 0.159 10.542 -2.238 1.00 69.19 350 GLY A CA 1
ATOM 2698 C C . GLY A 1 350 ? -0.373 10.907 -3.629 1.00 69.19 350 GLY A C 1
ATOM 2699 O O . GLY A 1 350 ? -0.546 10.034 -4.473 1.00 69.19 350 GLY A O 1
ATOM 2700 N N . THR A 1 351 ? -0.630 12.191 -3.883 1.00 67.38 351 THR A N 1
ATOM 2701 C CA . THR A 1 351 ? -1.048 12.708 -5.203 1.00 67.38 351 THR A CA 1
ATOM 2702 C C . THR A 1 351 ? 0.121 13.157 -6.080 1.00 67.38 351 THR A C 1
ATOM 2704 O O . THR A 1 351 ? -0.081 13.502 -7.242 1.00 67.38 351 THR A O 1
ATOM 2707 N N . ARG A 1 352 ? 1.341 13.169 -5.537 1.00 77.06 352 ARG A N 1
ATOM 2708 C CA . ARG A 1 352 ? 2.536 13.712 -6.184 1.00 77.06 352 ARG A CA 1
ATOM 2709 C C . ARG A 1 352 ? 3.391 12.592 -6.767 1.00 77.06 352 ARG A C 1
ATOM 2711 O O . ARG A 1 352 ? 3.311 11.446 -6.323 1.00 77.06 352 ARG A O 1
ATOM 2718 N N . GLN A 1 353 ? 4.195 12.918 -7.774 1.00 83.81 353 GLN A N 1
ATOM 2719 C CA . GLN A 1 353 ? 5.033 11.955 -8.487 1.00 83.81 353 GLN A CA 1
ATOM 2720 C C . GLN A 1 353 ? 6.440 12.509 -8.699 1.00 83.81 353 GLN A C 1
ATOM 2722 O O . GLN A 1 353 ? 6.616 13.718 -8.844 1.00 83.81 353 GLN A O 1
ATOM 2727 N N . PHE A 1 354 ? 7.424 11.618 -8.732 1.00 86.81 354 PHE A N 1
ATOM 2728 C CA . PHE A 1 354 ? 8.794 11.919 -9.139 1.00 86.81 354 PHE A CA 1
ATOM 2729 C C . PHE A 1 354 ? 9.376 10.724 -9.905 1.00 86.81 354 PHE A C 1
ATOM 2731 O O . PHE A 1 354 ? 8.868 9.606 -9.815 1.00 86.81 354 PHE A O 1
ATOM 2738 N N . GLY A 1 355 ? 10.406 10.954 -10.710 1.00 86.31 355 GLY A N 1
ATOM 2739 C CA . GLY A 1 355 ? 11.132 9.907 -11.415 1.00 86.31 355 GLY A CA 1
ATOM 2740 C C . GLY A 1 355 ? 12.292 9.405 -10.568 1.00 86.31 355 GLY A C 1
ATOM 2741 O O . GLY A 1 355 ? 13.135 10.187 -10.143 1.00 86.31 355 GLY A O 1
ATOM 2742 N N . LEU A 1 356 ? 12.354 8.099 -10.341 1.00 89.44 356 LEU A N 1
ATOM 2743 C CA . LEU A 1 356 ? 13.458 7.429 -9.670 1.00 89.44 356 LEU A CA 1
ATOM 2744 C C . LEU A 1 356 ? 14.351 6.761 -10.718 1.00 89.44 356 LEU A C 1
ATOM 2746 O O . LEU A 1 356 ? 13.969 5.754 -11.316 1.00 89.44 356 LEU A O 1
ATOM 2750 N N . ILE A 1 357 ? 15.525 7.342 -10.956 1.00 87.88 357 ILE A N 1
ATOM 2751 C CA . ILE A 1 357 ? 16.524 6.834 -11.902 1.00 87.88 357 ILE A CA 1
ATOM 2752 C C . ILE A 1 357 ? 17.297 5.683 -11.257 1.00 87.88 357 ILE A C 1
ATOM 2754 O O . ILE A 1 357 ? 17.824 5.829 -10.149 1.00 87.88 357 ILE A O 1
ATOM 2758 N N . ALA A 1 358 ? 17.407 4.577 -11.989 1.00 83.56 358 ALA A N 1
ATOM 2759 C CA . ALA A 1 358 ? 18.202 3.401 -11.645 1.00 83.56 358 ALA A CA 1
ATOM 2760 C C . ALA A 1 358 ? 18.994 2.926 -12.874 1.00 83.56 358 ALA A C 1
ATOM 2762 O O . ALA A 1 358 ? 18.710 3.347 -13.996 1.00 83.56 358 ALA A O 1
ATOM 2763 N N . ASP A 1 359 ? 19.970 2.040 -12.673 1.00 75.56 359 ASP A N 1
ATOM 2764 C CA . ASP A 1 359 ? 20.828 1.567 -13.767 1.00 75.56 359 ASP A CA 1
ATOM 2765 C C . ASP A 1 359 ? 20.077 0.591 -14.680 1.00 75.56 359 ASP A C 1
ATOM 2767 O O . ASP A 1 359 ? 20.239 0.600 -15.898 1.00 75.56 359 ASP A O 1
ATOM 2771 N N . CYS A 1 360 ? 19.229 -0.255 -14.091 1.00 71.62 360 CYS A N 1
ATOM 2772 C CA . CYS A 1 360 ? 18.424 -1.224 -14.823 1.00 71.62 360 CYS A CA 1
ATOM 2773 C C . CYS A 1 360 ? 17.086 -1.477 -14.121 1.00 71.62 360 CYS A C 1
ATOM 2775 O O . CYS A 1 360 ? 16.985 -1.409 -12.893 1.00 71.62 360 CYS A O 1
ATOM 2777 N N . VAL A 1 361 ? 16.068 -1.809 -14.916 1.00 67.12 361 VAL A N 1
ATOM 2778 C CA . VAL A 1 361 ? 14.761 -2.280 -14.452 1.00 67.12 361 VAL A CA 1
ATOM 2779 C C . VAL A 1 361 ? 14.615 -3.735 -14.887 1.00 67.12 361 VAL A C 1
ATOM 2781 O O . VAL A 1 361 ? 14.462 -4.014 -16.074 1.00 67.12 361 VAL A O 1
ATOM 2784 N N . ALA A 1 362 ? 14.690 -4.666 -13.935 1.00 60.97 362 ALA A N 1
ATOM 2785 C CA . ALA A 1 362 ? 14.746 -6.099 -14.230 1.00 60.97 362 ALA A CA 1
ATOM 2786 C C . ALA A 1 362 ? 13.361 -6.719 -14.496 1.00 60.97 362 ALA A C 1
ATOM 2788 O O . ALA A 1 362 ? 13.256 -7.684 -15.250 1.00 60.97 362 ALA A O 1
ATOM 2789 N N . GLY A 1 363 ? 12.294 -6.157 -13.917 1.00 63.34 363 GLY A N 1
ATOM 2790 C CA . GLY A 1 363 ? 10.924 -6.660 -14.065 1.00 63.34 363 GLY A CA 1
ATOM 2791 C C . GLY A 1 363 ? 10.126 -6.600 -12.764 1.00 63.34 363 GLY A C 1
ATOM 2792 O O . GLY A 1 363 ? 10.580 -6.019 -11.780 1.00 63.34 363 GLY A O 1
ATOM 2793 N N . SER A 1 364 ? 8.915 -7.163 -12.765 1.00 71.94 364 SER A N 1
ATOM 2794 C CA . SER A 1 364 ? 8.101 -7.304 -11.552 1.00 71.94 364 SER A CA 1
ATOM 2795 C C . SER A 1 364 ? 8.194 -8.719 -10.994 1.00 71.94 364 SER A C 1
ATOM 2797 O O . SER A 1 364 ? 8.019 -9.675 -11.744 1.00 71.94 364 SER A O 1
ATOM 2799 N N . GLU A 1 365 ? 8.391 -8.834 -9.685 1.00 72.25 365 GLU A N 1
ATOM 2800 C CA . GLU A 1 365 ? 8.395 -10.100 -8.953 1.00 72.25 365 GLU A CA 1
ATOM 2801 C C . GLU A 1 365 ? 7.531 -9.989 -7.696 1.00 72.25 365 GLU A C 1
ATOM 2803 O O . GLU A 1 365 ? 7.419 -8.925 -7.083 1.00 72.25 365 GLU A O 1
ATOM 2808 N N . GLU A 1 366 ? 6.901 -11.096 -7.315 1.00 73.56 366 GLU A N 1
ATOM 2809 C CA . GLU A 1 366 ? 6.304 -11.225 -5.991 1.00 73.56 366 GLU A CA 1
ATOM 2810 C C . GLU A 1 366 ? 7.408 -11.532 -4.988 1.00 73.56 366 GLU A C 1
ATOM 2812 O O . GLU A 1 366 ? 8.234 -12.413 -5.223 1.00 73.56 366 GLU A O 1
ATOM 2817 N N . ILE A 1 367 ? 7.434 -10.796 -3.879 1.00 75.56 367 ILE A N 1
ATOM 2818 C CA . ILE A 1 367 ? 8.458 -10.959 -2.852 1.00 75.56 367 ILE A CA 1
ATOM 2819 C C . ILE A 1 367 ? 7.839 -11.024 -1.462 1.00 75.56 367 ILE A C 1
ATOM 2821 O O . ILE A 1 367 ? 6.825 -10.385 -1.177 1.00 75.56 367 ILE A O 1
ATOM 2825 N N . VAL A 1 368 ? 8.476 -11.794 -0.582 1.00 74.19 368 VAL A N 1
ATOM 2826 C CA . VAL A 1 368 ? 8.073 -11.908 0.822 1.00 74.19 368 VAL A CA 1
ATOM 2827 C C . VAL A 1 368 ? 8.709 -10.773 1.611 1.00 74.19 368 VAL A C 1
ATOM 2829 O O . VAL A 1 368 ? 9.937 -10.690 1.697 1.00 74.19 368 VAL A O 1
ATOM 2832 N N . VAL A 1 369 ? 7.876 -9.914 2.197 1.00 73.81 369 VAL A N 1
ATOM 2833 C CA . VAL A 1 369 ? 8.335 -8.763 2.977 1.00 73.81 369 VAL A CA 1
ATOM 2834 C C . VAL A 1 369 ? 8.675 -9.176 4.397 1.00 73.81 369 VAL A C 1
ATOM 2836 O O . VAL A 1 369 ? 7.834 -9.680 5.139 1.00 73.81 369 VAL A O 1
ATOM 2839 N N . ASN A 1 370 ? 9.895 -8.862 4.805 1.00 73.06 370 ASN A N 1
ATOM 2840 C CA . ASN A 1 370 ? 10.310 -8.810 6.192 1.00 73.06 370 ASN A CA 1
ATOM 2841 C C . ASN A 1 370 ? 10.459 -7.339 6.609 1.00 73.06 370 ASN A C 1
ATOM 2843 O O . ASN A 1 370 ? 10.953 -6.522 5.827 1.00 73.06 370 ASN A O 1
ATOM 2847 N N . PRO A 1 371 ? 10.069 -6.960 7.833 1.00 65.62 371 PRO A N 1
ATOM 2848 C CA . PRO A 1 371 ? 10.317 -5.610 8.302 1.00 65.62 371 PRO A CA 1
ATOM 2849 C C . PRO A 1 371 ? 11.807 -5.328 8.432 1.00 65.62 371 PRO A C 1
ATOM 2851 O O . PRO A 1 371 ? 12.624 -6.200 8.737 1.00 65.62 371 PRO A O 1
ATOM 2854 N N . VAL A 1 372 ? 12.138 -4.055 8.249 1.00 71.56 372 VAL A N 1
ATOM 2855 C CA . VAL A 1 372 ? 13.493 -3.543 8.421 1.00 71.56 372 VAL A CA 1
ATOM 2856 C C . VAL A 1 372 ? 13.949 -3.744 9.864 1.00 71.56 372 VAL A C 1
ATOM 2858 O O . VAL A 1 372 ? 13.237 -3.416 10.815 1.00 71.56 372 VAL A O 1
ATOM 2861 N N . HIS A 1 373 ? 15.173 -4.240 10.037 1.00 71.44 373 HIS A N 1
ATOM 2862 C CA . HIS A 1 373 ? 15.780 -4.368 11.358 1.00 71.44 373 HIS A CA 1
ATOM 2863 C C . HIS A 1 373 ? 15.821 -2.995 12.070 1.00 71.44 373 HIS A C 1
ATOM 2865 O O . HIS A 1 373 ? 16.198 -2.009 11.435 1.00 71.44 373 HIS A O 1
ATOM 2871 N N . PRO A 1 374 ? 15.534 -2.885 13.386 1.00 66.88 374 PRO A N 1
ATOM 2872 C CA . PRO A 1 374 ? 15.424 -1.594 14.082 1.00 66.88 374 PRO A CA 1
ATOM 2873 C C . PRO A 1 374 ? 16.617 -0.643 13.898 1.00 66.88 374 PRO A C 1
ATOM 2875 O O . PRO A 1 374 ? 16.434 0.565 13.785 1.00 66.88 374 PRO A O 1
ATOM 2878 N N . LYS A 1 375 ? 17.839 -1.187 13.798 1.00 72.75 375 LYS A N 1
ATOM 2879 C CA . LYS A 1 375 ? 19.069 -0.411 13.530 1.00 72.75 375 LYS A CA 1
ATOM 2880 C C . LYS A 1 375 ? 19.111 0.262 12.150 1.00 72.75 375 LYS A C 1
ATOM 2882 O O . LYS A 1 375 ? 19.841 1.226 11.982 1.00 72.75 375 LYS A O 1
ATOM 2887 N N . LEU A 1 376 ? 18.365 -0.252 11.174 1.00 70.50 376 LEU A N 1
ATOM 2888 C CA . LEU A 1 376 ? 18.291 0.285 9.812 1.00 70.50 376 LEU A CA 1
ATOM 2889 C C . LEU A 1 376 ? 17.097 1.239 9.635 1.00 70.50 376 LEU A C 1
ATOM 2891 O O . LEU A 1 376 ? 17.065 2.013 8.683 1.00 70.50 376 LEU A O 1
ATOM 2895 N N . LYS A 1 377 ? 16.145 1.248 10.580 1.00 66.94 377 LYS A N 1
ATOM 2896 C CA . LYS A 1 377 ? 14.963 2.126 10.552 1.00 66.94 377 LYS A CA 1
ATOM 2897 C C . LYS A 1 377 ? 15.333 3.616 10.591 1.00 66.94 377 LYS A C 1
ATOM 2899 O O . LYS A 1 377 ? 14.591 4.441 10.077 1.00 66.94 377 LYS A O 1
ATOM 2904 N N . SER A 1 378 ? 16.486 3.968 11.168 1.00 69.94 378 SER A N 1
ATOM 2905 C CA . SER A 1 378 ? 16.987 5.349 11.215 1.00 69.94 378 SER A CA 1
ATOM 2906 C C . SER A 1 378 ? 17.492 5.882 9.872 1.00 69.94 378 SER A C 1
ATOM 2908 O O . SER A 1 378 ? 17.667 7.088 9.755 1.00 69.94 378 SER A O 1
ATOM 2910 N N . ILE A 1 379 ? 17.733 5.015 8.880 1.00 77.75 379 ILE A N 1
ATOM 2911 C CA . ILE A 1 379 ? 18.188 5.426 7.541 1.00 77.75 379 ILE A CA 1
ATOM 2912 C C . ILE A 1 379 ? 17.026 6.055 6.751 1.00 77.75 379 ILE A C 1
ATOM 2914 O O . ILE A 1 379 ? 17.241 6.921 5.911 1.00 77.75 379 ILE A O 1
ATOM 2918 N N . GLY A 1 380 ? 15.784 5.649 7.034 1.00 72.50 380 GLY A N 1
ATOM 2919 C CA . GLY A 1 380 ? 14.573 6.295 6.515 1.00 72.50 380 GLY A CA 1
ATOM 2920 C C . GLY A 1 380 ? 14.236 6.024 5.046 1.00 72.50 380 GLY A C 1
ATOM 2921 O O . GLY A 1 380 ? 13.124 6.320 4.649 1.00 72.50 380 GLY A O 1
ATOM 2922 N N . ILE A 1 381 ? 15.129 5.429 4.247 1.00 85.38 381 ILE A N 1
ATOM 2923 C CA . ILE A 1 381 ? 14.898 5.146 2.810 1.00 85.38 381 ILE A CA 1
ATOM 2924 C C . ILE A 1 381 ? 14.422 3.712 2.518 1.00 85.38 381 ILE A C 1
ATOM 2926 O O . ILE A 1 381 ? 14.187 3.361 1.362 1.00 85.38 381 ILE A O 1
ATOM 2930 N N . TYR A 1 382 ? 14.300 2.872 3.548 1.00 85.81 382 TYR A N 1
ATOM 2931 C CA . TYR A 1 382 ? 13.914 1.465 3.427 1.00 85.81 382 TYR A CA 1
ATOM 2932 C C . TYR A 1 382 ? 12.639 1.182 4.217 1.00 85.81 382 TYR A C 1
ATOM 2934 O O . TYR A 1 382 ? 12.548 1.529 5.395 1.00 85.81 382 TYR A O 1
ATOM 2942 N N . SER A 1 383 ? 11.691 0.495 3.583 1.00 76.25 383 SER A N 1
ATOM 2943 C CA . SER A 1 383 ? 10.414 0.078 4.180 1.00 76.25 383 SER A CA 1
ATOM 2944 C C . SER A 1 383 ? 10.414 -1.391 4.607 1.00 76.25 383 SER A C 1
ATOM 2946 O O . SER A 1 383 ? 9.696 -1.775 5.530 1.00 76.25 383 SER A O 1
ATOM 2948 N N . GLY A 1 384 ? 11.272 -2.213 3.998 1.00 78.38 384 GLY A N 1
ATOM 2949 C CA . GLY A 1 384 ? 11.397 -3.634 4.304 1.00 78.38 384 GLY A CA 1
ATOM 2950 C C . GLY A 1 384 ? 12.671 -4.251 3.743 1.00 78.38 384 GLY A C 1
ATOM 2951 O O . GLY A 1 384 ? 13.474 -3.599 3.075 1.00 78.38 384 GLY A O 1
ATOM 2952 N N . THR A 1 385 ? 12.838 -5.537 4.001 1.00 81.88 385 THR A N 1
ATOM 2953 C CA . THR A 1 385 ? 13.781 -6.410 3.305 1.00 81.88 385 THR A CA 1
ATOM 2954 C C . THR A 1 385 ? 13.004 -7.566 2.699 1.00 81.88 385 THR A C 1
ATOM 2956 O O . THR A 1 385 ? 11.926 -7.921 3.169 1.00 81.88 385 THR A O 1
ATOM 2959 N N . ALA A 1 386 ? 13.527 -8.150 1.636 1.00 77.69 386 ALA A N 1
ATOM 2960 C CA . ALA A 1 386 ? 12.890 -9.250 0.947 1.00 77.69 386 ALA A CA 1
ATOM 2961 C C . ALA A 1 386 ? 13.910 -10.292 0.534 1.00 77.69 386 ALA A C 1
ATOM 2963 O O . ALA A 1 386 ? 15.068 -9.973 0.279 1.00 77.69 386 ALA A O 1
ATOM 2964 N N . ILE A 1 387 ? 13.457 -11.537 0.461 1.00 72.75 387 ILE A N 1
ATOM 2965 C CA . ILE A 1 387 ? 14.230 -12.641 -0.099 1.00 72.75 387 ILE A CA 1
ATOM 2966 C C . ILE A 1 387 ? 13.638 -12.934 -1.469 1.00 72.75 387 ILE A C 1
ATOM 2968 O O . ILE A 1 387 ? 12.425 -13.104 -1.599 1.00 72.75 387 ILE A O 1
ATOM 2972 N N . MET A 1 388 ? 14.493 -12.930 -2.482 1.00 69.38 388 MET A N 1
ATOM 2973 C CA . MET A 1 388 ? 14.109 -13.186 -3.863 1.00 69.38 388 MET A CA 1
ATOM 2974 C C . MET A 1 388 ? 14.109 -14.689 -4.160 1.00 69.38 388 MET A C 1
ATOM 2976 O O . MET A 1 388 ? 14.638 -15.487 -3.387 1.00 69.38 388 MET A O 1
ATOM 2980 N N . GLY A 1 389 ? 13.542 -15.089 -5.302 1.00 59.75 389 GLY A N 1
ATOM 2981 C CA . GLY A 1 389 ? 13.474 -16.504 -5.694 1.00 59.75 389 GLY A CA 1
ATOM 2982 C C . GLY A 1 389 ? 14.839 -17.179 -5.900 1.00 59.75 389 GLY A C 1
ATOM 2983 O O . GLY A 1 389 ? 14.924 -18.401 -5.851 1.00 59.75 389 GLY A O 1
ATOM 2984 N N . ASP A 1 390 ? 15.906 -16.399 -6.097 1.00 62.25 390 ASP A N 1
ATOM 2985 C CA . ASP A 1 390 ? 17.295 -16.873 -6.179 1.00 62.25 390 ASP A CA 1
ATOM 2986 C C . ASP A 1 390 ? 18.009 -16.927 -4.810 1.00 62.25 390 ASP A C 1
ATOM 2988 O O . ASP A 1 390 ? 19.206 -1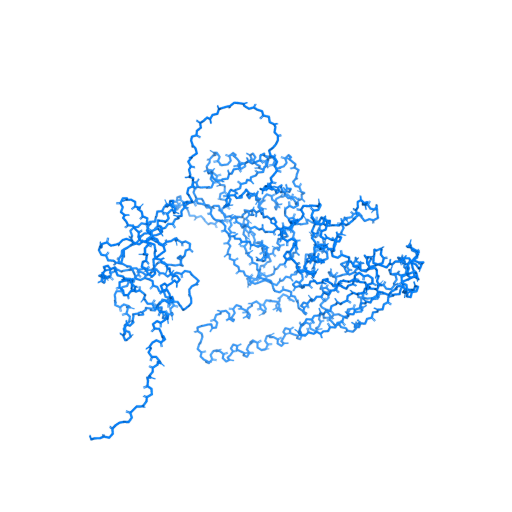7.207 -4.744 1.00 62.25 390 ASP A O 1
ATOM 2992 N N . GLY A 1 391 ? 17.288 -16.659 -3.716 1.00 62.94 391 GLY A N 1
ATOM 2993 C CA . GLY A 1 391 ? 17.806 -16.665 -2.347 1.00 62.94 391 GLY A CA 1
ATOM 2994 C C . GLY A 1 391 ? 18.596 -15.412 -1.963 1.00 62.94 391 GLY A C 1
ATOM 2995 O O . GLY A 1 391 ? 19.056 -15.304 -0.824 1.00 62.94 391 GLY A O 1
ATOM 2996 N N . THR A 1 392 ? 18.760 -14.447 -2.872 1.00 72.44 392 THR A N 1
ATOM 2997 C CA . THR A 1 392 ? 19.417 -13.177 -2.547 1.00 72.44 392 THR A CA 1
ATOM 2998 C C . THR A 1 392 ? 18.474 -12.235 -1.798 1.00 72.44 392 THR A C 1
ATOM 3000 O O . THR A 1 392 ? 17.249 -12.314 -1.915 1.00 72.44 392 THR A O 1
ATOM 3003 N N . VAL A 1 393 ? 19.048 -11.345 -0.985 1.00 79.69 393 VAL A N 1
ATOM 3004 C CA . VAL A 1 393 ? 18.282 -10.357 -0.216 1.00 79.69 393 VAL A CA 1
ATOM 3005 C C . VAL A 1 393 ? 18.219 -9.048 -0.994 1.00 79.69 393 VAL A C 1
ATOM 3007 O O . VAL A 1 393 ? 19.255 -8.499 -1.361 1.00 79.69 393 VAL A O 1
ATOM 3010 N N . ALA A 1 394 ? 17.010 -8.528 -1.195 1.00 83.06 394 ALA A N 1
ATOM 3011 C CA . ALA A 1 394 ? 16.763 -7.205 -1.754 1.00 83.06 394 ALA A CA 1
ATOM 3012 C C . ALA A 1 394 ? 16.186 -6.275 -0.682 1.00 83.06 394 ALA A C 1
ATOM 3014 O O . ALA A 1 394 ? 15.315 -6.661 0.102 1.00 83.06 394 ALA A O 1
ATOM 3015 N N . MET A 1 395 ? 16.646 -5.027 -0.650 1.00 88.75 395 MET A N 1
ATOM 3016 C CA . MET A 1 395 ? 16.048 -4.003 0.208 1.00 88.75 395 MET A CA 1
ATOM 3017 C C . MET A 1 395 ? 14.809 -3.423 -0.478 1.00 88.75 395 MET A C 1
ATOM 3019 O O . MET A 1 395 ? 14.852 -3.085 -1.663 1.00 88.75 395 MET A O 1
ATOM 3023 N N . ILE A 1 396 ? 13.710 -3.287 0.264 1.00 88.50 396 ILE A N 1
ATOM 3024 C CA . ILE A 1 396 ? 12.491 -2.645 -0.231 1.00 88.50 396 ILE A CA 1
ATOM 3025 C C . ILE A 1 396 ? 12.599 -1.147 0.033 1.00 88.50 396 ILE A C 1
ATOM 3027 O O . ILE A 1 396 ? 12.784 -0.715 1.173 1.00 88.50 396 ILE A O 1
ATOM 3031 N N . LEU A 1 397 ? 12.495 -0.361 -1.030 1.00 90.00 397 LEU A N 1
ATOM 3032 C CA . LEU A 1 397 ? 12.630 1.086 -0.998 1.00 90.00 397 LEU A CA 1
ATOM 3033 C C . LEU A 1 397 ? 11.365 1.742 -0.435 1.00 90.00 397 LEU A C 1
ATOM 3035 O O . LEU A 1 397 ? 10.243 1.451 -0.862 1.00 90.00 397 LEU A O 1
ATOM 3039 N N . ASP A 1 398 ? 11.552 2.663 0.507 1.00 86.31 398 ASP A N 1
ATOM 3040 C CA . ASP A 1 398 ? 10.513 3.593 0.938 1.00 86.31 398 ASP A CA 1
ATOM 3041 C C . ASP A 1 398 ? 10.518 4.809 0.007 1.00 86.31 398 ASP A C 1
ATOM 3043 O O . ASP A 1 398 ? 11.386 5.676 0.079 1.00 86.31 398 ASP A O 1
ATOM 3047 N N . VAL A 1 399 ? 9.533 4.876 -0.888 1.00 86.62 399 VAL A N 1
ATOM 3048 C CA . VAL A 1 399 ? 9.410 5.960 -1.872 1.00 86.62 399 VAL A CA 1
ATOM 3049 C C . VAL A 1 399 ? 9.185 7.318 -1.197 1.00 86.62 399 VAL A C 1
ATOM 3051 O O . VAL A 1 399 ? 9.704 8.325 -1.682 1.00 86.62 399 VAL A O 1
ATOM 3054 N N . ARG A 1 400 ? 8.452 7.365 -0.074 1.00 82.25 400 ARG A N 1
ATOM 3055 C CA . ARG A 1 400 ? 8.281 8.606 0.696 1.00 82.25 400 ARG A CA 1
ATOM 3056 C C . ARG A 1 400 ? 9.603 8.987 1.347 1.00 82.25 400 ARG A C 1
ATOM 3058 O O . ARG A 1 400 ? 10.047 10.120 1.188 1.00 82.25 400 ARG A O 1
ATOM 3065 N N . GLY A 1 401 ? 10.235 8.029 2.016 1.00 80.56 401 GLY A N 1
ATOM 3066 C CA . GLY A 1 401 ? 11.530 8.210 2.658 1.00 80.56 401 GLY A CA 1
ATOM 3067 C C . GLY A 1 401 ? 12.610 8.718 1.704 1.00 80.56 401 GLY A C 1
ATOM 3068 O O . GLY A 1 401 ? 13.355 9.633 2.036 1.00 80.56 401 GLY A O 1
ATOM 3069 N N . ILE A 1 402 ? 12.646 8.199 0.473 1.00 87.62 402 ILE A N 1
ATOM 3070 C CA . ILE A 1 402 ? 13.539 8.681 -0.589 1.00 87.62 402 ILE A CA 1
ATOM 3071 C C . ILE A 1 402 ? 13.211 10.123 -0.988 1.00 87.62 402 ILE A C 1
ATOM 3073 O O . ILE A 1 402 ? 14.132 10.920 -1.156 1.00 87.62 402 ILE A O 1
ATOM 3077 N N . ALA A 1 403 ? 11.932 10.479 -1.139 1.00 82.50 403 ALA A N 1
ATOM 3078 C CA . ALA A 1 403 ? 11.533 11.843 -1.490 1.00 82.50 403 ALA A CA 1
ATOM 3079 C C . ALA A 1 403 ? 11.933 12.858 -0.403 1.00 82.50 403 ALA A C 1
ATOM 3081 O O . ALA A 1 403 ? 12.441 13.931 -0.724 1.00 82.50 403 ALA A O 1
ATOM 3082 N N . GLU A 1 404 ? 11.753 12.497 0.871 1.00 80.88 404 GLU A N 1
ATOM 3083 C CA . GLU A 1 404 ? 12.178 13.301 2.024 1.00 80.88 404 GLU A CA 1
ATOM 3084 C C . GLU A 1 404 ? 13.706 13.397 2.107 1.00 80.88 404 GLU A C 1
ATOM 3086 O O . GLU A 1 404 ? 14.249 14.487 2.268 1.00 80.88 404 GLU A O 1
ATOM 3091 N N . HIS A 1 405 ? 14.410 12.276 1.923 1.00 82.69 405 HIS A N 1
ATOM 3092 C CA . HIS A 1 405 ? 15.870 12.226 1.956 1.00 82.69 405 HIS A CA 1
ATOM 3093 C C . HIS A 1 405 ? 16.507 13.046 0.829 1.00 82.69 405 HIS A C 1
ATOM 3095 O O . HIS A 1 405 ? 17.532 13.683 1.038 1.00 82.69 405 HIS A O 1
ATOM 3101 N N . SER A 1 406 ? 15.914 13.042 -0.366 1.00 82.44 406 SER A N 1
ATOM 3102 C CA . SER A 1 406 ? 16.430 13.798 -1.515 1.00 82.44 406 SER A CA 1
ATOM 3103 C C . SER A 1 406 ? 15.939 15.247 -1.578 1.00 82.44 406 SER A C 1
ATOM 3105 O O . SER A 1 406 ? 16.447 16.016 -2.393 1.00 82.44 406 SER A O 1
ATOM 3107 N N . GLY A 1 407 ? 14.992 15.640 -0.718 1.00 77.19 407 GLY A N 1
ATOM 3108 C CA . GLY A 1 407 ? 14.451 16.997 -0.676 1.00 77.19 407 GLY A CA 1
ATOM 3109 C C . GLY A 1 407 ? 13.713 17.385 -1.959 1.00 77.19 407 GLY A C 1
ATOM 3110 O O . GLY A 1 407 ? 13.905 18.493 -2.460 1.00 77.19 407 GLY A O 1
ATOM 3111 N N . VAL A 1 408 ? 12.916 16.471 -2.528 1.00 77.50 408 VAL A N 1
ATOM 3112 C CA . VAL A 1 408 ? 12.204 16.715 -3.794 1.00 77.50 408 VAL A CA 1
ATOM 3113 C C . VAL A 1 408 ? 11.175 17.829 -3.635 1.00 77.50 408 VAL A C 1
ATOM 3115 O O . VAL A 1 408 ? 10.179 17.690 -2.921 1.00 77.50 408 VAL A O 1
ATOM 3118 N N . GLU A 1 409 ? 11.371 18.913 -4.377 1.00 67.00 409 GLU A N 1
ATOM 3119 C CA . GLU A 1 409 ? 10.390 19.986 -4.502 1.00 67.00 409 GLU A CA 1
ATOM 3120 C C . GLU A 1 409 ? 9.389 19.634 -5.605 1.00 67.00 409 GLU A C 1
ATOM 3122 O O . GLU A 1 409 ? 9.693 19.623 -6.798 1.00 67.00 409 GLU A O 1
ATOM 3127 N N . PHE A 1 410 ? 8.165 19.298 -5.201 1.00 65.06 410 PHE A N 1
ATOM 3128 C CA . PHE A 1 410 ? 7.089 19.006 -6.138 1.00 65.06 410 PHE A CA 1
ATOM 3129 C C . PHE A 1 410 ? 6.536 20.313 -6.702 1.00 65.06 410 PHE A C 1
ATOM 3131 O O . PHE A 1 410 ? 5.752 20.998 -6.045 1.00 65.06 410 PHE A O 1
ATOM 3138 N N . ILE A 1 411 ? 6.950 20.651 -7.921 1.00 50.84 411 ILE A N 1
ATOM 3139 C CA . ILE A 1 411 ? 6.486 21.846 -8.627 1.00 50.84 411 ILE A CA 1
ATOM 3140 C C . ILE A 1 411 ? 4.998 21.668 -8.955 1.00 50.84 411 ILE A C 1
ATOM 3142 O O . ILE A 1 411 ? 4.617 20.805 -9.747 1.00 50.84 411 ILE A O 1
ATOM 3146 N N . SER A 1 412 ? 4.136 22.471 -8.332 1.00 40.50 412 SER A N 1
ATOM 3147 C CA . SER A 1 412 ? 2.704 22.495 -8.626 1.00 40.50 412 SER A CA 1
ATOM 3148 C C . SER A 1 412 ? 2.453 23.163 -9.976 1.00 40.50 412 SER A C 1
ATOM 3150 O O . SER A 1 412 ? 2.686 24.358 -10.146 1.00 40.50 412 SER A O 1
ATOM 3152 N N . SER A 1 413 ? 1.917 22.414 -10.938 1.00 37.59 413 SER A N 1
ATOM 3153 C CA . SER A 1 413 ? 1.281 22.990 -12.123 1.00 37.59 413 SER A CA 1
ATOM 3154 C C . SER A 1 413 ? -0.079 23.574 -11.723 1.00 37.59 413 SER A C 1
ATOM 3156 O O . SER A 1 413 ? -1.096 22.885 -11.798 1.00 37.59 413 SER A O 1
ATOM 3158 N N . GLY A 1 414 ? -0.071 24.821 -11.244 1.00 32.94 414 GLY A N 1
ATOM 3159 C CA . GLY A 1 414 ? -1.264 25.600 -10.904 1.00 32.94 414 GLY A CA 1
ATOM 3160 C C . GLY A 1 414 ? -0.970 26.777 -9.965 1.00 32.94 414 GLY A C 1
ATOM 3161 O O . GLY A 1 414 ? -0.820 26.565 -8.770 1.00 32.94 414 GLY A O 1
ATOM 3162 N N . GLU A 1 415 ? -0.948 27.987 -10.542 1.00 29.08 415 GLU A N 1
ATOM 3163 C CA . GLU A 1 415 ? -1.091 29.325 -9.924 1.00 29.08 415 GLU A CA 1
ATOM 3164 C C . GLU A 1 415 ? 0.083 29.945 -9.130 1.00 29.08 415 GLU A C 1
ATOM 3166 O O . GLU A 1 415 ? 0.250 29.722 -7.934 1.00 29.08 415 GLU A O 1
ATOM 3171 N N . LYS A 1 416 ? 0.811 30.873 -9.776 1.00 28.78 416 LYS A N 1
ATOM 3172 C CA . LYS A 1 416 ? 0.695 32.337 -9.559 1.00 28.78 416 LYS A CA 1
ATOM 3173 C C . LYS A 1 416 ? 1.724 33.090 -10.415 1.00 28.78 416 LYS A C 1
ATOM 3175 O O . LYS A 1 416 ? 2.876 33.254 -10.030 1.00 28.78 416 LYS A O 1
ATOM 3180 N N . GLU A 1 417 ? 1.275 33.600 -11.559 1.00 29.28 417 GLU A N 1
ATOM 3181 C CA . GLU A 1 417 ? 1.889 34.779 -12.170 1.00 29.28 417 GLU A CA 1
ATOM 3182 C C . GLU A 1 417 ? 1.310 36.021 -11.489 1.00 29.28 417 GLU A C 1
ATOM 3184 O O . GLU A 1 417 ? 0.146 36.361 -11.682 1.00 29.28 417 GLU A O 1
ATOM 3189 N N . THR A 1 418 ? 2.133 36.722 -10.713 1.00 25.17 418 THR A N 1
ATOM 3190 C CA . THR A 1 418 ? 1.960 38.158 -10.479 1.00 25.17 418 THR A CA 1
ATOM 3191 C C . THR A 1 418 ? 3.327 38.832 -10.457 1.00 25.17 418 THR A C 1
ATOM 3193 O O . THR A 1 418 ? 4.059 38.709 -9.482 1.00 25.17 418 THR A O 1
ATOM 3196 N N . GLY A 1 419 ? 3.610 39.580 -11.528 1.00 25.58 419 GLY A N 1
ATOM 3197 C CA . GLY A 1 419 ? 4.341 40.849 -11.484 1.00 25.58 419 GLY A CA 1
ATOM 3198 C C . GLY A 1 419 ? 5.862 40.823 -11.663 1.00 25.58 419 GLY A C 1
ATOM 3199 O O . GLY A 1 419 ? 6.590 40.788 -10.681 1.00 25.58 419 GLY A O 1
ATOM 3200 N N . SER A 1 420 ? 6.339 41.013 -12.899 1.00 24.06 420 SER A N 1
ATOM 3201 C CA . SER A 1 420 ? 7.184 42.165 -13.281 1.00 24.06 420 SER A CA 1
ATOM 3202 C C . SER A 1 420 ? 7.473 42.149 -14.791 1.00 24.06 420 SER A C 1
ATOM 3204 O O . SER A 1 420 ? 7.542 41.094 -15.414 1.00 24.06 420 SER A O 1
ATOM 3206 N N . ALA A 1 421 ? 7.570 43.337 -15.381 1.00 23.75 421 ALA A N 1
ATOM 3207 C CA . ALA A 1 421 ? 7.473 43.627 -16.806 1.00 23.75 421 ALA A CA 1
ATOM 3208 C C . ALA A 1 421 ? 8.796 43.505 -17.601 1.00 23.75 421 ALA A C 1
ATOM 3210 O O . ALA A 1 421 ? 9.812 44.012 -17.145 1.00 23.75 421 ALA A O 1
ATOM 3211 N N . ALA A 1 422 ? 8.673 42.962 -18.831 1.00 24.58 422 ALA A N 1
ATOM 3212 C CA . ALA A 1 422 ? 9.400 43.231 -20.100 1.00 24.58 422 ALA A CA 1
ATOM 3213 C C . ALA A 1 422 ? 10.953 43.072 -20.172 1.00 24.58 422 ALA A C 1
ATOM 3215 O O . ALA A 1 422 ? 11.625 43.261 -19.166 1.00 24.58 422 ALA A O 1
ATOM 3216 N N . PRO A 1 423 ? 11.571 42.788 -21.356 1.00 30.83 423 PRO A N 1
ATOM 3217 C CA . PRO A 1 423 ? 11.036 42.956 -22.711 1.00 30.83 423 PRO A CA 1
ATOM 3218 C C . PRO A 1 423 ? 11.114 41.741 -23.663 1.00 30.83 423 PRO A C 1
ATOM 3220 O O . PRO A 1 423 ? 11.884 40.799 -23.520 1.00 30.83 423 PRO A O 1
ATOM 3223 N N . GLU A 1 424 ? 10.238 41.847 -24.657 1.00 32.03 424 GLU A N 1
ATOM 3224 C CA . GLU A 1 424 ? 10.144 41.209 -25.970 1.00 32.03 424 GLU A CA 1
ATOM 3225 C C . GLU A 1 424 ? 11.268 40.257 -26.424 1.00 32.03 424 GLU A C 1
ATOM 3227 O O . GLU A 1 424 ? 12.366 40.662 -26.799 1.00 32.03 424 GLU A O 1
ATOM 3232 N N . CYS A 1 425 ? 10.888 38.995 -26.628 1.00 21.28 425 CYS A N 1
ATOM 3233 C CA . CYS A 1 425 ? 11.364 38.236 -27.778 1.00 21.28 425 CYS A CA 1
ATOM 3234 C C . CYS A 1 425 ? 10.183 37.479 -28.394 1.00 21.28 425 CYS A C 1
ATOM 3236 O O . CYS A 1 425 ? 9.800 36.395 -27.956 1.00 21.28 425 CYS A O 1
ATOM 3238 N N . ARG A 1 426 ? 9.563 38.095 -29.409 1.00 28.91 426 ARG A N 1
ATOM 3239 C CA . ARG A 1 426 ? 8.600 37.432 -30.291 1.00 28.91 426 ARG A CA 1
ATOM 3240 C C . ARG A 1 426 ? 9.313 36.283 -31.001 1.00 28.91 426 ARG A C 1
ATOM 3242 O O . ARG A 1 426 ? 10.042 36.504 -31.961 1.00 28.91 426 ARG A O 1
ATOM 3249 N N . THR A 1 427 ? 9.059 35.056 -30.568 1.00 24.53 427 THR A N 1
ATOM 3250 C CA . THR A 1 427 ? 9.210 33.875 -31.423 1.00 24.53 427 THR A CA 1
ATOM 3251 C C . THR A 1 427 ? 7.855 33.181 -31.518 1.00 24.53 427 THR A C 1
ATOM 3253 O O . THR A 1 427 ? 7.151 33.068 -30.514 1.00 24.53 427 THR A O 1
ATOM 3256 N N . PRO A 1 428 ? 7.417 32.800 -32.729 1.00 25.48 428 PRO A N 1
ATOM 3257 C CA . PRO A 1 428 ? 6.066 32.315 -32.940 1.00 25.48 428 PRO A CA 1
ATOM 3258 C C . PRO A 1 428 ? 5.868 30.980 -32.222 1.00 25.48 428 PRO A C 1
ATOM 3260 O O . PRO A 1 428 ? 6.708 30.083 -32.298 1.00 25.48 428 PRO A O 1
ATOM 3263 N N . VAL A 1 429 ? 4.724 30.864 -31.550 1.00 27.47 429 VAL A N 1
ATOM 3264 C CA . VAL A 1 429 ? 4.192 29.635 -30.962 1.00 27.47 429 VAL A CA 1
ATOM 3265 C C . VAL A 1 429 ? 4.181 28.542 -32.033 1.00 27.47 429 VAL A C 1
ATOM 3267 O O . VAL A 1 429 ? 3.313 28.521 -32.902 1.00 27.47 429 VAL A O 1
ATOM 3270 N N . ARG A 1 430 ? 5.142 27.614 -31.980 1.00 26.12 430 ARG A N 1
ATOM 3271 C CA . ARG A 1 430 ? 5.028 26.337 -32.688 1.00 26.12 430 ARG A CA 1
ATOM 3272 C C . ARG A 1 430 ? 4.205 25.399 -31.815 1.00 26.12 430 ARG A C 1
ATOM 3274 O O . ARG A 1 430 ? 4.592 25.079 -30.694 1.00 26.12 430 ARG A O 1
ATOM 3281 N N . HIS A 1 431 ? 3.050 24.983 -32.324 1.00 27.38 431 HIS A N 1
ATOM 3282 C CA . HIS A 1 431 ? 2.310 23.844 -31.794 1.00 27.38 431 HIS A CA 1
ATOM 3283 C C . HIS A 1 431 ? 3.236 22.618 -31.771 1.00 27.38 431 HIS A C 1
ATOM 3285 O O . HIS A 1 431 ? 3.571 22.078 -32.821 1.00 27.38 431 HIS A O 1
ATOM 3291 N N . CYS A 1 432 ? 3.680 22.190 -30.588 1.00 28.61 432 CYS A N 1
ATOM 3292 C CA . CYS A 1 432 ? 4.446 20.954 -30.444 1.00 28.61 432 CYS A CA 1
ATOM 3293 C C . CYS A 1 432 ? 3.480 19.777 -30.278 1.00 28.61 432 CYS A C 1
ATOM 3295 O O . CYS A 1 432 ? 3.006 19.475 -29.181 1.00 28.61 432 CYS A O 1
ATOM 3297 N N . THR A 1 433 ? 3.178 19.141 -31.403 1.00 33.88 433 THR A N 1
ATOM 3298 C CA . THR A 1 433 ? 2.575 17.815 -31.531 1.00 33.88 433 THR A CA 1
ATOM 3299 C C . THR A 1 433 ? 3.437 16.763 -30.823 1.00 33.88 433 THR A C 1
ATOM 3301 O O . THR A 1 433 ? 4.658 16.740 -30.984 1.00 33.88 433 THR A O 1
ATOM 3304 N N . SER A 1 434 ? 2.825 15.877 -30.029 1.00 40.72 434 SER A N 1
ATOM 3305 C CA . SER A 1 434 ? 3.528 14.740 -29.427 1.00 40.72 434 SER A CA 1
ATOM 3306 C C . SER A 1 434 ? 4.073 13.832 -30.530 1.00 40.72 434 SER A C 1
ATOM 3308 O O . SER A 1 434 ? 3.324 13.367 -31.388 1.00 40.72 434 SER A O 1
ATOM 3310 N N . THR A 1 435 ? 5.384 13.590 -30.539 1.00 46.69 435 THR A N 1
ATOM 3311 C CA . THR A 1 435 ? 6.009 12.650 -31.473 1.00 46.69 435 THR A CA 1
ATOM 3312 C C . THR A 1 435 ? 5.915 11.237 -30.911 1.00 46.69 435 THR A C 1
ATOM 3314 O O . THR A 1 435 ? 6.348 10.956 -29.794 1.00 46.69 435 THR A O 1
ATOM 3317 N N . HIS A 1 436 ? 5.311 10.335 -31.675 1.00 57.16 436 HIS A N 1
ATOM 3318 C CA . HIS A 1 436 ? 5.166 8.928 -31.332 1.00 57.16 436 HIS A CA 1
ATOM 3319 C C . HIS A 1 436 ? 6.026 8.101 -32.286 1.00 57.16 436 HIS A C 1
ATOM 3321 O O . HIS A 1 436 ? 6.037 8.341 -33.494 1.00 57.16 436 HIS A O 1
ATOM 3327 N N . ARG A 1 437 ? 6.758 7.117 -31.749 1.00 57.69 437 ARG A N 1
ATOM 3328 C CA . ARG A 1 437 ? 7.500 6.161 -32.576 1.00 57.69 437 ARG A CA 1
ATOM 3329 C C . ARG A 1 437 ? 6.537 5.110 -33.110 1.00 57.69 437 ARG A C 1
ATOM 3331 O O . ARG A 1 437 ? 5.950 4.350 -32.335 1.00 57.69 437 ARG A O 1
ATOM 3338 N N . VAL A 1 438 ? 6.383 5.083 -34.424 1.00 75.00 438 VAL A N 1
ATOM 3339 C CA . VAL A 1 438 ? 5.471 4.193 -35.136 1.00 75.00 438 VAL A CA 1
ATOM 3340 C C . VAL A 1 438 ? 6.273 3.238 -36.007 1.00 75.00 438 VAL A C 1
ATOM 3342 O O . VAL A 1 438 ? 7.251 3.630 -36.642 1.00 75.00 438 VAL A O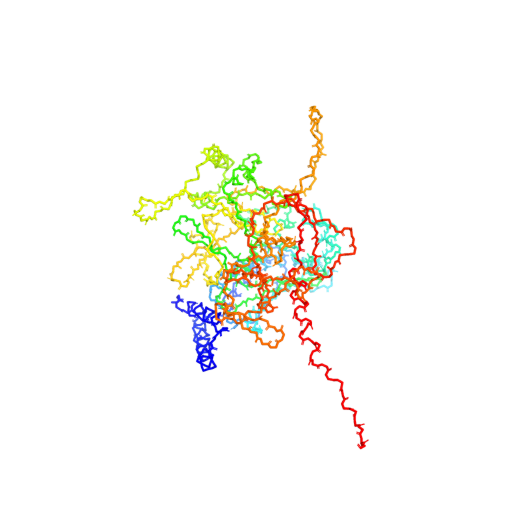 1
ATOM 3345 N N . LEU A 1 439 ? 5.875 1.971 -36.007 1.00 76.75 439 LEU A N 1
ATOM 3346 C CA . LEU A 1 439 ? 6.347 0.985 -36.962 1.00 76.75 439 LEU A CA 1
ATOM 3347 C C . LEU A 1 439 ? 5.500 1.101 -38.226 1.00 76.75 439 LEU A C 1
ATOM 3349 O O . LEU A 1 439 ? 4.281 0.949 -38.150 1.00 76.75 439 LEU A O 1
ATOM 3353 N N . ILE A 1 440 ? 6.150 1.340 -39.360 1.00 79.88 440 ILE A N 1
ATOM 3354 C CA . ILE A 1 440 ? 5.522 1.439 -40.673 1.00 79.88 440 ILE A CA 1
ATOM 3355 C C . ILE A 1 440 ? 5.726 0.126 -41.414 1.00 79.88 440 ILE A C 1
ATOM 3357 O O . ILE A 1 440 ? 6.852 -0.348 -41.585 1.00 79.88 440 ILE A O 1
ATOM 3361 N N . PHE A 1 441 ? 4.628 -0.447 -41.881 1.00 79.50 441 PHE A N 1
ATOM 3362 C CA . PHE A 1 441 ? 4.618 -1.710 -42.601 1.00 79.50 441 PHE A CA 1
ATOM 3363 C C . PHE A 1 441 ? 3.607 -1.676 -43.744 1.00 79.50 441 PHE A C 1
ATOM 3365 O O . PHE A 1 441 ? 2.741 -0.802 -43.813 1.00 79.50 441 PHE A O 1
ATOM 3372 N N . LYS A 1 442 ? 3.722 -2.639 -44.654 1.00 79.19 442 LYS A N 1
ATOM 3373 C CA . LYS A 1 442 ? 2.764 -2.853 -45.738 1.00 79.19 442 LYS A CA 1
ATOM 3374 C C . LYS A 1 442 ? 2.053 -4.184 -45.564 1.00 79.19 442 LYS A C 1
ATOM 3376 O O . LYS A 1 442 ? 2.664 -5.175 -45.160 1.00 79.19 442 LYS A O 1
ATOM 3381 N N . ASN A 1 443 ? 0.767 -4.196 -45.897 1.00 71.50 443 ASN A N 1
ATOM 3382 C CA . ASN A 1 443 ? 0.006 -5.432 -46.059 1.00 71.50 443 ASN A CA 1
ATOM 3383 C C . ASN A 1 443 ? -0.088 -5.805 -47.548 1.00 71.50 443 ASN A C 1
ATOM 3385 O O . ASN A 1 443 ? 0.338 -6.896 -47.919 1.00 71.50 443 ASN A O 1
ATOM 3389 N N . GLY A 1 444 ? -0.527 -4.876 -48.404 1.00 68.81 444 GLY A N 1
ATOM 3390 C CA . GLY A 1 444 ? -0.571 -5.013 -49.867 1.00 68.81 444 GLY A CA 1
ATOM 3391 C C . GLY A 1 444 ? 0.462 -4.142 -50.598 1.00 68.81 444 GLY A C 1
ATOM 3392 O O . GLY A 1 444 ? 1.388 -3.601 -49.990 1.00 68.81 444 GLY A O 1
ATOM 3393 N N . GLU A 1 445 ? 0.320 -4.006 -51.919 1.00 64.62 445 GLU A N 1
ATOM 3394 C CA . GLU A 1 445 ? 1.237 -3.185 -52.729 1.00 64.62 445 GLU A CA 1
ATOM 3395 C C . GLU A 1 445 ? 0.993 -1.675 -52.582 1.00 64.62 445 GLU A C 1
ATOM 3397 O O . GLU A 1 445 ? 1.949 -0.897 -52.682 1.00 64.62 445 GLU A O 1
ATOM 3402 N N . GLN A 1 446 ? -0.255 -1.260 -52.326 1.00 68.56 446 GLN A N 1
ATOM 3403 C CA . GLN A 1 446 ? -0.663 0.144 -52.416 1.00 68.56 446 GLN A CA 1
ATOM 3404 C C . GLN A 1 446 ? -0.657 0.878 -51.067 1.00 68.56 446 GLN A C 1
ATOM 3406 O O . GLN A 1 446 ? -0.189 2.016 -50.994 1.00 68.56 446 GLN A O 1
ATOM 3411 N N . GLU A 1 447 ? -1.106 0.242 -49.984 1.00 76.44 447 GLU A N 1
ATOM 3412 C CA . GLU A 1 447 ? -1.339 0.906 -48.699 1.00 76.44 447 GLU A CA 1
ATOM 3413 C C . GLU A 1 447 ? -0.191 0.713 -47.701 1.00 76.44 447 GLU A C 1
ATOM 3415 O O . GLU A 1 447 ? 0.417 -0.356 -47.573 1.00 76.44 447 GLU A O 1
ATOM 3420 N N . ARG A 1 448 ? 0.082 1.775 -46.934 1.00 78.75 448 ARG A N 1
ATOM 3421 C CA . ARG A 1 448 ? 1.005 1.764 -45.796 1.00 78.75 448 ARG A CA 1
ATOM 3422 C C . ARG A 1 448 ? 0.225 1.870 -44.500 1.00 78.75 448 ARG A C 1
ATOM 3424 O O . ARG A 1 448 ? -0.656 2.715 -44.373 1.00 78.75 448 ARG A O 1
ATOM 3431 N N . PHE A 1 449 ? 0.625 1.074 -43.521 1.00 80.94 449 PHE A N 1
ATOM 3432 C CA . PHE A 1 449 ? 0.062 1.079 -42.180 1.00 80.94 449 PHE A CA 1
ATOM 3433 C C . PHE A 1 449 ? 1.113 1.508 -41.166 1.00 80.94 449 PHE A C 1
ATOM 3435 O O . PHE A 1 449 ? 2.299 1.223 -41.336 1.00 80.94 449 PHE A O 1
ATOM 3442 N N . ALA A 1 450 ? 0.675 2.170 -40.099 1.00 75.19 450 ALA A N 1
ATOM 3443 C CA . ALA A 1 450 ? 1.526 2.565 -38.988 1.00 75.19 450 ALA A CA 1
ATOM 3444 C C . ALA A 1 450 ? 0.909 2.164 -37.649 1.00 75.19 450 ALA A C 1
ATOM 3446 O O . ALA A 1 450 ? -0.233 2.498 -37.351 1.00 75.19 450 ALA A O 1
ATOM 3447 N N . VAL A 1 451 ? 1.690 1.487 -36.809 1.00 74.94 451 VAL A N 1
ATOM 3448 C CA . VAL A 1 451 ? 1.283 1.111 -35.448 1.00 74.94 451 VAL A CA 1
ATOM 3449 C C . VAL A 1 451 ? 2.284 1.670 -34.437 1.00 74.94 451 VAL A C 1
ATOM 3451 O O . VAL A 1 451 ? 3.490 1.487 -34.621 1.00 74.94 451 VAL A O 1
ATOM 3454 N N . PRO A 1 452 ? 1.841 2.323 -33.346 1.00 73.12 452 PRO A N 1
ATOM 3455 C CA . PRO A 1 452 ? 2.740 2.751 -32.281 1.00 73.12 452 PRO A CA 1
ATOM 3456 C C . PRO A 1 452 ? 3.519 1.570 -31.697 1.00 73.12 452 PRO A C 1
ATOM 3458 O O . PRO A 1 452 ? 2.932 0.572 -31.283 1.00 73.12 452 PRO A O 1
ATOM 3461 N N . LEU A 1 453 ? 4.841 1.707 -31.579 1.00 69.12 453 LEU A N 1
ATOM 3462 C CA . LEU A 1 453 ? 5.707 0.651 -31.036 1.00 69.12 453 LEU A CA 1
ATOM 3463 C C . LEU A 1 453 ? 5.295 0.190 -29.633 1.00 69.12 453 LEU A C 1
ATOM 3465 O O . LEU A 1 453 ? 5.456 -0.978 -29.295 1.00 69.12 453 LEU A O 1
ATOM 3469 N N . ALA A 1 454 ? 4.718 1.087 -28.830 1.00 66.25 454 ALA A N 1
ATOM 3470 C CA . ALA A 1 454 ? 4.215 0.775 -27.493 1.00 66.25 454 ALA A CA 1
ATOM 3471 C C . ALA A 1 454 ? 3.102 -0.292 -27.488 1.00 66.25 454 ALA A C 1
ATOM 3473 O O . ALA A 1 454 ? 2.913 -0.973 -26.483 1.00 66.25 454 ALA A O 1
ATOM 3474 N N . MET A 1 455 ? 2.385 -0.451 -28.604 1.00 68.25 455 MET A N 1
ATOM 3475 C CA . MET A 1 455 ? 1.312 -1.434 -28.767 1.00 68.25 455 MET A CA 1
ATOM 3476 C C . MET A 1 455 ? 1.815 -2.781 -29.295 1.00 68.25 455 MET A C 1
ATOM 3478 O O . MET A 1 455 ? 1.036 -3.723 -29.395 1.00 68.25 455 MET A O 1
ATOM 3482 N N . ILE A 1 456 ? 3.106 -2.900 -29.618 1.00 74.56 456 ILE A N 1
ATOM 3483 C CA . ILE A 1 456 ? 3.694 -4.102 -30.205 1.00 74.56 456 ILE A CA 1
ATOM 3484 C C . ILE A 1 456 ? 4.400 -4.902 -29.107 1.00 74.56 456 ILE A C 1
ATOM 3486 O O . ILE A 1 456 ? 5.285 -4.404 -28.411 1.00 74.56 456 ILE A O 1
ATOM 3490 N N . ARG A 1 457 ? 4.021 -6.172 -28.947 1.00 75.62 457 ARG A N 1
ATOM 3491 C CA . ARG A 1 457 ? 4.745 -7.135 -28.109 1.00 75.62 457 ARG A CA 1
ATOM 3492 C C . ARG A 1 457 ? 5.969 -7.668 -28.843 1.00 75.62 457 ARG A C 1
ATOM 3494 O O . ARG A 1 457 ? 7.038 -7.762 -28.247 1.00 75.62 457 ARG A O 1
ATOM 3501 N N . ARG A 1 458 ? 5.807 -8.048 -30.113 1.00 79.19 458 ARG A N 1
ATOM 3502 C CA . ARG A 1 458 ? 6.862 -8.666 -30.928 1.00 79.19 458 ARG A CA 1
ATOM 3503 C C . ARG A 1 458 ? 6.531 -8.563 -32.415 1.00 79.19 458 ARG A C 1
ATOM 3505 O O . ARG A 1 458 ? 5.364 -8.614 -32.787 1.00 79.19 458 ARG A O 1
ATOM 3512 N N . VAL A 1 459 ? 7.560 -8.495 -33.257 1.00 79.00 459 VAL A N 1
ATOM 3513 C CA . VAL A 1 459 ? 7.452 -8.757 -34.698 1.00 79.00 459 VAL A CA 1
ATOM 3514 C C . VAL A 1 459 ? 8.335 -9.955 -35.024 1.00 79.00 459 VAL A C 1
ATOM 3516 O O . VAL A 1 459 ? 9.499 -9.982 -34.626 1.00 79.00 459 VAL A O 1
ATOM 3519 N N . SER A 1 460 ? 7.783 -10.960 -35.697 1.00 77.69 460 SER A N 1
ATOM 3520 C CA . SER A 1 460 ? 8.495 -12.200 -36.028 1.00 77.69 460 SER A CA 1
ATOM 3521 C C . SER A 1 460 ? 8.448 -12.462 -37.522 1.00 77.69 460 SER A C 1
ATOM 3523 O O . SER A 1 460 ? 7.381 -12.363 -38.116 1.00 77.69 460 SER A O 1
ATOM 3525 N N . ALA A 1 461 ? 9.577 -12.840 -38.120 1.00 80.50 461 ALA A N 1
ATOM 3526 C CA . ALA A 1 461 ? 9.588 -13.350 -39.486 1.00 80.50 461 ALA A CA 1
ATOM 3527 C C . ALA A 1 461 ? 8.938 -14.742 -39.522 1.00 80.50 461 ALA A C 1
ATOM 3529 O O . ALA A 1 461 ? 9.257 -15.607 -38.700 1.00 80.50 461 ALA A O 1
ATOM 3530 N N . ILE A 1 462 ? 8.022 -14.954 -40.460 1.00 81.69 462 ILE A N 1
ATOM 3531 C CA . ILE A 1 462 ? 7.286 -16.201 -40.642 1.00 81.69 462 ILE A CA 1
ATOM 3532 C C . ILE A 1 462 ? 7.358 -16.641 -42.103 1.00 81.69 462 ILE A C 1
ATOM 3534 O O . ILE A 1 462 ? 7.460 -15.821 -43.014 1.00 81.69 462 ILE A O 1
ATOM 3538 N N . ARG A 1 463 ? 7.302 -17.956 -42.318 1.00 79.69 463 ARG A N 1
ATOM 3539 C CA . ARG A 1 463 ? 7.272 -18.554 -43.655 1.00 79.69 463 ARG A CA 1
ATOM 3540 C C . ARG A 1 463 ? 5.878 -19.062 -43.977 1.00 79.69 463 ARG A C 1
ATOM 3542 O O . ARG A 1 463 ? 5.205 -19.590 -43.089 1.00 79.69 463 ARG A O 1
ATOM 3549 N N . LYS A 1 464 ? 5.480 -18.974 -45.247 1.00 77.62 464 LYS A N 1
ATOM 3550 C CA . LYS A 1 464 ? 4.149 -19.386 -45.725 1.00 77.62 464 LYS A CA 1
ATOM 3551 C C . LYS A 1 464 ? 3.778 -20.821 -45.331 1.00 77.62 464 LYS A C 1
ATOM 3553 O O . LYS A 1 464 ? 2.628 -21.080 -45.005 1.00 77.62 464 LYS A O 1
ATOM 3558 N N . GLN A 1 465 ? 4.744 -21.741 -45.296 1.00 78.38 465 GLN A N 1
ATOM 3559 C CA . GLN A 1 465 ? 4.502 -23.158 -44.992 1.00 78.38 465 GLN A CA 1
ATOM 3560 C C . GLN A 1 465 ? 4.110 -23.419 -43.526 1.00 78.38 465 GLN A C 1
ATOM 3562 O O . GLN A 1 465 ? 3.636 -24.504 -43.216 1.00 78.38 465 GLN A O 1
ATOM 3567 N N . ARG A 1 466 ? 4.321 -22.454 -42.616 1.00 79.81 466 ARG A N 1
ATOM 3568 C CA . ARG A 1 466 ? 3.949 -22.566 -41.191 1.00 79.81 466 ARG A CA 1
ATOM 3569 C C . ARG A 1 466 ? 2.542 -22.046 -40.886 1.00 79.81 466 ARG A C 1
ATOM 3571 O O . ARG A 1 466 ? 2.144 -22.047 -39.726 1.00 79.81 466 ARG A O 1
ATOM 3578 N N . ILE A 1 467 ? 1.838 -21.539 -41.896 1.00 81.19 467 ILE A N 1
ATOM 3579 C CA . ILE A 1 467 ? 0.476 -21.034 -41.751 1.00 81.19 467 ILE A CA 1
ATOM 3580 C C . ILE A 1 467 ? -0.483 -22.199 -41.979 1.00 81.19 467 ILE A C 1
ATOM 3582 O O . ILE A 1 467 ? -0.569 -22.738 -43.081 1.00 81.19 467 ILE A O 1
ATOM 3586 N N . GLU A 1 468 ? -1.216 -22.569 -40.938 1.00 79.31 468 GLU A N 1
ATOM 3587 C CA . GLU A 1 468 ? -2.250 -23.596 -40.991 1.00 79.31 468 GLU A CA 1
ATOM 3588 C C . GLU A 1 468 ? -3.603 -22.929 -41.232 1.00 79.31 468 GLU A C 1
ATOM 3590 O O . GLU A 1 468 ? -3.971 -21.980 -40.542 1.00 79.31 468 GLU A O 1
ATOM 3595 N N . THR A 1 469 ? -4.356 -23.399 -42.225 1.00 76.50 469 THR A N 1
ATOM 3596 C CA . THR A 1 469 ? -5.693 -22.863 -42.515 1.00 76.50 469 THR A CA 1
ATOM 3597 C C . THR A 1 469 ? -6.749 -23.847 -42.035 1.00 76.50 469 THR A C 1
ATOM 3599 O O . THR A 1 469 ? -6.768 -24.996 -42.468 1.00 76.50 469 THR A O 1
ATOM 3602 N N . VAL A 1 470 ? -7.633 -23.392 -41.148 1.00 73.94 470 VAL A N 1
ATOM 3603 C CA . VAL A 1 470 ? -8.760 -24.165 -40.617 1.00 73.94 470 VAL A CA 1
ATOM 3604 C C . VAL A 1 470 ? -10.045 -23.399 -40.930 1.00 73.94 470 VAL A C 1
ATOM 3606 O O . VAL A 1 470 ? -10.298 -22.325 -40.381 1.00 73.94 470 VAL A O 1
ATOM 3609 N N . GLY A 1 471 ? -10.854 -23.934 -41.848 1.00 73.06 471 GLY A N 1
ATOM 3610 C CA . GLY A 1 471 ? -12.027 -23.236 -42.382 1.00 73.06 471 GLY A CA 1
ATOM 3611 C C . GLY A 1 471 ? -11.625 -21.973 -43.151 1.00 73.06 471 GLY A C 1
ATOM 3612 O O . GLY A 1 471 ? -10.759 -22.024 -44.018 1.00 73.06 471 GLY A O 1
ATOM 3613 N N . SER A 1 472 ? -12.227 -20.832 -42.814 1.00 64.94 472 SER A N 1
ATOM 3614 C CA . SER A 1 472 ? -11.876 -19.518 -43.376 1.00 64.94 472 SER A CA 1
ATOM 3615 C C . SER A 1 472 ? -10.738 -18.805 -42.630 1.00 64.94 472 SER A C 1
ATOM 3617 O O . SER A 1 472 ? -10.431 -17.655 -42.937 1.00 64.94 472 SER A O 1
ATOM 3619 N N . ARG A 1 473 ? -10.118 -19.448 -41.629 1.00 71.62 473 ARG A N 1
ATOM 3620 C CA . ARG A 1 473 ? -9.171 -18.799 -40.711 1.00 71.62 473 ARG A CA 1
ATOM 3621 C C . ARG A 1 473 ? -7.768 -19.362 -40.837 1.00 71.62 473 ARG A C 1
ATOM 3623 O O . ARG A 1 473 ? -7.576 -20.562 -40.994 1.00 71.62 473 ARG A O 1
ATOM 3630 N N . SER A 1 474 ? -6.787 -18.477 -40.721 1.00 80.44 474 SER A N 1
ATOM 3631 C CA . SER A 1 474 ? -5.367 -18.815 -40.729 1.00 80.44 474 SER A CA 1
ATOM 3632 C C . SER A 1 474 ? -4.799 -18.735 -39.314 1.00 80.44 474 SER A C 1
ATOM 3634 O O . SER A 1 474 ? -5.032 -17.762 -38.600 1.00 80.44 474 SER A O 1
ATOM 3636 N N . TYR A 1 475 ? -4.034 -19.743 -38.918 1.00 82.88 475 TYR A N 1
ATOM 3637 C CA . TYR A 1 475 ? -3.378 -19.852 -37.623 1.00 82.88 475 TYR A CA 1
ATOM 3638 C C . TYR A 1 475 ? -1.886 -20.101 -37.809 1.00 82.88 475 TYR A C 1
ATOM 3640 O O . TYR A 1 475 ? -1.441 -20.662 -38.810 1.00 82.88 475 TYR A O 1
ATOM 3648 N N . ILE A 1 476 ? -1.106 -19.683 -36.820 1.00 83.19 476 ILE A N 1
ATOM 3649 C CA . ILE A 1 476 ? 0.309 -20.016 -36.721 1.00 83.19 476 ILE A CA 1
ATOM 3650 C C . ILE A 1 476 ? 0.673 -20.280 -35.272 1.00 83.19 476 ILE A C 1
ATOM 3652 O O . ILE A 1 476 ? 0.284 -19.545 -34.363 1.00 83.19 476 ILE A O 1
ATOM 3656 N N . THR A 1 477 ? 1.448 -21.332 -35.053 1.00 77.88 477 THR A N 1
ATOM 3657 C CA . THR A 1 477 ? 1.953 -21.666 -33.726 1.00 77.88 477 THR A CA 1
ATOM 3658 C C . THR A 1 477 ? 3.165 -20.797 -33.418 1.00 77.88 477 THR A C 1
ATOM 3660 O O . THR A 1 477 ? 4.231 -20.959 -34.015 1.00 77.88 477 THR A O 1
ATOM 3663 N N . VAL A 1 478 ? 3.005 -19.862 -32.481 1.00 70.44 478 VAL A N 1
ATOM 3664 C CA . VAL A 1 478 ? 4.094 -19.020 -31.970 1.00 70.44 478 VAL A CA 1
ATOM 3665 C C . VAL A 1 478 ? 4.302 -19.362 -30.506 1.00 70.44 478 VAL A C 1
ATOM 3667 O O . VAL A 1 478 ? 3.358 -19.315 -29.724 1.00 70.44 478 VAL A O 1
ATOM 3670 N N . ASP A 1 479 ? 5.530 -19.736 -30.144 1.00 68.06 479 ASP A N 1
ATOM 3671 C CA . ASP A 1 479 ? 5.901 -20.131 -28.778 1.00 68.06 479 ASP A CA 1
ATOM 3672 C C . ASP A 1 479 ? 4.980 -21.235 -28.192 1.00 68.06 479 ASP A C 1
ATOM 3674 O O . ASP A 1 479 ? 4.652 -21.233 -27.010 1.00 68.06 479 ASP A O 1
ATOM 3678 N N . GLY A 1 480 ? 4.531 -22.172 -29.041 1.00 66.94 480 GLY A N 1
ATOM 3679 C CA . GLY A 1 480 ? 3.646 -23.285 -28.660 1.00 66.94 480 GLY A CA 1
ATOM 3680 C C . GLY A 1 480 ? 2.159 -22.929 -28.537 1.00 66.94 480 GLY A C 1
ATOM 3681 O O . GLY A 1 480 ? 1.350 -23.810 -28.265 1.00 66.94 480 GLY A O 1
ATOM 3682 N N . ILE A 1 481 ? 1.780 -21.667 -28.769 1.00 74.00 481 ILE A N 1
ATOM 3683 C CA . ILE A 1 481 ? 0.396 -21.190 -28.680 1.00 74.00 481 ILE A CA 1
ATOM 3684 C C . ILE A 1 481 ? -0.169 -20.981 -30.097 1.00 74.00 481 ILE A C 1
ATOM 3686 O O . ILE A 1 481 ? 0.448 -20.259 -30.893 1.00 74.00 481 ILE A O 1
ATOM 3690 N N . PRO A 1 482 ? -1.349 -21.545 -30.430 1.00 76.88 482 PRO A N 1
ATOM 3691 C CA . PRO A 1 482 ? -2.023 -21.264 -31.692 1.00 76.88 482 PRO A CA 1
ATOM 3692 C C . PRO A 1 482 ? -2.473 -19.801 -31.708 1.00 76.88 482 PRO A C 1
ATOM 3694 O O . PRO A 1 482 ? -3.399 -19.396 -31.006 1.00 76.88 482 PRO A O 1
ATOM 3697 N N . THR A 1 483 ? -1.780 -18.990 -32.501 1.00 81.62 483 THR A N 1
ATOM 3698 C CA . THR A 1 483 ? -2.051 -17.563 -32.664 1.00 81.62 483 THR A CA 1
ATOM 3699 C C . THR A 1 483 ? -2.876 -17.365 -33.929 1.00 81.62 483 THR A C 1
ATOM 3701 O O . THR A 1 483 ? -2.481 -17.815 -35.006 1.00 81.62 483 THR A O 1
ATOM 3704 N N . LEU A 1 484 ? -4.025 -16.697 -33.810 1.00 83.88 484 LEU A N 1
ATOM 3705 C CA . LEU A 1 484 ? -4.857 -16.358 -34.967 1.00 83.88 484 LEU A CA 1
ATOM 3706 C C . LEU A 1 484 ? -4.141 -15.310 -35.825 1.00 83.88 484 LEU A C 1
ATOM 3708 O O . LEU A 1 484 ? -3.706 -14.283 -35.305 1.00 83.88 484 LEU A O 1
ATOM 3712 N N . ILE A 1 485 ? -4.042 -15.546 -37.130 1.00 84.56 485 ILE A N 1
ATOM 3713 C CA . ILE A 1 485 ? -3.499 -14.573 -38.074 1.00 84.56 485 ILE A CA 1
ATOM 3714 C C . ILE A 1 485 ? -4.640 -13.695 -38.582 1.00 84.56 485 ILE A C 1
ATOM 3716 O O . ILE A 1 485 ? -5.569 -14.178 -39.228 1.00 84.56 485 ILE A O 1
ATOM 3720 N N . LEU A 1 486 ? -4.544 -12.395 -38.316 1.00 82.94 486 LEU A N 1
ATOM 3721 C CA . LEU A 1 486 ? -5.410 -11.380 -38.894 1.00 82.94 486 LEU A CA 1
ATOM 3722 C C . LEU A 1 486 ? -4.794 -10.862 -40.188 1.00 82.94 486 LEU A C 1
ATOM 3724 O O . LEU A 1 486 ? -3.661 -10.375 -40.215 1.00 82.94 486 LEU A O 1
ATOM 3728 N N . ARG A 1 487 ? -5.577 -10.957 -41.256 1.00 79.44 487 ARG A N 1
ATOM 3729 C CA . ARG A 1 487 ? -5.297 -10.365 -42.559 1.00 79.44 487 ARG A CA 1
ATOM 3730 C C . ARG A 1 487 ? -6.072 -9.062 -42.669 1.00 79.44 487 ARG A C 1
ATOM 3732 O O . ARG A 1 487 ? -7.298 -9.088 -42.588 1.00 79.44 487 ARG A O 1
ATOM 3739 N N . LEU A 1 488 ? -5.369 -7.937 -42.811 1.00 78.69 488 LEU A N 1
ATOM 3740 C CA . LEU A 1 488 ? -6.024 -6.623 -42.868 1.00 78.69 488 LEU A CA 1
ATOM 3741 C C . LEU A 1 488 ? -6.946 -6.505 -44.086 1.00 78.69 488 LEU A C 1
ATOM 3743 O O . LEU A 1 488 ? -8.008 -5.923 -43.972 1.00 78.69 488 LEU A O 1
ATOM 3747 N N . ASP A 1 489 ? -6.605 -7.158 -45.191 1.00 74.06 489 ASP A N 1
ATOM 3748 C CA . ASP A 1 489 ? -7.399 -7.254 -46.422 1.00 74.06 489 ASP A CA 1
ATOM 3749 C C . ASP A 1 489 ? -8.671 -8.108 -46.307 1.00 74.06 489 ASP A C 1
ATOM 3751 O O . ASP A 1 489 ? -9.499 -8.114 -47.209 1.00 74.06 489 ASP A O 1
ATOM 3755 N N . CYS A 1 490 ? -8.837 -8.851 -45.211 1.00 71.56 490 CYS A N 1
ATOM 3756 C CA . CYS A 1 490 ? -10.090 -9.547 -44.908 1.00 71.56 490 CYS A CA 1
ATOM 3757 C C . CYS A 1 490 ? -10.975 -8.763 -43.927 1.00 71.56 490 CYS A C 1
ATOM 3759 O O . CYS A 1 490 ? -12.110 -9.167 -43.691 1.00 71.56 490 CYS A O 1
ATOM 3761 N N . LEU A 1 491 ? -10.443 -7.706 -43.304 1.00 68.12 491 LEU A N 1
ATOM 3762 C CA . LEU A 1 491 ? -11.100 -6.944 -42.235 1.00 68.12 491 LEU A CA 1
ATOM 3763 C C . LEU A 1 491 ? -11.364 -5.480 -42.611 1.00 68.12 491 LEU A C 1
ATOM 3765 O O . LEU A 1 491 ? -12.212 -4.851 -41.981 1.00 68.12 491 LEU A O 1
ATOM 3769 N N . LEU A 1 492 ? -10.626 -4.965 -43.592 1.00 71.50 492 LEU A N 1
ATOM 3770 C CA . LEU A 1 492 ? -10.656 -3.605 -44.122 1.00 71.50 492 LEU A CA 1
ATOM 3771 C C . LEU A 1 492 ? -10.686 -3.682 -45.657 1.00 71.50 492 LEU A C 1
ATOM 3773 O O . LEU A 1 492 ? -10.137 -4.630 -46.228 1.00 71.50 492 LEU A O 1
ATOM 3777 N N . ASP A 1 493 ? -11.262 -2.681 -46.317 1.00 66.81 493 ASP A N 1
ATOM 3778 C CA . ASP A 1 493 ? -11.278 -2.545 -47.779 1.00 66.81 493 ASP A CA 1
ATOM 3779 C C . ASP A 1 493 ? -9.917 -2.043 -48.300 1.00 66.81 493 ASP A C 1
ATOM 3781 O O . ASP A 1 493 ? -9.726 -0.887 -48.681 1.00 66.81 493 ASP A O 1
ATOM 3785 N N . VAL A 1 494 ? -8.909 -2.916 -48.224 1.00 74.38 494 VAL A N 1
ATOM 3786 C CA . VAL A 1 494 ? -7.510 -2.617 -48.567 1.00 74.38 494 VAL A CA 1
ATOM 3787 C C . VAL A 1 494 ? -6.937 -3.682 -49.494 1.00 74.38 494 VAL A C 1
ATOM 3789 O O . VAL A 1 494 ? -7.394 -4.827 -49.505 1.00 74.38 494 VAL A O 1
ATOM 3792 N N . SER A 1 495 ? -5.899 -3.331 -50.260 1.00 70.31 495 SER A N 1
ATOM 3793 C CA . SER A 1 495 ? -5.306 -4.247 -51.238 1.00 70.31 495 SER A CA 1
ATOM 3794 C C . SER A 1 495 ? -4.901 -5.593 -50.612 1.00 70.31 495 SER A C 1
ATOM 3796 O O . SER A 1 495 ? -4.308 -5.627 -49.523 1.00 70.31 495 SER A O 1
ATOM 3798 N N . PRO A 1 496 ? -5.154 -6.717 -51.314 1.00 66.69 496 PRO A N 1
ATOM 3799 C CA . PRO A 1 496 ? -4.921 -8.048 -50.779 1.00 66.69 496 PRO A CA 1
ATOM 3800 C C . PRO A 1 496 ? -3.449 -8.290 -50.452 1.00 66.69 496 PRO A C 1
ATOM 3802 O O . PRO A 1 496 ? -2.542 -7.924 -51.205 1.00 66.69 496 PRO A O 1
ATOM 3805 N N . CYS A 1 497 ? -3.208 -8.965 -49.329 1.00 66.31 497 CYS A N 1
ATOM 3806 C CA . CYS A 1 497 ? -1.864 -9.341 -48.912 1.00 66.31 497 CYS A CA 1
ATOM 3807 C C . CYS A 1 497 ? -1.313 -10.434 -49.840 1.00 66.31 497 CYS A C 1
ATOM 3809 O O . CYS A 1 497 ? -1.806 -11.570 -49.849 1.00 66.31 497 CYS A O 1
ATOM 3811 N N . ILE A 1 498 ? -0.283 -10.107 -50.626 1.00 66.81 498 ILE A N 1
ATOM 3812 C CA . ILE A 1 498 ? 0.408 -11.083 -51.476 1.00 66.81 498 ILE A CA 1
ATOM 3813 C C . ILE A 1 498 ? 1.326 -11.926 -50.585 1.00 66.81 498 ILE A C 1
ATOM 3815 O O . ILE A 1 498 ? 2.328 -11.437 -50.062 1.00 66.81 498 ILE A O 1
ATOM 3819 N N . LEU A 1 499 ? 0.988 -13.207 -50.421 1.00 65.06 499 LEU A N 1
ATOM 3820 C CA . LEU A 1 499 ? 1.746 -14.147 -49.593 1.00 65.06 499 LEU A CA 1
ATOM 3821 C C . LEU A 1 499 ? 3.115 -14.457 -50.225 1.00 65.06 499 LEU A C 1
ATOM 3823 O O . LEU A 1 499 ? 3.196 -15.260 -51.158 1.00 65.06 499 LEU A O 1
ATOM 3827 N N . LYS A 1 500 ? 4.177 -13.845 -49.689 1.00 67.69 500 LYS A N 1
ATOM 3828 C CA . LYS A 1 500 ? 5.586 -14.100 -50.044 1.00 67.69 500 LYS A CA 1
ATOM 3829 C C . LYS A 1 500 ? 6.176 -15.237 -49.191 1.00 67.69 500 LYS A C 1
ATOM 3831 O O . LYS A 1 500 ? 5.589 -15.634 -48.184 1.00 67.69 500 LYS A O 1
ATOM 3836 N N . ASP A 1 501 ? 7.331 -15.775 -49.591 1.00 65.00 501 ASP A N 1
ATOM 3837 C CA . ASP A 1 501 ? 8.010 -16.849 -48.840 1.00 65.00 501 ASP A CA 1
ATOM 3838 C C . ASP A 1 501 ? 8.501 -16.395 -47.458 1.00 65.00 501 ASP A C 1
ATOM 3840 O O . ASP A 1 501 ? 8.454 -17.175 -46.503 1.00 65.00 501 ASP A O 1
ATOM 3844 N N . GLU A 1 502 ? 8.899 -15.128 -47.335 1.00 73.62 502 GLU A N 1
ATOM 3845 C CA . GLU A 1 502 ? 9.193 -14.466 -46.066 1.00 73.62 502 GLU A CA 1
ATOM 3846 C C . GLU A 1 502 ? 8.189 -13.336 -45.836 1.00 73.62 502 GLU A C 1
ATOM 3848 O O . GLU A 1 502 ? 8.021 -12.447 -46.670 1.00 73.62 502 GLU A O 1
ATOM 3853 N N . MET A 1 503 ? 7.497 -13.401 -44.704 1.00 78.50 503 MET A N 1
ATOM 3854 C CA . MET A 1 503 ? 6.534 -12.404 -44.238 1.00 78.50 503 MET A CA 1
ATOM 3855 C C . MET A 1 503 ? 6.821 -12.091 -42.775 1.00 78.50 503 MET A C 1
ATOM 3857 O O . MET A 1 503 ? 7.626 -12.770 -42.133 1.00 78.50 503 MET A O 1
ATOM 3861 N N . TYR A 1 504 ? 6.130 -11.106 -42.213 1.00 81.06 504 TYR A N 1
ATOM 3862 C CA . TYR A 1 504 ? 6.238 -10.809 -40.793 1.00 81.06 504 TYR A CA 1
ATOM 3863 C C . TYR A 1 504 ? 4.879 -10.894 -40.107 1.00 81.06 504 TYR A C 1
ATOM 3865 O O . TYR A 1 504 ? 3.828 -10.667 -40.701 1.00 81.06 504 TYR A O 1
ATOM 3873 N N . LEU A 1 505 ? 4.914 -11.252 -38.831 1.00 84.19 505 LEU A N 1
ATOM 3874 C CA . LEU A 1 505 ? 3.762 -11.309 -37.950 1.00 84.19 505 LEU A CA 1
ATOM 3875 C C . LEU A 1 505 ? 3.985 -10.329 -36.803 1.00 84.19 505 LEU A C 1
ATOM 3877 O O . LEU A 1 505 ? 4.904 -10.518 -36.000 1.00 84.19 505 LEU A O 1
ATOM 3881 N N . LEU A 1 506 ? 3.147 -9.298 -36.718 1.00 84.38 506 LEU A N 1
ATOM 3882 C CA . LEU A 1 506 ? 3.125 -8.362 -35.595 1.00 84.38 506 LEU A CA 1
ATOM 3883 C C . LEU A 1 506 ? 2.147 -8.864 -34.547 1.00 84.38 506 LEU A C 1
ATOM 3885 O O . LEU A 1 506 ? 0.955 -8.980 -34.801 1.00 84.38 506 LEU A O 1
ATOM 3889 N N . GLN A 1 507 ? 2.659 -9.137 -33.355 1.00 84.38 507 GLN A N 1
ATOM 3890 C CA . GLN A 1 507 ? 1.875 -9.523 -32.191 1.00 84.38 507 GLN A CA 1
ATOM 3891 C C . GLN A 1 507 ? 1.667 -8.292 -31.305 1.00 84.38 507 GLN A C 1
ATOM 3893 O O . GLN A 1 507 ? 2.655 -7.747 -30.795 1.00 84.38 507 GLN A O 1
ATOM 3898 N N . PRO A 1 508 ? 0.424 -7.829 -31.112 1.00 75.25 508 PRO A N 1
ATOM 3899 C CA . PRO A 1 508 ? 0.145 -6.720 -30.213 1.00 75.25 508 PRO A CA 1
ATOM 3900 C C . PRO A 1 508 ? 0.330 -7.088 -28.735 1.00 75.25 508 PRO A C 1
ATOM 3902 O O . PRO A 1 508 ? 0.312 -8.260 -28.349 1.00 75.25 508 PRO A O 1
ATOM 3905 N N . ARG A 1 509 ? 0.528 -6.073 -27.892 1.00 72.62 509 ARG A N 1
ATOM 3906 C CA . ARG A 1 509 ? 0.571 -6.212 -26.431 1.00 72.62 509 ARG A CA 1
ATOM 3907 C C . ARG A 1 509 ? -0.855 -6.266 -25.864 1.00 72.62 509 ARG A C 1
ATOM 3909 O O . ARG A 1 509 ? -1.763 -5.658 -26.421 1.00 72.62 509 ARG A O 1
ATOM 3916 N N . ASP A 1 510 ? -1.036 -6.995 -24.763 1.00 64.50 510 ASP A N 1
ATOM 3917 C CA . ASP A 1 510 ? -2.263 -7.001 -23.948 1.00 64.50 510 ASP A CA 1
ATOM 3918 C C . ASP A 1 510 ? -3.562 -7.366 -24.700 1.00 64.50 510 ASP A C 1
ATOM 3920 O O . ASP A 1 510 ? -4.637 -6.869 -24.377 1.00 64.50 510 ASP A O 1
ATOM 3924 N N . CYS A 1 511 ? -3.476 -8.251 -25.699 1.00 62.31 511 CYS A N 1
ATOM 3925 C CA . CYS A 1 511 ? -4.630 -8.729 -26.464 1.00 62.31 511 CYS A CA 1
ATOM 3926 C C . CYS A 1 511 ? -4.972 -10.187 -26.114 1.00 62.31 511 CYS A C 1
ATOM 3928 O O . CYS A 1 511 ? -4.114 -11.068 -26.214 1.00 62.31 511 CYS A O 1
ATOM 3930 N N . SER A 1 512 ? -6.225 -10.441 -25.719 1.00 58.72 512 SER A N 1
ATOM 3931 C CA . SER A 1 512 ? -6.775 -11.779 -25.462 1.00 58.72 512 SER A CA 1
ATOM 3932 C C . SER A 1 512 ? -8.079 -11.959 -26.253 1.00 58.72 512 SER A C 1
ATOM 3934 O O . SER A 1 512 ? -8.984 -11.145 -26.071 1.00 58.72 512 SER A O 1
ATOM 3936 N N . PRO A 1 513 ? -8.215 -12.991 -27.109 1.00 62.16 513 PRO A N 1
ATOM 3937 C CA . PRO A 1 513 ? -7.244 -14.055 -27.388 1.00 62.16 513 PRO A CA 1
ATOM 3938 C C . PRO A 1 513 ? -6.010 -13.559 -28.165 1.00 62.16 513 PRO A C 1
ATOM 3940 O O . PRO A 1 513 ? -6.054 -12.520 -28.818 1.00 62.16 513 PRO A O 1
ATOM 3943 N N . ALA A 1 514 ? -4.905 -14.310 -28.105 1.00 68.00 514 ALA A N 1
ATOM 3944 C CA . ALA A 1 514 ? -3.673 -13.965 -28.812 1.00 68.00 514 ALA A CA 1
ATOM 3945 C C . ALA A 1 514 ? -3.878 -14.009 -30.337 1.00 68.00 514 ALA A C 1
ATOM 3947 O O . ALA A 1 514 ? -4.199 -15.055 -30.909 1.00 68.00 514 ALA A O 1
ATOM 3948 N N . PHE A 1 515 ? -3.654 -12.876 -30.997 1.00 80.62 515 PHE A N 1
ATOM 3949 C CA . PHE A 1 515 ? -3.683 -12.755 -32.451 1.00 80.62 515 PHE A CA 1
ATOM 3950 C C . PHE A 1 515 ? -2.433 -12.028 -32.956 1.00 80.62 515 PHE A C 1
ATOM 3952 O O . PHE A 1 515 ? -1.749 -11.330 -32.204 1.00 80.62 515 PHE A O 1
ATOM 3959 N N . GLY A 1 516 ? -2.117 -12.213 -34.233 1.00 83.44 516 GLY A N 1
ATOM 3960 C CA . GLY A 1 516 ? -1.032 -11.521 -34.913 1.00 83.44 516 GLY A CA 1
ATOM 3961 C C . GLY A 1 516 ? -1.510 -10.944 -36.236 1.00 83.44 516 GLY A C 1
ATOM 3962 O O . GLY A 1 516 ? -2.258 -11.591 -36.958 1.00 83.44 516 GLY A O 1
ATOM 3963 N N . ILE A 1 517 ? -1.082 -9.729 -36.554 1.00 85.94 517 ILE A N 1
ATOM 3964 C CA . ILE A 1 517 ? -1.372 -9.068 -37.825 1.00 85.94 517 ILE A CA 1
ATOM 3965 C C . ILE A 1 517 ? -0.305 -9.498 -38.828 1.00 85.94 517 ILE A C 1
ATOM 3967 O O . ILE A 1 517 ? 0.894 -9.327 -38.576 1.00 85.94 517 ILE A O 1
ATOM 3971 N N . LEU A 1 518 ? -0.741 -10.081 -39.943 1.00 84.25 518 LEU A N 1
ATOM 3972 C CA . LEU A 1 518 ? 0.146 -10.437 -41.042 1.00 84.25 518 LEU A CA 1
ATOM 3973 C C . LEU A 1 518 ? 0.581 -9.176 -41.783 1.00 84.25 518 LEU A C 1
ATOM 3975 O O . LEU A 1 518 ? -0.231 -8.294 -42.047 1.00 84.25 518 LEU A O 1
ATOM 3979 N N . MET A 1 519 ? 1.856 -9.110 -42.142 1.00 83.50 519 MET A N 1
ATOM 3980 C CA . MET A 1 519 ? 2.385 -8.060 -43.001 1.00 83.50 519 MET A CA 1
ATOM 3981 C C . MET A 1 519 ? 3.355 -8.642 -44.019 1.00 83.50 519 MET A C 1
ATOM 3983 O O . MET A 1 519 ? 4.121 -9.567 -43.731 1.00 83.50 519 MET A O 1
ATOM 3987 N N . SER A 1 520 ? 3.318 -8.078 -45.219 1.00 77.94 520 SER A N 1
ATOM 3988 C CA . SER A 1 520 ? 4.146 -8.518 -46.336 1.00 77.94 520 SER A CA 1
ATOM 3989 C C . SER A 1 520 ? 5.542 -7.903 -46.291 1.00 77.94 520 SER A C 1
ATOM 3991 O O . SER A 1 520 ? 6.500 -8.545 -46.711 1.00 77.94 520 SER A O 1
ATOM 3993 N N . GLU A 1 521 ? 5.679 -6.683 -45.766 1.00 73.81 521 GLU A N 1
ATOM 3994 C CA . GLU A 1 521 ? 6.956 -5.971 -45.715 1.00 73.81 521 GLU A CA 1
ATOM 3995 C C . GLU A 1 521 ? 7.028 -5.035 -44.501 1.00 73.81 521 GLU A C 1
ATOM 3997 O O . GLU A 1 521 ? 6.096 -4.275 -44.223 1.00 73.81 521 GLU A O 1
ATOM 4002 N N . LEU A 1 522 ? 8.163 -5.065 -43.798 1.00 72.06 522 LEU A N 1
ATOM 4003 C CA . LEU A 1 522 ? 8.534 -4.056 -42.808 1.00 72.06 522 LEU A CA 1
ATOM 4004 C C . LEU A 1 522 ? 9.259 -2.920 -43.525 1.00 72.06 522 LEU A C 1
ATOM 4006 O O . LEU A 1 522 ? 10.315 -3.150 -44.107 1.00 72.06 522 LEU A O 1
ATOM 4010 N N . CYS A 1 523 ? 8.704 -1.709 -43.485 1.00 69.88 523 CYS A N 1
ATOM 4011 C CA . CYS A 1 523 ? 9.314 -0.567 -44.160 1.00 69.88 523 CYS A CA 1
ATOM 4012 C C . CYS A 1 523 ? 10.325 0.146 -43.260 1.00 69.88 523 CYS A C 1
ATOM 4014 O O . CYS A 1 523 ? 11.496 0.216 -43.615 1.00 69.88 523 CYS A O 1
ATOM 4016 N N . ASP A 1 524 ? 9.879 0.707 -42.128 1.00 61.75 524 ASP A N 1
ATOM 4017 C CA . ASP A 1 524 ? 10.742 1.518 -41.256 1.00 61.75 524 ASP A CA 1
ATOM 4018 C C . ASP A 1 524 ? 10.109 1.779 -39.874 1.00 61.75 524 ASP A C 1
ATOM 4020 O O . ASP A 1 524 ? 8.917 1.550 -39.664 1.00 61.75 524 ASP A O 1
ATOM 4024 N N . VAL A 1 525 ? 10.889 2.307 -38.930 1.00 66.38 525 VAL A N 1
ATOM 4025 C CA . VAL A 1 525 ? 10.425 2.837 -37.641 1.00 66.38 525 VAL A CA 1
ATOM 4026 C C . VAL A 1 525 ? 10.693 4.336 -37.596 1.00 66.38 525 VAL A C 1
ATOM 4028 O O . VAL A 1 525 ? 11.839 4.760 -37.463 1.00 66.38 525 VAL A O 1
ATOM 4031 N N . LEU A 1 526 ? 9.634 5.147 -37.609 1.00 61.06 526 LEU A N 1
ATOM 4032 C CA . LEU A 1 526 ? 9.754 6.606 -37.650 1.00 61.06 526 LEU A CA 1
ATOM 4033 C C . LEU A 1 526 ? 9.151 7.272 -36.413 1.00 61.06 526 LEU A C 1
ATOM 4035 O O . LEU A 1 526 ? 8.151 6.819 -35.857 1.00 61.06 526 LEU A O 1
ATOM 4039 N N . SER A 1 527 ? 9.754 8.383 -35.993 1.00 57.69 527 SER A N 1
ATOM 4040 C CA . SER A 1 527 ? 9.201 9.282 -34.977 1.00 57.69 527 SER A CA 1
ATOM 4041 C C . SER A 1 527 ? 8.335 10.328 -35.668 1.00 57.69 527 SER A C 1
ATOM 4043 O O . SER A 1 527 ? 8.865 11.226 -36.318 1.00 57.69 527 SER A O 1
ATOM 4045 N N . VAL A 1 528 ? 7.012 10.219 -35.541 1.00 53.00 528 VAL A N 1
ATOM 4046 C CA . VAL A 1 528 ? 6.071 11.106 -36.240 1.00 53.00 528 VAL A CA 1
ATOM 4047 C C . VAL A 1 528 ? 5.250 11.905 -35.226 1.00 53.00 528 VAL A C 1
ATOM 4049 O O . VAL A 1 528 ? 4.735 11.309 -34.277 1.00 53.00 528 VAL A O 1
ATOM 4052 N N . PRO A 1 529 ? 5.115 13.237 -35.380 1.00 48.47 529 PRO A N 1
ATOM 4053 C CA . PRO A 1 529 ? 4.136 14.020 -34.629 1.00 48.47 529 PRO A CA 1
ATOM 4054 C C . PRO A 1 529 ? 2.729 13.510 -34.960 1.00 48.47 529 PRO A C 1
ATOM 4056 O O . PRO A 1 529 ? 2.265 13.669 -36.086 1.00 48.47 529 PRO A O 1
ATOM 4059 N N . LEU A 1 530 ? 2.065 12.841 -34.016 1.00 54.62 530 LEU A N 1
ATOM 4060 C CA . LEU A 1 530 ? 0.808 12.144 -34.298 1.00 54.62 530 LEU A CA 1
ATOM 4061 C C . LEU A 1 530 ? -0.370 13.130 -34.219 1.00 54.62 530 LEU A C 1
ATOM 4063 O O . LEU A 1 530 ? -1.046 13.237 -33.201 1.00 54.62 530 LEU A O 1
ATOM 4067 N N . THR A 1 531 ? -0.600 13.880 -35.294 1.00 49.16 531 THR A N 1
ATOM 4068 C CA . THR A 1 531 ? -1.898 14.510 -35.588 1.00 49.16 531 THR A CA 1
ATOM 4069 C C . THR A 1 531 ? -2.624 13.617 -36.577 1.00 49.16 531 THR A C 1
ATOM 4071 O O . THR A 1 531 ? -2.323 13.642 -37.768 1.00 49.16 531 THR A O 1
ATOM 4074 N N . LEU A 1 532 ? -3.521 12.775 -36.068 1.00 52.31 532 LEU A N 1
ATOM 4075 C CA . LEU A 1 532 ? -4.399 11.966 -36.905 1.00 52.31 532 LEU A CA 1
ATOM 4076 C C . LEU A 1 532 ? -5.506 12.875 -37.441 1.00 52.31 532 LEU A C 1
ATOM 4078 O O . LEU A 1 532 ? -6.207 13.513 -36.656 1.00 52.31 532 LEU A O 1
ATOM 4082 N N . ASN A 1 533 ? -5.656 12.944 -38.762 1.00 50.50 533 ASN A N 1
ATOM 4083 C CA . ASN A 1 533 ? -6.792 13.632 -39.368 1.00 50.50 533 ASN A CA 1
ATOM 4084 C C . ASN A 1 533 ? -8.014 12.714 -39.238 1.00 50.50 533 ASN A C 1
ATOM 4086 O O . ASN A 1 533 ? -8.039 11.653 -39.861 1.00 50.50 533 ASN A O 1
ATOM 4090 N N . GLY A 1 534 ? -8.975 13.096 -38.391 1.00 50.69 534 GLY A N 1
ATOM 4091 C CA . GLY A 1 534 ? -10.176 12.310 -38.069 1.00 50.69 534 GLY A CA 1
ATOM 4092 C C . GLY A 1 534 ? -11.496 12.924 -38.549 1.00 50.69 534 GLY A C 1
ATOM 4093 O O . GLY A 1 534 ? -12.554 12.530 -38.074 1.00 50.69 534 GLY A O 1
ATOM 4094 N N . GLU A 1 535 ? -11.460 13.908 -39.449 1.00 37.56 535 GLU A N 1
ATOM 4095 C CA . GLU A 1 535 ? -12.672 14.561 -39.963 1.00 37.56 535 GLU A CA 1
ATOM 4096 C C . GLU A 1 535 ? -13.142 13.890 -41.266 1.00 37.56 535 GLU A C 1
ATOM 4098 O O . GLU A 1 535 ? -12.733 14.265 -42.362 1.00 37.56 535 GLU A O 1
ATOM 4103 N N . GLY A 1 536 ? -13.982 12.858 -41.134 1.00 42.66 536 GLY A N 1
ATOM 4104 C CA . GLY A 1 536 ? -14.671 12.169 -42.234 1.00 42.66 536 GLY A CA 1
ATOM 4105 C C . GLY A 1 536 ? -15.300 10.844 -41.784 1.00 42.66 536 GLY A C 1
ATOM 4106 O O . GLY A 1 536 ? -14.918 10.324 -40.738 1.00 42.66 536 GLY A O 1
ATOM 4107 N N . GLU A 1 537 ? -16.260 10.299 -42.547 1.00 41.72 537 GLU A N 1
ATOM 4108 C CA . GLU A 1 537 ? -16.775 8.928 -42.360 1.00 41.72 537 GLU A CA 1
ATOM 4109 C C . GLU A 1 537 ? -15.614 7.931 -42.525 1.00 41.72 537 GLU A C 1
ATOM 4111 O O . GLU A 1 537 ? -15.261 7.535 -43.634 1.00 41.72 537 GLU A O 1
ATOM 4116 N N . MET A 1 538 ? -14.947 7.600 -41.418 1.00 55.50 538 MET A N 1
ATOM 4117 C CA . MET A 1 538 ? -13.839 6.650 -41.398 1.00 55.50 538 MET A CA 1
ATOM 4118 C C . MET A 1 538 ? -14.367 5.220 -41.333 1.00 55.50 538 MET A C 1
ATOM 4120 O O . MET A 1 538 ? -15.320 4.926 -40.612 1.00 55.50 538 MET A O 1
ATOM 4124 N N . GLU A 1 539 ? -13.721 4.331 -42.082 1.00 58.72 539 GLU A N 1
ATOM 4125 C CA . GLU A 1 539 ? -14.040 2.908 -42.104 1.00 58.72 539 GLU A CA 1
ATOM 4126 C C . GLU A 1 539 ? -13.857 2.278 -40.711 1.00 58.72 539 GLU A C 1
ATOM 4128 O O . GLU A 1 539 ? -12.865 2.525 -40.016 1.00 58.72 539 GLU A O 1
ATOM 4133 N N . ASP A 1 540 ? -14.822 1.456 -40.290 1.00 58.06 540 ASP A N 1
ATOM 4134 C CA . ASP A 1 540 ? -14.811 0.800 -38.981 1.00 58.06 540 ASP A CA 1
ATOM 4135 C C . ASP A 1 540 ? -13.574 -0.115 -38.849 1.00 58.06 540 ASP A C 1
ATOM 4137 O O . ASP A 1 540 ? -13.482 -1.151 -39.509 1.00 58.06 540 ASP A O 1
ATOM 4141 N N . GLY A 1 541 ? -12.609 0.266 -38.003 1.00 58.31 541 GLY A N 1
ATOM 4142 C CA . GLY A 1 541 ? -11.324 -0.431 -37.830 1.00 58.31 541 GLY A CA 1
ATOM 4143 C C . GLY A 1 541 ? -10.073 0.418 -38.103 1.00 58.31 541 GLY A C 1
ATOM 4144 O O . GLY A 1 541 ? -8.959 -0.069 -37.888 1.00 58.31 541 GLY A O 1
ATOM 4145 N N . ILE A 1 542 ? -10.220 1.683 -38.519 1.00 66.88 542 ILE A N 1
ATOM 4146 C CA . ILE A 1 542 ? -9.116 2.636 -38.725 1.00 66.88 542 ILE A CA 1
ATOM 4147 C C . ILE A 1 542 ? -9.250 3.814 -37.742 1.00 66.88 542 ILE A C 1
ATOM 4149 O O . ILE A 1 542 ? -10.251 4.518 -37.731 1.00 66.88 542 ILE A O 1
ATOM 4153 N N . LEU A 1 543 ? -8.219 4.044 -36.917 1.00 59.28 543 LEU A N 1
ATOM 4154 C CA . LEU A 1 543 ? -8.129 5.146 -35.939 1.00 59.28 543 LEU A CA 1
ATOM 4155 C C . LEU A 1 543 ? -7.926 6.517 -36.594 1.00 59.28 543 LEU A C 1
ATOM 4157 O O . LEU A 1 543 ? -8.227 7.544 -35.989 1.00 59.28 543 LEU A O 1
ATOM 4161 N N . GLY A 1 544 ? -7.318 6.546 -37.779 1.00 58.22 544 GLY A N 1
ATOM 4162 C CA . GLY A 1 544 ? -7.011 7.784 -38.478 1.00 58.22 544 GLY A CA 1
ATOM 4163 C C . GLY A 1 544 ? -6.052 7.606 -39.646 1.00 58.22 544 GLY A C 1
ATOM 4164 O O . GLY A 1 544 ? -5.493 6.530 -39.872 1.00 58.22 544 GLY A O 1
ATOM 4165 N N . THR A 1 545 ? -5.813 8.696 -40.371 1.00 60.88 545 THR A N 1
ATOM 4166 C CA . THR A 1 545 ? -4.791 8.751 -41.422 1.00 60.88 545 THR A CA 1
ATOM 4167 C C . THR A 1 545 ? -3.784 9.856 -41.126 1.00 60.88 545 THR A C 1
ATOM 4169 O O . THR A 1 545 ? -4.118 10.876 -40.515 1.00 60.88 545 THR A O 1
ATOM 4172 N N . ALA A 1 546 ? -2.534 9.656 -41.542 1.00 60.88 546 ALA A N 1
ATOM 4173 C CA . ALA A 1 546 ? -1.523 10.705 -41.533 1.00 60.88 546 ALA A CA 1
ATOM 4174 C C . ALA A 1 546 ? -0.630 10.616 -42.774 1.00 60.88 546 ALA A C 1
ATOM 4176 O O . ALA A 1 546 ? -0.351 9.533 -43.290 1.00 60.88 546 ALA A O 1
ATOM 4177 N N . LEU A 1 547 ? -0.146 11.766 -43.240 1.00 60.69 547 LEU A N 1
ATOM 4178 C CA . LEU A 1 547 ? 0.876 11.848 -44.282 1.00 60.69 547 LEU A CA 1
ATOM 4179 C C . LEU A 1 547 ? 2.256 11.680 -43.641 1.00 60.69 547 LEU A C 1
ATOM 4181 O O . LEU A 1 547 ? 2.717 12.549 -42.904 1.00 60.69 547 LEU A O 1
ATOM 4185 N N . ILE A 1 548 ? 2.917 10.557 -43.920 1.00 65.75 548 ILE A N 1
ATOM 4186 C CA . ILE A 1 548 ? 4.251 10.237 -43.402 1.00 65.75 548 ILE A CA 1
ATOM 4187 C C . ILE A 1 548 ? 5.179 10.027 -44.598 1.00 65.75 548 ILE A C 1
ATOM 4189 O O . ILE A 1 548 ? 4.905 9.186 -45.452 1.00 65.75 548 ILE A O 1
ATOM 4193 N N . GLN A 1 549 ? 6.269 10.803 -44.673 1.00 63.22 549 GLN A N 1
ATOM 4194 C CA . GLN A 1 549 ? 7.179 10.825 -45.833 1.00 63.22 549 GLN A CA 1
ATOM 4195 C C . GLN A 1 549 ? 6.433 11.039 -47.168 1.00 63.22 549 GLN A C 1
ATOM 4197 O O . GLN A 1 549 ? 6.623 10.281 -48.117 1.00 63.22 549 GLN A O 1
ATOM 4202 N N . GLU A 1 550 ? 5.529 12.026 -47.215 1.00 62.41 550 GLU A N 1
ATOM 4203 C CA . GLU A 1 550 ? 4.723 12.373 -48.405 1.00 62.41 550 GLU A CA 1
ATOM 4204 C C . GLU A 1 550 ? 3.820 11.241 -48.933 1.00 62.41 550 GLU A C 1
ATOM 4206 O O . GLU A 1 550 ? 3.299 11.317 -50.045 1.00 62.41 550 GLU A O 1
ATOM 4211 N N . ARG A 1 551 ? 3.586 10.189 -48.137 1.00 62.16 551 ARG A N 1
ATOM 4212 C CA . ARG A 1 551 ? 2.660 9.103 -48.474 1.00 62.16 551 ARG A CA 1
ATOM 4213 C C . ARG A 1 551 ? 1.582 8.947 -47.413 1.00 62.16 551 ARG A C 1
ATOM 4215 O O . ARG A 1 551 ? 1.855 9.008 -46.211 1.00 62.16 551 ARG A O 1
ATOM 4222 N N . LEU A 1 552 ? 0.352 8.731 -47.870 1.00 69.88 552 LEU A N 1
ATOM 4223 C CA . LEU A 1 552 ? -0.785 8.472 -46.996 1.00 69.88 552 LEU A CA 1
ATOM 4224 C C . LEU A 1 552 ? -0.548 7.163 -46.233 1.00 69.88 552 LEU A C 1
ATOM 4226 O O . LEU A 1 552 ? -0.252 6.131 -46.834 1.00 69.88 552 LEU A O 1
ATOM 4230 N N . THR A 1 553 ? -0.626 7.232 -44.907 1.00 72.12 553 THR A N 1
ATOM 4231 C CA . THR A 1 553 ? -0.403 6.100 -44.007 1.00 72.12 553 THR A CA 1
ATOM 4232 C C . THR A 1 553 ? -1.599 5.946 -43.075 1.00 72.12 553 THR A C 1
ATOM 4234 O O . THR A 1 553 ? -2.025 6.903 -42.424 1.00 72.12 553 THR A O 1
ATOM 4237 N N . LEU A 1 554 ? -2.143 4.735 -43.029 1.00 74.75 554 LEU A N 1
ATOM 4238 C CA . LEU A 1 554 ? -3.330 4.365 -42.266 1.00 74.75 554 LEU A CA 1
ATOM 4239 C C . LEU A 1 554 ? -2.932 3.895 -40.862 1.00 74.75 554 LEU A C 1
ATOM 4241 O O . LEU A 1 554 ? -1.968 3.144 -40.699 1.00 74.75 554 LEU A O 1
ATOM 4245 N N . PHE A 1 555 ? -3.684 4.302 -39.843 1.00 74.19 555 PHE A N 1
ATOM 4246 C CA . PHE A 1 555 ? -3.497 3.848 -38.465 1.00 74.19 555 PHE A CA 1
ATOM 4247 C C . PHE A 1 555 ? -4.601 2.856 -38.097 1.00 74.19 555 PHE A C 1
ATOM 4249 O O . PHE A 1 555 ? -5.728 3.284 -37.863 1.00 74.19 555 PHE A O 1
ATOM 4256 N N . PRO A 1 556 ? -4.324 1.542 -38.048 1.00 72.81 556 PRO A N 1
ATOM 4257 C CA . PRO A 1 556 ? -5.340 0.556 -37.703 1.00 72.81 556 PRO A CA 1
ATOM 4258 C C . PRO A 1 556 ? -5.693 0.614 -36.211 1.00 72.81 556 PRO A C 1
ATOM 4260 O O . PRO A 1 556 ? -4.805 0.703 -35.357 1.00 72.81 556 PRO A O 1
ATOM 4263 N N . ASP A 1 557 ? -6.982 0.502 -35.885 1.00 77.12 557 ASP A N 1
ATOM 4264 C CA . ASP A 1 557 ? -7.441 0.287 -34.513 1.00 77.12 557 ASP A CA 1
ATOM 4265 C C . ASP A 1 557 ? -7.273 -1.185 -34.131 1.00 77.12 557 ASP A C 1
ATOM 4267 O O . ASP A 1 557 ? -8.096 -2.044 -34.442 1.00 77.12 557 ASP A O 1
ATOM 4271 N N . ILE A 1 558 ? -6.185 -1.490 -33.429 1.00 76.50 558 ILE A N 1
ATOM 4272 C CA . ILE A 1 558 ? -5.840 -2.862 -33.043 1.00 76.50 558 ILE A CA 1
ATOM 4273 C C . ILE A 1 558 ? -6.920 -3.501 -32.161 1.00 76.50 558 ILE A C 1
ATOM 4275 O O . ILE A 1 558 ? -7.151 -4.705 -32.269 1.00 76.50 558 ILE A O 1
ATOM 4279 N N . ARG A 1 559 ? -7.578 -2.723 -31.291 1.00 71.56 559 ARG A N 1
ATOM 4280 C CA . ARG A 1 559 ? -8.611 -3.252 -30.389 1.00 71.56 559 ARG A CA 1
ATOM 4281 C C . ARG A 1 559 ? -9.886 -3.539 -31.165 1.00 71.56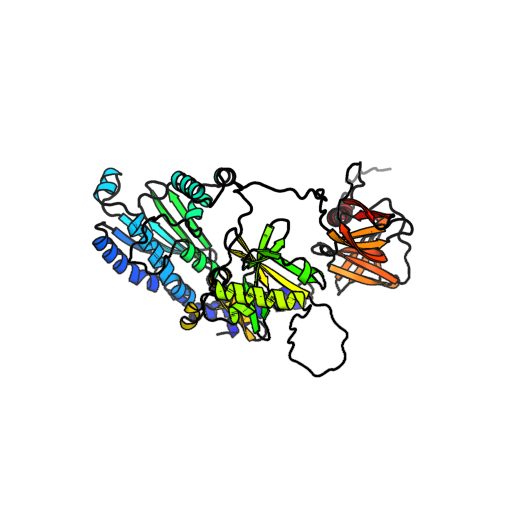 559 ARG A C 1
ATOM 4283 O O . ARG A 1 559 ? -10.416 -4.639 -31.052 1.00 71.56 559 ARG A O 1
ATOM 4290 N N . ARG A 1 560 ? -10.307 -2.609 -32.025 1.00 74.31 560 ARG A N 1
ATOM 4291 C CA . ARG A 1 560 ? -11.490 -2.792 -32.876 1.00 74.31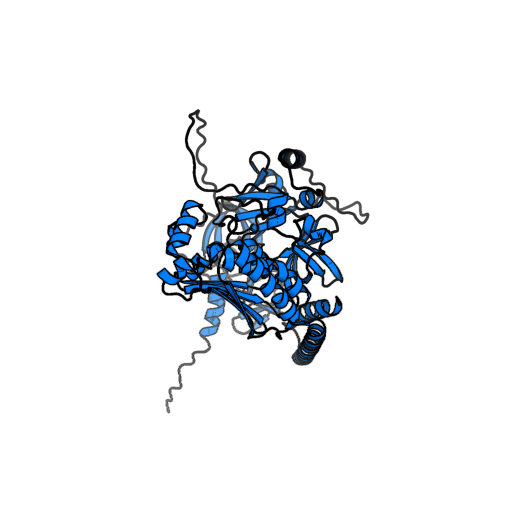 560 ARG A CA 1
ATOM 4292 C C . ARG A 1 560 ? -11.316 -3.929 -33.886 1.00 74.31 560 ARG A C 1
ATOM 4294 O O . ARG A 1 560 ? -12.240 -4.703 -34.106 1.00 74.31 560 ARG A O 1
ATOM 4301 N N . LEU A 1 561 ? -10.120 -4.092 -34.457 1.00 75.25 561 LEU A N 1
ATOM 4302 C CA . LEU A 1 561 ? -9.799 -5.221 -35.340 1.00 75.25 561 LEU A CA 1
ATOM 4303 C C . LEU A 1 561 ? -9.832 -6.565 -34.598 1.00 75.25 561 LEU A C 1
ATOM 4305 O O . LEU A 1 561 ? -10.277 -7.567 -35.161 1.00 75.25 561 LEU A O 1
ATOM 4309 N N . ALA A 1 562 ? -9.399 -6.592 -33.333 1.00 71.94 562 ALA A N 1
ATOM 4310 C CA . ALA A 1 562 ? -9.518 -7.772 -32.479 1.00 71.94 562 ALA A CA 1
ATOM 4311 C C . ALA A 1 562 ? -10.985 -8.109 -32.179 1.00 71.94 562 ALA A C 1
ATOM 4313 O O . ALA A 1 562 ? -11.371 -9.277 -32.237 1.00 71.94 562 ALA A O 1
ATOM 4314 N N . GLU A 1 563 ? -11.795 -7.084 -31.896 1.00 71.94 563 GLU A N 1
ATOM 4315 C CA . GLU A 1 563 ? -13.234 -7.208 -31.665 1.00 71.94 563 GLU A CA 1
ATOM 4316 C C . GLU A 1 563 ? -13.944 -7.743 -32.905 1.00 71.94 563 GLU A C 1
ATOM 4318 O O . GLU A 1 563 ? -14.600 -8.771 -32.795 1.00 71.94 563 GLU A O 1
ATOM 4323 N N . LYS A 1 564 ? -13.719 -7.172 -34.095 1.00 69.25 564 LYS A N 1
ATOM 4324 C CA . LYS A 1 564 ? -14.276 -7.681 -35.362 1.00 69.25 564 LYS A CA 1
ATOM 4325 C C . LYS A 1 564 ? -13.885 -9.133 -35.639 1.00 69.25 564 LYS A C 1
ATOM 4327 O O . LYS A 1 564 ? -14.723 -9.952 -36.013 1.00 69.25 564 LYS A O 1
ATOM 4332 N N . ALA A 1 565 ? -12.624 -9.494 -35.396 1.00 65.12 565 ALA A N 1
ATOM 4333 C CA . ALA A 1 565 ? -12.165 -10.877 -35.522 1.00 65.12 565 ALA A CA 1
ATOM 4334 C C . ALA A 1 565 ? -12.837 -11.826 -34.505 1.00 65.12 565 ALA A C 1
ATOM 4336 O O . ALA A 1 565 ? -12.932 -13.036 -34.743 1.00 65.12 565 ALA A O 1
ATOM 4337 N N . SER A 1 566 ? -13.303 -11.286 -33.374 1.00 61.94 566 SER A N 1
ATOM 4338 C CA . SER A 1 566 ? -14.036 -12.001 -32.327 1.00 61.94 566 SER A CA 1
ATOM 4339 C C . SER A 1 566 ? -15.563 -11.996 -32.515 1.00 61.94 566 SER A C 1
ATOM 4341 O O . SER A 1 566 ? -16.182 -13.002 -32.197 1.00 61.94 566 SER A O 1
ATOM 4343 N N . GLU A 1 567 ? -16.174 -10.957 -33.088 1.00 54.78 567 GLU A N 1
ATOM 4344 C CA . GLU A 1 567 ? -17.604 -10.875 -33.434 1.00 54.78 567 GLU A CA 1
ATOM 4345 C C . GLU A 1 567 ? -17.943 -11.850 -34.565 1.00 54.78 567 GLU A C 1
ATOM 4347 O O . GLU A 1 567 ? -18.942 -12.563 -34.490 1.00 54.78 567 GLU A O 1
ATOM 4352 N N . PHE A 1 568 ? -17.012 -12.063 -35.501 1.00 49.91 568 PHE A N 1
ATOM 4353 C CA . PHE A 1 568 ? -17.049 -13.198 -36.428 1.00 49.91 568 PHE A CA 1
ATOM 4354 C C . PHE A 1 568 ? -17.024 -14.583 -35.730 1.00 49.91 568 PHE A C 1
ATOM 4356 O O . PHE A 1 568 ? -17.163 -15.606 -36.405 1.00 49.91 568 PHE A O 1
ATOM 4363 N N . ARG A 1 569 ? -16.817 -14.693 -34.400 1.00 45.94 569 ARG A N 1
ATOM 4364 C CA . ARG A 1 569 ? -17.076 -15.937 -33.630 1.00 45.94 569 ARG A CA 1
ATOM 4365 C C . ARG A 1 569 ? -18.562 -16.149 -33.321 1.00 45.94 569 ARG A C 1
ATOM 4367 O O . ARG A 1 569 ? -18.926 -17.288 -33.051 1.00 45.94 569 ARG A O 1
ATOM 4374 N N . GLY A 1 570 ? -19.386 -15.100 -33.320 1.00 35.19 570 GLY A N 1
ATOM 4375 C CA . GLY A 1 570 ? -20.793 -15.152 -32.906 1.00 35.19 570 GLY A CA 1
ATOM 4376 C C . GLY A 1 570 ? -21.765 -15.591 -34.004 1.00 35.19 570 GLY A C 1
ATOM 4377 O O . GLY A 1 570 ? -22.738 -16.279 -33.711 1.00 35.19 570 GLY A O 1
ATOM 4378 N N . GLU A 1 571 ? -21.488 -15.276 -35.270 1.00 33.00 571 GLU A N 1
ATOM 4379 C CA . GLU A 1 571 ? -22.446 -15.489 -36.373 1.00 33.00 571 GLU A CA 1
ATOM 4380 C C . GLU A 1 571 ? -22.520 -16.926 -36.928 1.00 33.00 571 GLU A C 1
ATOM 4382 O O . GLU A 1 571 ? -23.292 -17.193 -37.842 1.00 33.00 571 GLU A O 1
ATOM 4387 N N . VAL A 1 572 ? -21.787 -17.894 -36.360 1.00 36.19 572 VAL A N 1
ATOM 4388 C CA . VAL A 1 572 ? -21.879 -19.321 -36.762 1.00 36.19 572 VAL A CA 1
ATOM 4389 C C . VAL A 1 572 ? -22.621 -20.184 -35.722 1.00 36.19 572 VAL A C 1
ATOM 4391 O O . VAL A 1 572 ? -22.746 -21.394 -35.893 1.00 36.19 572 VAL A O 1
ATOM 4394 N N . LEU A 1 573 ? -23.181 -19.592 -34.656 1.00 33.69 573 LEU A N 1
ATOM 4395 C CA . LEU A 1 573 ? -23.951 -20.329 -33.633 1.00 33.69 573 LEU A CA 1
ATOM 4396 C C . LEU A 1 573 ? -25.407 -19.870 -33.448 1.00 33.69 573 LEU A C 1
ATOM 4398 O O . LEU A 1 573 ? -26.046 -20.241 -32.467 1.00 33.69 573 LEU A O 1
ATOM 4402 N N . SER A 1 574 ? -25.980 -19.157 -34.416 1.00 27.41 574 SER A N 1
ATOM 4403 C CA . SER A 1 574 ? -27.431 -18.972 -34.535 1.00 27.41 574 SER A CA 1
ATOM 4404 C C . SER A 1 574 ? -27.967 -19.760 -35.732 1.00 27.41 574 SER A C 1
ATOM 4406 O O . SER A 1 574 ? -28.280 -19.213 -36.785 1.00 27.41 574 SER A O 1
ATOM 4408 N N . GLN A 1 575 ? -28.105 -21.080 -35.566 1.00 31.83 575 GLN A N 1
ATOM 4409 C CA . GLN A 1 575 ? -29.065 -21.827 -36.381 1.00 31.83 575 GLN A CA 1
ATOM 4410 C C . GLN A 1 575 ? -30.465 -21.238 -36.135 1.00 31.83 575 GLN A C 1
ATOM 4412 O O . GLN A 1 575 ? -30.897 -21.208 -34.978 1.00 31.83 575 GLN A O 1
ATOM 4417 N N . PRO A 1 576 ? -31.220 -20.822 -37.166 1.00 31.91 576 PRO A N 1
ATOM 4418 C CA . PRO A 1 576 ? -32.658 -20.724 -37.035 1.00 31.91 576 PRO A CA 1
ATOM 4419 C C . PRO A 1 576 ? -33.205 -22.148 -36.951 1.00 31.91 576 PRO A C 1
ATOM 4421 O O . PRO A 1 576 ? -32.973 -22.986 -37.821 1.00 31.91 576 PRO A O 1
ATOM 4424 N N . SER A 1 577 ? -33.900 -22.385 -35.847 1.00 32.12 577 SER A N 1
ATOM 4425 C CA . SER A 1 577 ? -34.908 -23.411 -35.614 1.00 32.12 577 SER A CA 1
ATOM 4426 C C . SER A 1 577 ? -35.465 -24.109 -36.859 1.00 32.12 577 SER A C 1
ATOM 4428 O O . SER A 1 577 ? -35.901 -23.467 -37.815 1.00 32.12 577 SER A O 1
ATOM 4430 N N . ALA A 1 578 ? -35.554 -25.432 -36.732 1.00 37.53 578 ALA A N 1
ATOM 4431 C CA . ALA A 1 578 ? -36.416 -26.334 -37.476 1.00 37.53 578 ALA A CA 1
ATOM 4432 C C . ALA A 1 578 ? -37.663 -25.665 -38.086 1.00 37.53 578 ALA A C 1
ATOM 4434 O O . ALA A 1 578 ? -38.530 -25.161 -37.374 1.00 37.53 578 ALA A O 1
ATOM 4435 N N . LEU A 1 579 ? -37.784 -25.773 -39.407 1.00 30.38 579 LEU A N 1
ATOM 4436 C CA . LEU A 1 579 ? -39.055 -25.728 -40.113 1.00 30.38 579 LEU A CA 1
ATOM 4437 C C . LEU A 1 579 ? -39.155 -27.009 -40.937 1.00 30.38 579 LEU A C 1
ATOM 4439 O O . LEU A 1 579 ? -38.527 -27.180 -41.977 1.00 30.38 579 LEU A O 1
ATOM 4443 N N . THR A 1 580 ? -39.933 -27.932 -40.385 1.00 34.69 580 THR A N 1
ATOM 4444 C CA . THR A 1 580 ? -40.601 -29.029 -41.075 1.00 34.69 580 THR A CA 1
ATOM 4445 C C . THR A 1 580 ? -41.268 -28.540 -42.352 1.00 34.69 580 THR A C 1
ATOM 4447 O O . THR A 1 580 ? -42.097 -27.643 -42.253 1.00 34.69 580 THR A O 1
ATOM 4450 N N . TRP A 1 581 ? -41.018 -29.194 -43.486 1.00 30.03 581 TRP A N 1
ATOM 4451 C CA . TRP A 1 581 ? -42.032 -29.401 -44.521 1.00 30.03 581 TRP A CA 1
ATOM 4452 C C . TRP A 1 581 ? -41.845 -30.783 -45.149 1.00 30.03 581 TRP A C 1
ATOM 4454 O O . TRP A 1 581 ? -40.822 -31.103 -45.745 1.00 30.03 581 TRP A O 1
ATOM 4464 N N . THR A 1 582 ? -42.866 -31.601 -44.922 1.00 34.75 582 THR A N 1
ATOM 4465 C CA . THR A 1 582 ? -43.283 -32.759 -45.709 1.00 34.75 582 THR A CA 1
ATOM 4466 C C . THR A 1 582 ? -43.443 -32.412 -47.189 1.00 34.75 582 THR A C 1
ATOM 4468 O O . THR A 1 582 ? -43.946 -31.330 -47.502 1.00 34.75 582 THR A O 1
ATOM 4471 N N . GLY A 1 583 ? -43.128 -33.370 -48.061 1.00 33.97 583 GLY A N 1
ATOM 4472 C CA . GLY A 1 583 ? -43.416 -33.345 -49.495 1.00 33.97 583 GLY A CA 1
ATOM 4473 C C . GLY A 1 583 ? -42.678 -34.452 -50.216 1.00 33.97 583 GLY A C 1
ATOM 4474 O O . GLY A 1 583 ? -41.540 -34.172 -50.641 1.00 33.97 583 GLY A O 1
#

Secondary structure (DSSP, 8-state):
-HHHHHHHHHHHHHHHHGGG--HHHHHHHHHHHHHHHHHHHHHHHHHEEETHHHHTTHHHHHHHHHHHHT--EEEEEE-TT-EEEHHHHHHHHHHHHHHHHHIIIIISPPHHHHHHTT--SSEEEEEEEEEETTEEEEEEEE-SS---HHHHHHHHHHTTSS-HHHHHHS-HHHHHHGGGSTT----SS--TT-SS---HHHHHHHHHHTT-EEEEEEETTTEEEEEEEEESS--EEEEEEEEETTEEEEEEGGGEEEEEEEETTHHHHSEEEETTEEEEEETTEEEEEEEHHHHHT-SSPPPHHHHHHHHHHHHHHHHHT-------------------EEEEEEEEETTEEEEEEESEEEEEEEEEEEEPPTTTGGG-SEEEEEE-TTS-EEEEE-HHHHHHHHT-----SS------------------PPEEEEEEEESSSS-EEEEEGGGEEEEEEEEGGG-EEETTEEEEEETTEEEEEEPGGGTSS-------SEEEEEEESS-SS-EEEEESEEEEEEEEE---B--S---TTEEEEEEETTEEEEEE-HHHHHHHHHHTTTTTS----------

Sequence (583 aa):
MTLAGELVLVRNQQLSKIAGADPEDRGIFQRMDRITSQMQEAVMRTRMQPVGNLFGRLPRMVRDLSQKLSKNIQIVTRGDEVELDKTILESLTDPMAHLIRNACDHGIEKPAERLSAGKPETGTVSVHAYHEAGQINIVIRDDGKGMNPAVIREKALAKGLKTQGELNRMSEGEILSLIMLPGFSTSEFATEISGRGVGTDVVKSAVEMLGGHIAVTSAAGKGTGFHICLPLTLAIIPCLLLSVGNERFAVPKVNVAELVCLYDEDVFARIEYAGVQEVFRLRRTLLPLVRLHEVLARPLPFTEEIRSEITGKYQRIAKAGLFPSRGLGTREKNRRRSGENLFFAVVRVGTRQFGLIADCVAGSEEIVVNPVHPKLKSIGIYSGTAIMGDGTVAMILDVRGIAEHSGVEFISSGEKETGSAAPECRTPVRHCTSTHRVLIFKNGEQERFAVPLAMIRRVSAIRKQRIETVGSRSYITVDGIPTLILRLDCLLDVSPCILKDEMYLLQPRDCSPAFGILMSELCDVLSVPLTLNGEGEMEDGILGTALIQERLTLFPDIRRLAEKASEFRGEVLSQPSALTWTG

Radius of gyration: 30.46 Å; chains: 1; bounding box: 81×79×88 Å

pLDDT: mean 71.83, std 17.58, range [21.28, 95.5]